Protein AF-A0A3M1CX81-F1 (afdb_monomer_lite)

Sequence (416 aa):
MIFMAELRLRRSSQTRTMSPMPPPSMSPIMRYRPAMRSPPGRPVDPVPRRPPPAGVPSSSATSQAKVPRSSPAVVVTAPSRVQVGHFPRLPGHATSARPRSLSHPSYGTVMARIRKAQEGAPVYLLLPHQTIGRGASCRLRDDDRHVSSSHAEIRWNGDRWVIQDLGSRNGTWVGGRRVGPGRDTTLTAGVTIALGRPDNCWVVVDTDAPDAIAVGPDRSLLEARDGVLALPDGDEPQVTVYRDHRGHWVVDDETGSRRIESGATIQIGDLVWTLFLPEVHIPTITRLDRAPTPATIGLSLVVTPDGKLRDVQMHHEQRVLPVRSRASGALLLHLAQQRLADAADPDLPESERGWRDQAEVQRQLDLHGNSFNVAVHRLRAAFARSGLTEAAGIVERRQQPHQVRLGVADIRIQTG

Foldseek 3Di:
DDDDDDDDDDDDDDDDDDDDDDDDDDDDDDDDDDDDDDDDDDDDDDDDDDDDDDDDDDDDDDDDDPDDPAFFDKDKFAQDVDPQPQQPDDDADDDDDDDDDDDDDDPPFDAWWKFWPDPPTGIDGDFQKFFEFCASSGPHHDVPPLTHNGAKMWHDPQPWIWIAGQPRPQFKDKQNHTHDHRDTDGDAAQIWIAGSDPNRIMGTHHITDAAKWKQKPNRDIFGDDLQKTFPPDLQQGQKIWGAAPVRFIWIQHQLGIDTGDAQMWIDRPNMIIHMRHHDHDPPDDDPPVQFAELAQWAKEFEAEPVGFTDWIWIDHDPDTFTQDQPLQRVVLSLQLVQQVVQVVDPVDDNVRGSKDQPVVSCVVSVNDDRSVVSSLSSQLNSVSVSRYDSSNQCWHFDNVPTIIHGNHNRYHYHYD

Secondary structure (DSSP, 8-state):
------------------PPPPPPPP------------------PPPPPPPPPP---------------PPPPPEEE--------------------PPPP--S-----PPPEEEESSTTPPEEEPPSEEEEESSTT-SEE---TTS-SS-EEEEE-SSSEEEEE-S-SS-EEETTEEPPBT--EE--TT-EEEESSTTSEEEEEE-PPP--EEE-TT--EEE-BTTEEEES-SSS-SEEEEE-TTS-EEEEETTEEEE--TT-EEEETTEEEEEE-------SSSSGGGS--TTT-EEEEEE-TTS-EEEEEEEETTEEEE---SSSHHHHHHHHHHHHHHHT-SSS-TTTTT-EEHHHHHHHTT--TTHHHHHHHHHHHHHHHTT-TTGGGGEEEEETTEEEEE---EEEEEE-

Structure (mmCIF, N/CA/C/O backbone):
data_AF-A0A3M1CX81-F1
#
_entry.id   AF-A0A3M1CX81-F1
#
loop_
_atom_site.group_PDB
_atom_site.id
_atom_site.type_symbol
_atom_site.label_atom_id
_atom_site.label_alt_id
_atom_site.label_comp_id
_atom_site.label_asym_id
_atom_site.label_entity_id
_atom_site.label_seq_id
_atom_site.pdbx_PDB_ins_code
_atom_site.Cartn_x
_atom_site.Cartn_y
_atom_site.Cartn_z
_atom_site.occupancy
_atom_site.B_iso_or_equiv
_atom_site.auth_seq_id
_atom_site.auth_comp_id
_atom_site.auth_asym_id
_atom_site.auth_atom_id
_atom_site.pdbx_PDB_model_num
ATOM 1 N N . MET A 1 1 ? 0.971 -72.565 -6.320 1.00 38.25 1 MET A N 1
ATOM 2 C CA . MET A 1 1 ? 2.402 -72.841 -6.580 1.00 38.25 1 MET A CA 1
ATOM 3 C C . MET A 1 1 ? 3.195 -71.818 -5.758 1.00 38.25 1 MET A C 1
ATOM 5 O O . MET A 1 1 ? 2.962 -70.644 -5.988 1.00 38.25 1 MET A O 1
ATOM 9 N N . ILE A 1 2 ? 3.819 -72.136 -4.604 1.00 31.88 2 ILE A N 1
ATOM 10 C CA . ILE A 1 2 ? 5.080 -72.916 -4.404 1.00 31.88 2 ILE A CA 1
ATOM 11 C C . ILE A 1 2 ? 6.229 -72.159 -5.116 1.00 31.88 2 ILE A C 1
ATOM 13 O O . ILE A 1 2 ? 6.096 -71.994 -6.319 1.00 31.88 2 ILE A O 1
ATOM 17 N N . PHE A 1 3 ? 7.323 -71.620 -4.539 1.00 29.50 3 PHE A N 1
ATOM 18 C CA . PHE A 1 3 ? 8.158 -71.809 -3.318 1.00 29.50 3 PHE A CA 1
ATOM 19 C C . PHE A 1 3 ? 8.978 -70.487 -3.093 1.00 29.50 3 PHE A C 1
ATOM 21 O O . PHE A 1 3 ? 9.249 -69.814 -4.080 1.00 29.50 3 PHE A O 1
ATOM 28 N N . MET A 1 4 ? 9.234 -69.928 -1.892 1.00 30.77 4 MET A N 1
ATOM 29 C CA . MET A 1 4 ? 10.176 -70.272 -0.785 1.00 30.77 4 MET A CA 1
ATOM 30 C C . MET A 1 4 ? 11.689 -70.023 -1.020 1.00 30.77 4 MET A C 1
ATOM 32 O O . MET A 1 4 ? 12.261 -70.640 -1.911 1.00 30.77 4 MET A O 1
ATOM 36 N N . ALA A 1 5 ? 12.299 -69.190 -0.144 1.00 30.83 5 ALA A N 1
ATOM 37 C CA . ALA A 1 5 ? 13.602 -69.328 0.571 1.00 30.83 5 ALA A CA 1
ATOM 38 C C . ALA A 1 5 ? 14.148 -67.925 0.971 1.00 30.83 5 ALA A C 1
ATOM 40 O O . ALA A 1 5 ? 14.569 -67.159 0.113 1.00 30.83 5 ALA A O 1
ATOM 41 N N . GLU A 1 6 ? 13.921 -67.399 2.184 1.00 32.09 6 GLU A N 1
ATOM 42 C CA . GLU A 1 6 ? 14.687 -67.565 3.447 1.00 32.09 6 GLU A CA 1
ATOM 43 C C . GLU A 1 6 ? 16.225 -67.466 3.344 1.00 32.09 6 GLU A C 1
ATOM 45 O O . GLU A 1 6 ? 16.871 -68.355 2.801 1.00 32.09 6 GLU A O 1
ATOM 50 N N . LEU A 1 7 ? 16.813 -66.481 4.046 1.00 30.47 7 LEU A N 1
ATOM 51 C CA . LEU A 1 7 ? 17.917 -66.748 4.979 1.00 30.47 7 LEU A CA 1
ATOM 52 C C . LEU A 1 7 ? 18.020 -65.692 6.097 1.00 30.47 7 LEU A C 1
ATOM 54 O O . LEU A 1 7 ? 17.965 -64.484 5.880 1.00 30.47 7 LEU A O 1
ATOM 58 N N . ARG A 1 8 ? 18.119 -66.224 7.319 1.00 31.27 8 ARG A N 1
ATOM 59 C CA . ARG A 1 8 ? 18.157 -65.582 8.641 1.00 31.27 8 ARG A CA 1
ATOM 60 C C . ARG A 1 8 ? 19.591 -65.278 9.083 1.00 31.27 8 ARG A C 1
ATOM 62 O O . ARG A 1 8 ? 20.477 -66.048 8.744 1.00 31.27 8 ARG A O 1
ATOM 69 N N . LEU A 1 9 ? 19.744 -64.302 9.990 1.00 30.97 9 LEU A N 1
ATOM 70 C CA . LEU A 1 9 ? 20.647 -64.264 11.172 1.00 30.97 9 LEU A CA 1
ATOM 71 C C . LEU A 1 9 ? 20.306 -62.958 11.949 1.00 30.97 9 LEU A C 1
ATOM 73 O O . LEU A 1 9 ? 20.465 -61.880 11.395 1.00 30.97 9 LEU A O 1
ATOM 77 N N . ARG A 1 10 ? 19.580 -62.930 13.092 1.00 31.89 10 ARG A N 1
ATOM 78 C CA . ARG A 1 10 ? 20.004 -63.157 14.510 1.00 31.89 10 ARG A CA 1
ATOM 79 C C . ARG A 1 10 ? 21.452 -62.688 14.752 1.00 31.89 10 ARG A C 1
ATOM 81 O O . ARG A 1 10 ? 22.325 -63.193 14.071 1.00 31.89 10 ARG A O 1
ATOM 88 N N . ARG A 1 11 ? 21.852 -61.808 15.681 1.00 30.62 11 ARG A N 1
ATOM 89 C CA . ARG A 1 11 ? 21.451 -61.244 17.004 1.00 30.62 11 ARG A CA 1
ATOM 90 C C . ARG A 1 11 ? 22.125 -59.833 17.066 1.00 30.62 11 ARG A C 1
ATOM 92 O O . ARG A 1 11 ? 22.950 -59.561 16.211 1.00 30.62 11 ARG A O 1
ATOM 99 N N . SER A 1 12 ? 21.894 -58.859 17.947 1.00 31.17 12 SER A N 1
ATOM 100 C CA . SER A 1 12 ? 21.649 -58.831 19.394 1.00 31.17 12 SER A CA 1
ATOM 101 C C . SER A 1 12 ? 21.380 -57.379 19.812 1.00 31.17 12 SER A C 1
ATOM 103 O O . SER A 1 12 ? 21.972 -56.443 19.281 1.00 31.17 12 SER A O 1
ATOM 105 N N . SER A 1 13 ? 20.521 -57.232 20.810 1.00 33.69 13 SER A N 1
ATOM 106 C CA . SER A 1 13 ? 20.159 -56.011 21.518 1.00 33.69 13 SER A CA 1
ATOM 107 C C . SER A 1 13 ? 21.343 -55.368 22.249 1.00 33.69 13 SER A C 1
ATOM 109 O O . SER A 1 13 ? 22.036 -56.057 22.992 1.00 33.69 13 SER A O 1
ATOM 111 N N . GLN A 1 14 ? 21.498 -54.047 22.138 1.00 36.22 14 GLN A N 1
ATOM 112 C CA . GLN A 1 14 ? 22.063 -53.212 23.203 1.00 36.22 14 GLN A CA 1
ATOM 113 C C . GLN A 1 14 ? 21.533 -51.778 23.072 1.00 36.22 14 GLN A C 1
ATOM 115 O O . GLN A 1 14 ? 21.925 -51.002 22.207 1.00 36.22 14 GLN A O 1
ATOM 120 N N . THR A 1 15 ? 20.592 -51.454 23.951 1.00 37.12 15 THR A N 1
ATOM 121 C CA . THR A 1 15 ? 20.137 -50.103 24.277 1.00 37.12 15 THR A CA 1
ATOM 122 C C . THR A 1 15 ? 21.304 -49.292 24.834 1.00 37.12 15 THR A C 1
ATOM 124 O O . THR A 1 15 ? 21.826 -49.630 25.897 1.00 37.12 15 THR A O 1
ATOM 127 N N . ARG A 1 16 ? 21.697 -48.212 24.150 1.00 36.41 16 ARG A N 1
ATOM 128 C CA . ARG A 1 16 ? 22.623 -47.211 24.690 1.00 36.41 16 ARG A CA 1
ATOM 129 C C . ARG A 1 16 ? 21.948 -45.843 24.681 1.00 36.41 16 ARG A C 1
ATOM 131 O O . ARG A 1 16 ? 21.709 -45.244 23.639 1.00 36.41 16 ARG A O 1
ATOM 138 N N . THR A 1 17 ? 21.604 -45.414 25.884 1.00 35.62 17 THR A N 1
ATOM 139 C CA . THR A 1 17 ? 21.117 -44.099 26.295 1.00 35.62 17 THR A CA 1
ATOM 140 C C . THR A 1 17 ? 22.051 -43.000 25.774 1.00 35.62 17 THR A C 1
ATOM 142 O O . THR A 1 17 ? 23.240 -43.009 26.091 1.00 35.62 17 THR A O 1
ATOM 145 N N . MET A 1 18 ? 21.533 -42.056 24.982 1.00 35.53 18 MET A N 1
ATOM 146 C CA . MET A 1 18 ? 22.246 -40.827 24.616 1.00 35.53 18 MET A CA 1
ATOM 147 C C . MET A 1 18 ? 21.865 -39.713 25.597 1.00 35.53 18 MET A C 1
ATOM 149 O O . MET A 1 18 ? 20.740 -39.222 25.574 1.00 35.53 18 MET A O 1
ATOM 153 N N . SER A 1 19 ? 22.816 -39.331 26.451 1.00 42.59 19 SER A N 1
ATOM 154 C CA . SER A 1 19 ? 22.801 -38.085 27.230 1.00 42.59 19 SER A CA 1
ATOM 155 C C . SER A 1 19 ? 23.631 -37.002 26.514 1.00 42.59 19 SER A C 1
ATOM 157 O O . SER A 1 19 ? 24.537 -37.348 25.751 1.00 42.59 19 SER A O 1
ATOM 159 N N . PRO A 1 20 ? 23.323 -35.707 26.724 1.00 41.44 20 PRO A N 1
ATOM 160 C CA . PRO A 1 20 ? 23.749 -34.606 25.857 1.00 41.44 20 PRO A CA 1
ATOM 161 C C . PRO A 1 20 ? 25.204 -34.148 26.072 1.00 41.44 20 PRO A C 1
ATOM 163 O O . PRO A 1 20 ? 25.751 -34.252 27.169 1.00 41.44 20 PRO A O 1
ATOM 166 N N . MET A 1 21 ? 25.806 -33.614 25.001 1.00 44.53 21 MET A N 1
ATOM 167 C CA . MET A 1 21 ? 27.152 -33.018 24.970 1.00 44.53 21 MET A CA 1
ATOM 168 C C . MET A 1 21 ? 27.282 -31.784 25.891 1.00 44.53 21 MET A C 1
ATOM 170 O O . MET A 1 21 ? 26.362 -30.965 25.925 1.00 44.53 21 MET A O 1
ATOM 174 N N . PRO A 1 22 ? 28.434 -31.587 26.564 1.00 52.47 22 PRO A N 1
ATOM 175 C CA . PRO A 1 22 ? 28.748 -30.361 27.295 1.00 52.47 22 PRO A CA 1
ATOM 176 C C . PRO A 1 22 ? 29.398 -29.283 26.392 1.00 52.47 22 PRO A C 1
ATOM 178 O O . PRO A 1 22 ? 30.008 -29.623 25.375 1.00 52.47 22 PRO A O 1
ATOM 181 N N . PRO A 1 23 ? 29.302 -27.986 26.752 1.00 48.25 23 PRO A N 1
ATOM 182 C CA . PRO A 1 23 ? 29.887 -26.878 25.991 1.00 48.25 23 PRO A CA 1
ATOM 183 C C . PRO A 1 23 ? 31.409 -26.733 26.213 1.00 48.25 23 PRO A C 1
ATOM 185 O O . PRO A 1 23 ? 31.929 -27.189 27.236 1.00 48.25 23 PRO A O 1
ATOM 188 N N . PRO A 1 24 ? 32.142 -26.081 25.286 1.00 45.47 24 PRO A N 1
ATOM 189 C CA . PRO A 1 24 ? 33.594 -25.956 25.370 1.00 45.47 24 PRO A CA 1
ATOM 190 C C . PRO A 1 24 ? 34.069 -24.949 26.433 1.00 45.47 24 PRO A C 1
ATOM 192 O O . PRO A 1 24 ? 33.501 -23.877 26.630 1.00 45.47 24 PRO A O 1
ATOM 195 N N . SER A 1 25 ? 35.158 -25.349 27.090 1.00 37.78 25 SER A N 1
ATOM 196 C CA . SER A 1 25 ? 35.866 -24.720 28.209 1.00 37.78 25 SER A CA 1
ATOM 197 C C . SER A 1 25 ? 36.631 -23.440 27.829 1.00 37.78 25 SER A C 1
ATOM 199 O O . SER A 1 25 ? 37.368 -23.419 26.844 1.00 37.78 25 SER A O 1
ATOM 201 N N . MET A 1 26 ? 36.500 -22.402 28.666 1.00 31.44 26 MET A N 1
ATOM 202 C CA . MET A 1 26 ? 37.367 -21.215 28.726 1.00 31.44 26 MET A CA 1
ATOM 203 C C . MET A 1 26 ? 38.563 -21.452 29.662 1.00 31.44 26 MET A C 1
ATOM 205 O O . MET A 1 26 ? 38.428 -22.066 30.718 1.00 31.44 26 MET A O 1
ATOM 209 N N . SER A 1 27 ? 39.723 -20.873 29.345 1.00 32.94 27 SER A N 1
ATOM 210 C CA . SER A 1 27 ? 40.871 -20.694 30.256 1.00 32.94 27 SER A CA 1
ATOM 211 C C . SER A 1 27 ? 41.772 -19.551 29.742 1.00 32.94 27 SER A C 1
ATOM 213 O O . SER A 1 27 ? 41.749 -19.287 28.543 1.00 32.94 27 SER A O 1
ATOM 215 N N . PRO A 1 28 ? 42.652 -18.937 30.559 1.00 40.19 28 PRO A N 1
ATOM 216 C CA . PRO A 1 28 ? 42.377 -18.292 31.840 1.00 40.19 28 PRO A CA 1
ATOM 217 C C . PRO A 1 28 ? 42.906 -16.834 31.915 1.00 40.19 28 PRO A C 1
ATOM 219 O O . PRO A 1 28 ? 43.636 -16.333 31.066 1.00 40.19 28 PRO A O 1
ATOM 222 N N . ILE A 1 29 ? 42.508 -16.175 33.002 1.00 30.86 29 ILE A N 1
ATOM 223 C CA . ILE A 1 29 ? 42.742 -14.785 33.419 1.00 30.86 29 ILE A CA 1
ATOM 224 C C . ILE A 1 29 ? 44.229 -14.479 33.695 1.00 30.86 29 ILE A C 1
ATOM 226 O O . ILE A 1 29 ? 44.849 -15.145 34.523 1.00 30.86 29 ILE A O 1
ATOM 230 N N . MET A 1 30 ? 44.751 -13.383 33.125 1.00 29.38 30 MET A N 1
ATOM 231 C CA . MET A 1 30 ? 45.986 -12.718 33.568 1.00 29.38 30 MET A CA 1
ATOM 232 C C . MET A 1 30 ? 45.639 -11.392 34.260 1.00 29.38 30 MET A C 1
ATOM 234 O O . MET A 1 30 ? 44.969 -10.527 33.700 1.00 29.38 30 MET A O 1
ATOM 238 N N . ARG A 1 31 ? 46.060 -11.265 35.522 1.00 30.59 31 ARG A N 1
ATOM 239 C CA . ARG A 1 31 ? 45.876 -10.087 36.381 1.00 30.59 31 ARG A CA 1
ATOM 240 C C . ARG A 1 31 ? 46.938 -9.031 36.064 1.00 30.59 31 ARG A C 1
ATOM 242 O O . ARG A 1 31 ? 48.116 -9.372 36.024 1.00 30.59 31 ARG A O 1
ATOM 249 N N . TYR A 1 32 ? 46.556 -7.755 36.016 1.00 28.48 32 TYR A N 1
ATOM 250 C CA . TYR A 1 32 ? 47.478 -6.661 36.338 1.00 28.48 32 TYR A CA 1
ATOM 251 C C . TYR A 1 32 ? 46.775 -5.554 37.136 1.00 28.48 32 TYR A C 1
ATOM 253 O O . TYR A 1 32 ? 45.612 -5.234 36.903 1.00 28.48 32 TYR A O 1
ATOM 261 N N . ARG A 1 33 ? 47.487 -5.052 38.149 1.00 31.14 33 ARG A N 1
ATOM 262 C CA . ARG A 1 33 ? 47.051 -4.090 39.177 1.00 31.14 33 ARG A CA 1
ATOM 263 C C . ARG A 1 33 ? 47.117 -2.627 38.685 1.00 31.14 33 ARG A C 1
ATOM 265 O O . ARG A 1 33 ? 47.879 -2.350 37.763 1.00 31.14 33 ARG A O 1
ATOM 272 N N . PRO A 1 34 ? 46.404 -1.687 39.343 1.00 38.62 34 PRO A N 1
ATOM 273 C CA . PRO A 1 34 ? 46.359 -0.266 38.981 1.00 38.62 34 PRO A CA 1
ATOM 274 C C . PRO A 1 34 ? 47.330 0.608 39.804 1.00 38.62 34 PRO A C 1
ATOM 276 O O . PRO A 1 34 ? 47.598 0.288 40.963 1.00 38.62 34 PRO A O 1
ATOM 279 N N . ALA A 1 35 ? 47.765 1.755 39.257 1.00 31.12 35 ALA A N 1
ATOM 280 C CA . ALA A 1 35 ? 48.260 2.896 40.044 1.00 31.12 35 ALA A CA 1
ATOM 281 C C . ALA A 1 35 ? 48.291 4.244 39.274 1.00 31.12 35 ALA A C 1
ATOM 283 O O . ALA A 1 35 ? 48.965 4.380 38.264 1.00 31.12 35 ALA A O 1
ATOM 284 N N . MET A 1 36 ? 47.589 5.221 39.866 1.00 30.75 36 MET A N 1
ATOM 285 C CA . MET A 1 36 ? 47.903 6.653 40.073 1.00 30.75 36 MET A CA 1
ATOM 286 C C . MET A 1 36 ? 48.133 7.672 38.925 1.00 30.75 36 MET A C 1
ATOM 288 O O . MET A 1 36 ? 49.133 7.652 38.227 1.00 30.75 36 MET A O 1
ATOM 292 N N . ARG A 1 37 ? 47.221 8.667 38.927 1.00 30.70 37 ARG A N 1
ATOM 293 C CA . ARG A 1 37 ? 47.376 10.151 38.951 1.00 30.70 37 ARG A CA 1
ATOM 294 C C . ARG A 1 37 ? 48.354 10.882 37.996 1.00 30.70 37 ARG A C 1
ATOM 296 O O . ARG A 1 37 ? 49.559 10.688 38.028 1.00 30.70 37 ARG A O 1
ATOM 303 N N . SER A 1 38 ? 47.771 11.857 37.280 1.00 36.28 38 SER A N 1
ATOM 304 C CA . SER A 1 38 ? 48.337 12.956 36.457 1.00 36.28 38 SER A CA 1
ATOM 305 C C . SER A 1 38 ? 49.252 13.935 37.239 1.00 36.28 38 SER A C 1
ATOM 307 O O . SER A 1 38 ? 49.230 13.870 38.473 1.00 36.28 38 SER A O 1
ATOM 309 N N . PRO A 1 39 ? 49.994 14.889 36.600 1.00 42.38 39 PRO A N 1
ATOM 310 C CA . PRO A 1 39 ? 49.401 16.160 36.099 1.00 42.38 39 PRO A CA 1
ATOM 311 C C . PRO A 1 39 ? 50.186 16.792 34.878 1.00 42.38 39 PRO A C 1
ATOM 313 O O . PRO A 1 39 ? 50.756 16.013 34.120 1.00 42.38 39 PRO A O 1
ATOM 316 N N . PRO A 1 40 ? 50.165 18.119 34.555 1.00 44.91 40 PRO A N 1
ATOM 317 C CA . PRO A 1 40 ? 49.626 18.628 33.277 1.00 44.91 40 PRO A CA 1
ATOM 318 C C . PRO A 1 40 ? 50.580 19.544 32.449 1.00 44.91 40 PRO A C 1
ATOM 320 O O . PRO A 1 40 ? 51.633 19.972 32.912 1.00 44.91 40 PRO A O 1
ATOM 323 N N . GLY A 1 41 ? 50.167 19.929 31.233 1.00 31.92 41 GLY A N 1
ATOM 324 C CA . GLY A 1 41 ? 50.764 21.010 30.414 1.00 31.92 41 GLY A CA 1
ATOM 325 C C . GLY A 1 41 ? 50.569 20.732 28.917 1.00 31.92 41 GLY A C 1
ATOM 326 O O . GLY A 1 41 ? 50.652 19.581 28.519 1.00 31.92 41 GLY A O 1
ATOM 327 N N . ARG A 1 42 ? 50.274 21.662 28.003 1.00 37.75 42 ARG A N 1
ATOM 328 C CA . ARG A 1 42 ? 50.213 23.135 27.948 1.00 37.75 42 ARG A CA 1
ATOM 329 C C . ARG A 1 42 ? 49.208 23.527 26.828 1.00 37.75 42 ARG A C 1
ATOM 331 O O . ARG A 1 42 ? 48.860 22.665 26.024 1.00 37.75 42 ARG A O 1
ATOM 338 N N . PRO A 1 43 ? 48.737 24.786 26.775 1.00 40.91 43 PRO A N 1
ATOM 339 C CA . PRO A 1 43 ? 47.665 25.231 25.878 1.00 40.91 43 PRO A CA 1
ATOM 340 C C . PRO A 1 43 ? 48.135 25.426 24.427 1.00 40.91 43 PRO A C 1
ATOM 342 O O . PRO A 1 43 ? 49.287 25.781 24.190 1.00 40.91 43 PRO A O 1
ATOM 345 N N . VAL A 1 44 ? 47.222 25.212 23.474 1.00 45.62 44 VAL A N 1
ATOM 346 C CA . VAL A 1 44 ? 47.404 25.480 22.038 1.00 45.62 44 VAL A CA 1
ATOM 347 C C . VAL A 1 44 ? 46.632 26.756 21.688 1.00 45.62 44 VAL A C 1
ATOM 349 O O . VAL A 1 44 ? 45.453 26.869 22.025 1.00 45.62 44 VAL A O 1
ATOM 352 N N . ASP A 1 45 ? 47.316 27.710 21.058 1.00 40.81 45 ASP A N 1
ATOM 353 C CA . ASP A 1 45 ? 46.806 29.039 20.701 1.00 40.81 45 ASP A CA 1
ATOM 354 C C . ASP A 1 45 ? 45.669 29.018 19.653 1.00 40.81 45 ASP A C 1
ATOM 356 O O . ASP A 1 45 ? 45.627 28.134 18.790 1.00 40.81 45 ASP A O 1
ATOM 360 N N . PRO A 1 46 ? 44.755 30.011 19.676 1.00 44.41 46 PRO A N 1
ATOM 361 C CA . PRO A 1 46 ? 43.644 30.112 18.735 1.00 44.41 46 PRO A CA 1
ATOM 362 C C . PRO A 1 46 ? 44.023 30.822 17.421 1.00 44.41 46 PRO A C 1
ATOM 364 O O . PRO A 1 46 ? 44.638 31.886 17.403 1.00 44.41 46 PRO A O 1
ATOM 367 N N . VAL A 1 47 ? 43.562 30.256 16.303 1.00 46.28 47 VAL A N 1
ATOM 368 C CA . VAL A 1 47 ? 43.641 30.829 14.947 1.00 46.28 47 VAL A CA 1
ATOM 369 C C . VAL A 1 47 ? 42.679 32.028 14.807 1.00 46.28 47 VAL A C 1
ATOM 371 O O . VAL A 1 47 ? 41.510 31.907 15.189 1.00 46.28 47 VAL A O 1
ATOM 374 N N . PRO A 1 48 ? 43.099 33.175 14.233 1.00 42.03 48 PRO A N 1
ATOM 375 C CA . PRO A 1 48 ? 42.236 34.346 14.090 1.00 42.03 48 PRO A CA 1
ATOM 376 C C . PRO A 1 48 ? 41.261 34.233 12.905 1.00 42.03 48 PRO A C 1
ATOM 378 O O . PRO A 1 48 ? 41.616 33.843 11.793 1.00 42.03 48 PRO A O 1
ATOM 381 N N . ARG A 1 49 ? 40.007 34.632 13.157 1.00 35.97 49 ARG A N 1
ATOM 382 C CA . ARG A 1 49 ? 38.910 34.737 12.182 1.00 35.97 49 ARG A CA 1
ATOM 383 C C . ARG A 1 49 ? 39.088 35.974 11.289 1.00 35.97 49 ARG A C 1
ATOM 385 O O . ARG A 1 49 ? 39.271 37.077 11.797 1.00 35.97 49 ARG A O 1
ATOM 392 N N . ARG A 1 50 ? 38.964 35.803 9.968 1.00 38.44 50 ARG A N 1
ATOM 393 C CA . ARG A 1 50 ? 38.807 36.902 8.993 1.00 38.44 50 ARG A CA 1
ATOM 394 C C . ARG A 1 50 ? 37.364 37.445 9.011 1.00 38.44 50 ARG A C 1
ATOM 396 O O . ARG A 1 50 ? 36.440 36.636 9.084 1.00 38.44 50 ARG A O 1
ATOM 403 N N . PRO A 1 51 ? 37.154 38.769 8.898 1.00 46.81 51 PRO A N 1
ATOM 404 C CA . PRO A 1 51 ? 35.827 39.362 8.729 1.00 46.81 51 PRO A CA 1
ATOM 405 C C . PRO A 1 51 ? 35.338 39.272 7.266 1.00 46.81 51 PRO A C 1
ATOM 407 O O . PRO A 1 51 ? 36.167 39.227 6.351 1.00 46.81 51 PRO A O 1
ATOM 410 N N . PRO A 1 52 ? 34.014 39.256 7.018 1.00 42.72 52 PRO A N 1
ATOM 411 C CA . PRO A 1 52 ? 33.452 39.285 5.668 1.00 42.72 52 PRO A CA 1
ATOM 412 C C . PRO A 1 52 ? 33.447 40.714 5.086 1.00 42.72 52 PRO A C 1
ATOM 414 O O . PRO A 1 52 ? 33.259 41.672 5.841 1.00 42.72 52 PRO A O 1
ATOM 417 N N . PRO A 1 53 ? 33.612 40.893 3.761 1.00 41.81 53 PRO A N 1
ATOM 418 C CA . PRO A 1 53 ? 33.429 42.191 3.125 1.00 41.81 53 PRO A CA 1
ATOM 419 C C . PRO A 1 53 ? 31.944 42.513 2.899 1.00 41.81 53 PRO A C 1
ATOM 421 O O . PRO A 1 53 ? 31.130 41.646 2.580 1.00 41.81 53 PRO A O 1
ATOM 424 N N . ALA A 1 54 ? 31.623 43.795 3.056 1.00 32.03 54 ALA A N 1
ATOM 425 C CA . ALA A 1 54 ? 30.333 44.400 2.769 1.00 32.03 54 ALA A CA 1
ATOM 426 C C . ALA A 1 54 ? 30.187 44.772 1.282 1.00 32.03 54 ALA A C 1
ATOM 428 O O . ALA A 1 54 ? 31.162 45.154 0.639 1.00 32.03 54 ALA A O 1
ATOM 429 N N . GLY A 1 55 ? 28.937 44.783 0.807 1.00 29.36 55 GLY A N 1
ATOM 430 C CA . GLY A 1 55 ? 28.481 45.675 -0.262 1.00 29.36 55 GLY A CA 1
ATOM 431 C C . GLY A 1 55 ? 28.283 45.042 -1.640 1.00 29.36 55 GLY A C 1
ATOM 432 O O . GLY A 1 55 ? 29.233 44.861 -2.391 1.00 29.36 55 GLY A O 1
ATOM 433 N N . VAL A 1 56 ? 27.019 44.842 -2.020 1.00 32.06 56 VAL A N 1
ATOM 434 C CA . VAL A 1 56 ? 26.587 44.860 -3.426 1.00 32.06 56 VAL A CA 1
ATOM 435 C C . VAL A 1 56 ? 25.338 45.748 -3.508 1.00 32.06 56 VAL A C 1
ATOM 437 O O . VAL A 1 56 ? 24.404 45.512 -2.737 1.00 32.06 56 VAL A O 1
ATOM 440 N N . PRO A 1 57 ? 25.290 46.775 -4.377 1.00 31.98 57 PRO A N 1
ATOM 441 C CA . PRO A 1 57 ? 24.069 47.517 -4.647 1.00 31.98 57 PRO A CA 1
ATOM 442 C C . PRO A 1 57 ? 23.210 46.815 -5.709 1.00 31.98 57 PRO A C 1
ATOM 444 O O . PRO A 1 57 ? 23.693 46.082 -6.569 1.00 31.98 57 PRO A O 1
ATOM 447 N N . SER A 1 58 ? 21.909 47.081 -5.633 1.00 28.23 58 SER A N 1
ATOM 448 C CA . SER A 1 58 ? 20.866 46.649 -6.560 1.00 28.23 58 SER A CA 1
ATOM 449 C C . SER A 1 58 ? 21.011 47.247 -7.965 1.00 28.23 58 SER A C 1
ATOM 451 O O . SER A 1 58 ? 21.260 48.445 -8.081 1.00 28.23 58 SER A O 1
ATOM 453 N N . SER A 1 59 ? 20.662 46.492 -9.013 1.00 29.75 59 SER A N 1
ATOM 454 C CA . SER A 1 59 ? 19.707 46.971 -10.030 1.00 29.75 59 SER A CA 1
ATOM 455 C C . SER A 1 59 ? 19.155 45.844 -10.921 1.00 29.75 59 SER A C 1
ATOM 457 O O . SER A 1 59 ? 19.860 44.964 -11.399 1.00 29.75 59 SER A O 1
ATOM 459 N N . SER A 1 60 ? 17.833 45.915 -11.055 1.00 26.22 60 SER A N 1
ATOM 460 C CA . SER A 1 60 ? 16.880 45.391 -12.043 1.00 26.22 60 SER A CA 1
ATOM 461 C C . SER A 1 60 ? 17.374 44.956 -13.434 1.00 26.22 60 SER A C 1
ATOM 463 O O . SER A 1 60 ? 18.037 45.738 -14.106 1.00 26.22 60 SER A O 1
ATOM 465 N N . ALA A 1 61 ? 16.843 43.833 -13.946 1.00 27.50 61 ALA A N 1
ATOM 466 C CA . ALA A 1 61 ? 15.856 43.831 -15.048 1.00 27.50 61 ALA A CA 1
ATOM 467 C C . ALA A 1 61 ? 15.375 42.409 -15.434 1.00 27.50 61 ALA A C 1
ATOM 469 O O . ALA A 1 61 ? 16.130 41.552 -15.875 1.00 27.50 61 ALA A O 1
ATOM 470 N N . THR A 1 62 ? 14.072 42.217 -15.248 1.00 26.69 62 THR A N 1
ATOM 471 C CA . THR A 1 62 ? 13.084 41.362 -15.925 1.00 26.69 62 THR A CA 1
ATOM 472 C C . THR A 1 62 ? 13.535 40.427 -17.063 1.00 26.69 62 THR A C 1
ATOM 474 O O . THR A 1 62 ? 13.839 40.869 -18.165 1.00 26.69 62 THR A O 1
ATOM 477 N N . SER A 1 63 ? 13.340 39.119 -16.865 1.00 28.17 63 SER A N 1
ATOM 478 C CA . SER A 1 63 ? 12.770 38.237 -17.893 1.00 28.17 63 SER A CA 1
ATOM 479 C C . SER A 1 63 ? 11.973 37.127 -17.207 1.00 28.17 63 SER A C 1
ATOM 481 O O . SER A 1 63 ? 12.519 36.288 -16.491 1.00 28.17 63 SER A O 1
ATOM 483 N N . GLN A 1 64 ? 10.649 37.185 -17.358 1.00 32.44 64 GLN A N 1
ATOM 484 C CA . GLN A 1 64 ? 9.710 36.188 -16.857 1.00 32.44 64 GLN A CA 1
ATOM 485 C C . GLN A 1 64 ? 9.876 34.888 -17.650 1.00 32.44 64 GLN A C 1
ATOM 487 O O . GLN A 1 64 ? 9.218 34.673 -18.665 1.00 32.44 64 GLN A O 1
ATOM 492 N N . ALA A 1 65 ? 10.722 33.990 -17.154 1.00 29.34 65 ALA A N 1
ATOM 493 C CA . ALA A 1 65 ? 10.583 32.573 -17.440 1.00 29.34 65 ALA A CA 1
ATOM 494 C C . ALA A 1 65 ? 9.508 32.015 -16.499 1.00 29.34 65 ALA A C 1
ATOM 496 O O . ALA A 1 65 ? 9.656 32.015 -15.277 1.00 29.34 65 ALA A O 1
ATOM 497 N N . LYS A 1 66 ? 8.388 31.584 -17.081 1.00 31.12 66 LYS A N 1
ATOM 498 C CA . LYS A 1 66 ? 7.301 30.873 -16.407 1.00 31.12 66 LYS A CA 1
ATOM 499 C C . LYS A 1 66 ? 7.864 29.574 -15.821 1.00 31.12 66 LYS A C 1
ATOM 501 O O . LYS A 1 66 ? 7.986 28.578 -16.525 1.00 31.12 66 LYS A O 1
ATOM 506 N N . VAL A 1 67 ? 8.241 29.613 -14.544 1.00 28.86 67 VAL A N 1
ATOM 507 C CA . VAL A 1 67 ? 8.664 28.441 -13.768 1.00 28.86 67 VAL A CA 1
ATOM 508 C C . VAL A 1 67 ? 7.511 27.428 -13.798 1.00 28.86 67 VAL A C 1
ATOM 510 O O . VAL A 1 67 ? 6.379 27.805 -13.468 1.00 28.86 67 VAL A O 1
ATOM 513 N N . PRO A 1 68 ? 7.727 26.172 -14.229 1.00 34.16 68 PRO A N 1
ATOM 514 C CA . PRO A 1 68 ? 6.701 25.152 -14.090 1.00 34.16 68 PRO A CA 1
ATOM 515 C C . PRO A 1 68 ? 6.424 24.984 -12.595 1.00 34.16 68 PRO A C 1
ATOM 517 O O . PRO A 1 68 ? 7.356 24.907 -11.796 1.00 34.16 68 PRO A O 1
ATOM 520 N N . ARG A 1 69 ? 5.143 24.991 -12.210 1.00 33.03 69 ARG A N 1
ATOM 521 C CA . ARG A 1 69 ? 4.712 24.749 -10.828 1.00 33.03 69 ARG A CA 1
ATOM 522 C C . ARG A 1 69 ? 5.403 23.475 -10.339 1.00 33.03 69 ARG A C 1
ATOM 524 O O . ARG A 1 69 ? 5.122 22.404 -10.869 1.00 33.03 69 ARG A O 1
ATOM 531 N N . SER A 1 70 ? 6.319 23.603 -9.380 1.00 44.03 70 SER A N 1
ATOM 532 C CA . SER A 1 70 ? 6.878 22.454 -8.676 1.00 44.03 70 SER A CA 1
ATOM 533 C C . SER A 1 70 ? 5.713 21.701 -8.046 1.00 44.03 70 SER A C 1
ATOM 535 O O . SER A 1 70 ? 4.881 22.321 -7.375 1.00 44.03 70 SER A O 1
ATOM 537 N N . SER A 1 71 ? 5.629 20.395 -8.292 1.00 47.00 71 SER A N 1
ATOM 538 C CA . SER A 1 71 ? 4.700 19.525 -7.573 1.00 47.00 71 SER A CA 1
ATOM 539 C C . SER A 1 71 ? 4.858 19.763 -6.064 1.00 47.00 71 SER A C 1
ATOM 541 O O . SER A 1 71 ? 5.977 20.010 -5.605 1.00 47.00 71 SER A O 1
ATOM 543 N N . PRO A 1 72 ? 3.763 19.776 -5.288 1.00 53.59 72 PRO A N 1
ATOM 544 C CA . PRO A 1 72 ? 3.860 19.981 -3.851 1.00 53.59 72 PRO A CA 1
ATOM 545 C C . PRO A 1 72 ? 4.722 18.877 -3.231 1.00 53.59 72 PRO A C 1
ATOM 547 O O . PRO A 1 72 ? 4.492 17.698 -3.486 1.00 53.59 72 PRO A O 1
ATOM 550 N N . ALA A 1 73 ? 5.711 19.265 -2.424 1.00 66.81 73 ALA A N 1
ATOM 551 C CA . ALA A 1 73 ? 6.639 18.325 -1.811 1.00 66.81 73 ALA A CA 1
ATOM 552 C C . ALA A 1 73 ? 5.887 17.308 -0.937 1.00 66.81 73 ALA A C 1
ATOM 554 O O . ALA A 1 73 ? 5.086 17.686 -0.077 1.00 66.81 73 ALA A O 1
ATOM 555 N N . VAL A 1 74 ? 6.164 16.021 -1.149 1.00 78.19 74 VAL A N 1
ATOM 556 C CA . VAL A 1 74 ? 5.635 14.938 -0.317 1.00 78.19 74 VAL A CA 1
ATOM 557 C C . VAL A 1 74 ? 6.439 14.873 0.978 1.00 78.19 74 VAL A C 1
ATOM 559 O O . VAL A 1 74 ? 7.647 14.643 0.954 1.00 78.19 74 VAL A O 1
ATOM 562 N N . VAL A 1 75 ? 5.775 15.026 2.125 1.00 83.69 75 VAL A N 1
ATOM 563 C CA . VAL A 1 75 ? 6.416 14.878 3.442 1.00 83.69 75 VAL A CA 1
ATOM 564 C C . VAL A 1 75 ? 5.876 13.633 4.122 1.00 83.69 75 VAL A C 1
ATOM 566 O O . VAL A 1 75 ? 4.671 13.479 4.295 1.00 83.69 75 VAL A O 1
ATOM 569 N N . VAL A 1 76 ? 6.771 12.735 4.531 1.00 81.12 76 VAL A N 1
ATOM 570 C CA . VAL A 1 76 ? 6.402 11.536 5.288 1.00 81.12 76 VAL A CA 1
ATOM 571 C C . VAL A 1 76 ? 6.903 11.661 6.709 1.00 81.12 76 VAL A C 1
ATOM 573 O O . VAL A 1 76 ? 8.093 11.871 6.934 1.00 81.12 76 VAL A O 1
ATOM 576 N N . THR A 1 77 ? 5.990 11.502 7.661 1.00 88.00 77 THR A N 1
ATOM 577 C CA . THR A 1 77 ? 6.296 11.572 9.089 1.00 88.00 77 THR A CA 1
ATOM 578 C C . THR A 1 77 ? 6.084 10.203 9.718 1.00 88.00 77 THR A C 1
ATOM 580 O O . THR A 1 77 ? 5.051 9.562 9.513 1.00 88.00 77 THR A O 1
ATOM 583 N N . ALA A 1 78 ? 7.076 9.749 10.486 1.00 77.81 78 ALA A N 1
ATOM 584 C CA . ALA A 1 78 ? 6.986 8.524 11.272 1.00 77.81 78 ALA A CA 1
ATOM 585 C C . ALA A 1 78 ? 5.814 8.596 12.272 1.00 77.81 78 ALA A C 1
ATOM 587 O O . ALA A 1 78 ? 5.439 9.702 12.683 1.00 77.81 78 ALA A O 1
ATOM 588 N N . PRO A 1 79 ? 5.257 7.447 12.703 1.00 68.44 79 PRO A N 1
ATOM 589 C CA . PRO A 1 79 ? 4.234 7.423 13.738 1.00 68.44 79 PRO A CA 1
ATOM 590 C C . PRO A 1 79 ? 4.794 8.069 15.007 1.00 68.44 79 PRO A C 1
ATOM 592 O O . PRO A 1 79 ? 5.576 7.488 15.755 1.00 68.44 79 PRO A O 1
ATOM 595 N N . SER A 1 80 ? 4.411 9.316 15.251 1.00 42.56 80 SER A N 1
ATOM 596 C CA . SER A 1 80 ? 4.620 9.929 16.555 1.00 42.56 80 SER A CA 1
ATOM 597 C C . SER A 1 80 ? 3.495 9.426 17.459 1.00 42.56 80 SER A C 1
ATOM 599 O O . SER A 1 80 ? 2.423 9.060 16.972 1.00 42.56 80 SER A O 1
ATOM 601 N N . ARG A 1 81 ? 3.686 9.421 18.783 1.00 37.91 81 ARG A N 1
ATOM 602 C CA . ARG A 1 81 ? 2.589 9.232 19.749 1.00 37.91 81 ARG A CA 1
ATOM 603 C C . ARG A 1 81 ? 1.690 10.479 19.694 1.00 37.91 81 ARG A C 1
ATOM 605 O O . ARG A 1 81 ? 1.656 11.277 20.623 1.00 37.91 81 ARG A O 1
ATOM 612 N N . VAL A 1 82 ? 1.064 10.712 18.541 1.00 32.44 82 VAL A N 1
ATOM 613 C CA . VAL A 1 82 ? 0.229 11.869 18.255 1.00 32.44 82 VAL A CA 1
ATOM 614 C C . VAL A 1 82 ? -1.052 11.660 19.030 1.00 32.44 82 VAL A C 1
ATOM 616 O O . VAL A 1 82 ? -1.746 10.654 18.883 1.00 32.44 82 VAL A O 1
ATOM 619 N N . GLN A 1 83 ? -1.353 12.630 19.878 1.00 33.56 83 GLN A N 1
ATOM 620 C CA . GLN A 1 83 ? -2.679 12.846 20.419 1.00 33.56 83 GLN A CA 1
ATOM 621 C C . GLN A 1 83 ? -3.589 13.100 19.214 1.00 33.56 83 GLN A C 1
ATOM 623 O O . GLN A 1 83 ? -3.621 14.203 18.675 1.00 33.56 83 GLN A O 1
ATOM 628 N N . VAL A 1 84 ? -4.207 12.034 18.700 1.00 38.38 84 VAL A N 1
ATOM 629 C CA . VAL A 1 84 ? -4.957 12.102 17.449 1.00 38.38 84 VAL A CA 1
ATOM 630 C C . VAL A 1 84 ? -6.050 13.150 17.612 1.00 38.38 84 VAL A C 1
ATOM 632 O O . VAL A 1 84 ? -6.848 13.088 18.553 1.00 38.38 84 VAL A O 1
ATOM 635 N N . GLY A 1 85 ? -6.019 14.146 16.726 1.00 42.56 85 GLY A N 1
ATOM 636 C CA . GLY A 1 85 ? -6.992 15.224 16.684 1.00 42.56 85 GLY A CA 1
ATOM 637 C C . GLY A 1 85 ? -8.420 14.688 16.601 1.00 42.56 85 GLY A C 1
ATOM 638 O O . GLY A 1 85 ? -8.671 13.537 16.250 1.00 42.56 85 GLY A O 1
ATOM 639 N N . HIS A 1 86 ? -9.366 15.548 16.965 1.00 43.16 86 HIS A N 1
ATOM 640 C CA . HIS A 1 86 ? -10.799 15.283 16.933 1.00 43.16 86 HIS A CA 1
ATOM 641 C C . HIS A 1 86 ? -11.216 14.586 15.628 1.00 43.16 86 HIS A C 1
ATOM 643 O O . HIS A 1 86 ? -11.154 15.197 14.567 1.00 43.16 86 HIS A O 1
ATOM 649 N N . PHE A 1 87 ? -11.684 13.336 15.689 1.00 50.44 87 PHE A N 1
ATOM 650 C CA . PHE A 1 87 ? -12.277 12.693 14.527 1.00 50.44 87 PHE A CA 1
ATOM 651 C C . PHE A 1 87 ? -13.782 13.079 14.454 1.00 50.44 87 PHE A C 1
ATOM 653 O O . PHE A 1 87 ? -14.571 12.590 15.270 1.00 50.44 87 PHE A O 1
ATOM 660 N N . PRO A 1 88 ? -14.244 13.868 13.465 1.00 48.16 88 PRO A N 1
ATOM 661 C CA . PRO A 1 88 ? -15.653 14.289 13.344 1.00 48.16 88 PRO A CA 1
ATOM 662 C C . PRO A 1 88 ? -16.566 13.152 12.855 1.00 48.16 88 PRO A C 1
ATOM 664 O O . PRO A 1 88 ? -16.232 12.540 11.864 1.00 48.16 88 PRO A O 1
ATOM 667 N N . ARG A 1 89 ? -17.709 12.853 13.500 1.00 49.34 89 ARG A N 1
ATOM 668 C CA . ARG A 1 89 ? -18.625 11.694 13.245 1.00 49.34 89 ARG A CA 1
ATOM 669 C C . ARG A 1 89 ? -18.637 11.106 11.813 1.00 49.34 89 ARG A C 1
ATOM 671 O O . ARG A 1 89 ? -18.705 11.827 10.829 1.00 49.34 89 ARG A O 1
ATOM 678 N N . LEU A 1 90 ? -18.627 9.766 11.708 1.00 53.53 90 LEU A N 1
ATOM 679 C CA . LEU A 1 90 ? -18.680 9.076 10.407 1.00 53.53 90 LEU A CA 1
ATOM 680 C C . LEU A 1 90 ? -20.076 9.267 9.787 1.00 53.53 90 LEU A C 1
ATOM 682 O O . LEU A 1 90 ? -21.046 8.907 10.461 1.00 53.53 90 LEU A O 1
ATOM 686 N N . PRO A 1 91 ? -20.205 9.773 8.547 1.00 39.06 91 PRO A N 1
ATOM 687 C CA . PRO A 1 91 ? -21.472 9.710 7.830 1.00 39.06 91 PRO A CA 1
ATOM 688 C C . PRO A 1 91 ? -21.831 8.246 7.538 1.00 39.06 91 PRO A C 1
ATOM 690 O O . PRO A 1 91 ? -20.967 7.417 7.247 1.00 39.06 91 PRO A O 1
ATOM 693 N N . GLY A 1 92 ? -23.112 7.907 7.676 1.00 30.52 92 GLY A N 1
ATOM 694 C CA . GLY A 1 92 ? -23.614 6.571 7.382 1.00 30.52 92 GLY A CA 1
ATOM 695 C C . GLY A 1 92 ? -23.746 6.370 5.878 1.00 30.52 92 GLY A C 1
ATOM 696 O O . GLY A 1 92 ? -24.675 6.898 5.278 1.00 30.52 92 GLY A O 1
ATOM 697 N N . HIS A 1 93 ? -22.842 5.612 5.262 1.00 36.38 93 HIS A N 1
ATOM 698 C CA . HIS A 1 93 ? -23.007 5.204 3.869 1.00 36.38 93 HIS A CA 1
ATOM 699 C C . HIS A 1 93 ? -23.782 3.886 3.805 1.00 36.38 93 HIS A C 1
ATOM 701 O O . HIS A 1 93 ? -23.322 2.844 4.271 1.00 36.38 93 HIS A O 1
ATOM 707 N N . ALA A 1 94 ? -24.980 3.940 3.225 1.00 28.03 94 ALA A N 1
ATOM 708 C CA . ALA A 1 94 ? -25.754 2.763 2.868 1.00 28.03 94 ALA A CA 1
ATOM 709 C C . ALA A 1 94 ? -25.142 2.123 1.612 1.00 28.03 94 ALA A C 1
ATOM 711 O O . ALA A 1 94 ? -25.279 2.648 0.510 1.00 28.03 94 ALA A O 1
ATOM 712 N N . THR A 1 95 ? -24.474 0.981 1.761 1.00 33.50 95 THR A N 1
ATOM 713 C CA . THR A 1 95 ? -24.111 0.123 0.626 1.00 33.50 95 THR A CA 1
ATOM 714 C C . THR A 1 95 ? -25.234 -0.887 0.395 1.00 33.50 95 THR A C 1
ATOM 716 O O . THR A 1 95 ? -25.291 -1.957 0.994 1.00 33.50 95 THR A O 1
ATOM 719 N N . SER A 1 96 ? -26.181 -0.515 -0.466 1.00 29.94 96 SER A N 1
ATOM 720 C CA . SER A 1 96 ? -27.197 -1.427 -0.997 1.00 29.94 96 SER A CA 1
ATOM 721 C C . SER A 1 96 ? -26.650 -2.143 -2.233 1.00 29.94 96 SER A C 1
ATOM 723 O O . SER A 1 96 ? -26.610 -1.548 -3.305 1.00 29.94 96 SER A O 1
ATOM 725 N N . ALA A 1 97 ? -26.302 -3.426 -2.110 1.00 28.67 97 ALA A N 1
ATOM 726 C CA . ALA A 1 97 ? -26.374 -4.386 -3.217 1.00 28.67 97 ALA A CA 1
ATOM 727 C C . ALA A 1 97 ? -26.380 -5.831 -2.679 1.00 28.67 97 ALA A C 1
ATOM 729 O O . ALA A 1 97 ? -25.466 -6.253 -1.975 1.00 28.67 97 ALA A O 1
ATOM 730 N N . ARG A 1 98 ? -27.432 -6.593 -3.007 1.00 26.14 98 ARG A N 1
ATOM 731 C CA . ARG A 1 98 ? -27.566 -8.034 -2.711 1.00 26.14 98 ARG A CA 1
ATOM 732 C C . ARG A 1 98 ? -26.501 -8.853 -3.462 1.00 26.14 98 ARG A C 1
ATOM 734 O O . ARG A 1 98 ? -26.315 -8.600 -4.652 1.00 26.14 98 ARG A O 1
ATOM 741 N N . PRO A 1 99 ? -25.905 -9.903 -2.866 1.00 30.94 99 PRO A N 1
ATOM 742 C CA . PRO A 1 99 ? -25.041 -10.811 -3.609 1.00 30.94 99 PRO A CA 1
ATOM 743 C C . PRO A 1 99 ? -25.877 -11.860 -4.359 1.00 30.94 99 PRO A C 1
ATOM 745 O O . PRO A 1 99 ? -26.668 -12.595 -3.765 1.00 30.94 99 PRO A O 1
ATOM 748 N N . ARG A 1 100 ? -25.689 -11.942 -5.681 1.00 26.16 100 ARG A N 1
ATOM 749 C CA . ARG A 1 100 ? -25.995 -13.148 -6.461 1.00 26.16 100 ARG A CA 1
ATOM 750 C C . ARG A 1 100 ? -24.784 -14.076 -6.391 1.00 26.16 100 ARG A C 1
ATOM 752 O O . ARG A 1 100 ? -23.657 -13.632 -6.576 1.00 26.16 100 ARG A O 1
ATOM 759 N N . SER A 1 101 ? -25.046 -15.351 -6.120 1.00 37.25 101 SER A N 1
ATOM 760 C CA . SER A 1 101 ? -24.060 -16.431 -6.110 1.00 37.25 101 SER A CA 1
ATOM 761 C C . SER A 1 101 ? -23.284 -16.495 -7.420 1.00 37.25 101 SER A C 1
ATOM 763 O O . SER A 1 101 ? -23.934 -16.524 -8.459 1.00 37.25 101 SER A O 1
ATOM 765 N N . LEU A 1 102 ? -21.959 -16.635 -7.359 1.00 28.89 102 LEU A N 1
ATOM 766 C CA . LEU A 1 102 ? -21.149 -17.423 -8.294 1.00 28.89 102 LEU A CA 1
ATOM 767 C C . LEU A 1 102 ? -19.789 -17.725 -7.639 1.00 28.89 102 LEU A C 1
ATOM 769 O O . LEU A 1 102 ? -19.100 -16.842 -7.141 1.00 28.89 102 LEU A O 1
ATOM 773 N N . SER A 1 103 ? -19.432 -19.002 -7.638 1.00 36.56 103 SER A N 1
ATOM 774 C CA . SER A 1 103 ? -18.160 -19.578 -7.210 1.00 36.56 103 SER A CA 1
ATOM 775 C C . SER A 1 103 ? -17.042 -19.258 -8.208 1.00 36.56 103 SER A C 1
ATOM 777 O O . SER A 1 103 ? -17.164 -19.714 -9.338 1.00 36.56 103 SER A O 1
ATOM 779 N N . HIS A 1 104 ? -15.999 -18.521 -7.794 1.00 29.22 104 HIS A N 1
ATOM 780 C CA . HIS A 1 104 ? -14.594 -18.493 -8.276 1.00 29.22 104 HIS A CA 1
ATOM 781 C C . HIS A 1 104 ? -13.748 -17.663 -7.267 1.00 29.22 104 HIS A C 1
ATOM 783 O O . HIS A 1 104 ? -14.316 -16.797 -6.602 1.00 29.22 104 HIS A O 1
ATOM 789 N N . PRO A 1 105 ? -12.426 -17.902 -7.109 1.00 34.28 105 PRO A N 1
ATOM 790 C CA . PRO A 1 105 ? -11.597 -17.220 -6.109 1.00 34.28 105 PRO A CA 1
ATOM 791 C C . PRO A 1 105 ? -11.352 -15.759 -6.515 1.00 34.28 105 PRO A C 1
ATOM 793 O O . PRO A 1 105 ? -10.565 -15.469 -7.414 1.00 34.28 105 PRO A O 1
ATOM 796 N N . SER A 1 106 ? -12.069 -14.837 -5.876 1.00 33.81 106 SER A N 1
ATOM 797 C CA . SER A 1 106 ? -12.022 -13.401 -6.144 1.00 33.81 106 SER A CA 1
ATOM 798 C C . SER A 1 106 ? -10.876 -12.723 -5.388 1.00 33.81 106 SER A C 1
ATOM 800 O O . SER A 1 106 ? -10.960 -12.535 -4.177 1.00 33.81 106 SER A O 1
ATOM 802 N N . TYR A 1 107 ? -9.847 -12.271 -6.107 1.00 37.53 107 TYR A N 1
ATOM 803 C CA . TYR A 1 107 ? -9.061 -11.110 -5.679 1.00 37.53 107 TYR A CA 1
ATOM 804 C C . TYR A 1 107 ? -9.928 -9.865 -5.892 1.00 37.53 107 TYR A C 1
ATOM 806 O O . TYR A 1 107 ? -9.952 -9.264 -6.961 1.00 37.53 107 TYR A O 1
ATOM 814 N N . GLY A 1 108 ? -10.727 -9.555 -4.880 1.00 38.31 108 GLY A N 1
ATOM 815 C CA . GLY A 1 108 ? -11.531 -8.348 -4.765 1.00 38.31 108 GLY A CA 1
ATOM 816 C C . GLY A 1 108 ? -11.765 -8.160 -3.280 1.00 38.31 108 GLY A C 1
ATOM 817 O O . GLY A 1 108 ? -12.687 -8.759 -2.735 1.00 38.31 108 GLY A O 1
ATOM 818 N N . THR A 1 109 ? -10.840 -7.469 -2.618 1.00 48.03 109 THR A N 1
ATOM 819 C CA . THR A 1 109 ? -10.767 -7.398 -1.158 1.00 48.03 109 THR A CA 1
ATOM 820 C C . THR A 1 109 ? -11.999 -6.677 -0.624 1.00 48.03 109 THR A C 1
ATOM 822 O O . THR A 1 109 ? -12.102 -5.457 -0.692 1.00 48.03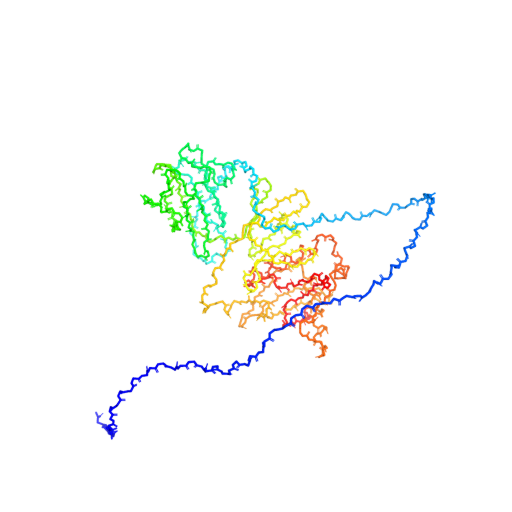 109 THR A O 1
ATOM 825 N N . VAL A 1 110 ? -12.974 -7.437 -0.131 1.00 57.91 110 VAL A N 1
ATOM 826 C CA . VAL A 1 110 ? -13.986 -6.903 0.776 1.00 57.91 110 VAL A CA 1
ATOM 827 C C . VAL A 1 110 ? -13.293 -6.829 2.131 1.00 57.91 110 VAL A C 1
ATOM 829 O O . VAL A 1 110 ? -12.736 -7.818 2.582 1.00 57.91 110 VAL A O 1
ATOM 832 N N . MET A 1 111 ? -13.222 -5.646 2.730 1.00 76.19 111 MET A N 1
ATOM 833 C CA . MET A 1 111 ? -12.687 -5.451 4.081 1.00 76.19 111 MET A CA 1
ATOM 834 C C . MET A 1 111 ? -13.705 -5.924 5.120 1.00 76.19 111 MET A C 1
ATOM 836 O O . MET A 1 111 ? -14.908 -5.860 4.868 1.00 76.19 111 MET A O 1
ATOM 840 N N . ALA A 1 112 ? -13.248 -6.295 6.318 1.00 87.81 112 ALA A N 1
ATOM 841 C CA . ALA A 1 112 ? -14.151 -6.570 7.430 1.00 87.81 112 ALA A CA 1
ATOM 842 C C . ALA A 1 112 ? -15.000 -5.349 7.815 1.00 87.81 112 ALA A C 1
ATOM 844 O O . ALA A 1 112 ? -14.557 -4.199 7.763 1.00 87.81 112 ALA A O 1
ATOM 845 N N . ARG A 1 113 ? -16.230 -5.609 8.248 1.00 93.12 113 ARG A N 1
ATOM 846 C CA . ARG A 1 113 ? -17.261 -4.615 8.525 1.00 93.12 113 ARG A CA 1
ATOM 847 C C . ARG A 1 113 ? -17.913 -4.861 9.870 1.00 93.12 113 ARG A C 1
ATOM 849 O O . ARG A 1 113 ? -18.082 -5.989 10.329 1.00 93.12 113 ARG A O 1
ATOM 856 N N . ILE A 1 114 ? -18.364 -3.778 10.485 1.00 94.56 114 ILE A N 1
ATOM 857 C CA . ILE A 1 114 ? -19.080 -3.781 11.757 1.00 94.56 114 ILE A CA 1
ATOM 858 C C . ILE A 1 114 ? -20.230 -2.777 11.710 1.00 94.56 114 ILE A C 1
ATOM 860 O O . ILE A 1 114 ? -20.145 -1.741 11.056 1.00 94.56 114 ILE A O 1
ATOM 864 N N . ARG A 1 115 ? -21.316 -3.053 12.423 1.00 95.31 115 ARG A N 1
ATOM 865 C CA . ARG A 1 115 ? -22.451 -2.127 12.557 1.00 95.31 115 ARG A CA 1
ATOM 866 C C . ARG A 1 115 ? -23.013 -2.155 13.966 1.00 95.31 115 ARG A C 1
ATOM 868 O O . ARG A 1 115 ? -22.844 -3.145 14.673 1.00 95.31 115 ARG A O 1
ATOM 875 N N . LYS A 1 116 ? -23.749 -1.120 14.364 1.00 94.56 116 LYS A N 1
ATOM 876 C CA . LYS A 1 116 ? -24.516 -1.167 15.617 1.00 94.56 116 LYS A CA 1
ATOM 877 C C . LYS A 1 116 ? -25.679 -2.165 15.482 1.00 94.56 116 LYS A C 1
ATOM 879 O O . LYS A 1 116 ? -26.239 -2.339 14.396 1.00 94.56 116 LYS A O 1
ATOM 884 N N . ALA A 1 117 ? -26.039 -2.849 16.566 1.00 90.62 117 ALA A N 1
ATOM 885 C CA . ALA A 1 117 ? -27.155 -3.798 16.628 1.00 90.62 117 ALA A CA 1
ATOM 886 C C . ALA A 1 117 ? -28.505 -3.063 16.737 1.00 90.62 117 ALA A C 1
ATOM 888 O O . ALA A 1 117 ? -29.309 -3.318 17.625 1.00 90.62 117 ALA A O 1
ATOM 889 N N . GLN A 1 118 ? -28.717 -2.098 15.848 1.00 88.12 118 GLN A N 1
ATOM 890 C CA . GLN A 1 118 ? -29.928 -1.299 15.733 1.00 88.12 118 GLN A CA 1
ATOM 891 C C . GLN A 1 118 ? -30.383 -1.347 14.278 1.00 88.12 118 GLN A C 1
ATOM 893 O O . GLN A 1 118 ? -29.560 -1.421 13.360 1.00 88.12 118 GLN A O 1
ATOM 898 N N . GLU A 1 119 ? -31.692 -1.343 14.064 1.00 80.38 119 GLU A N 1
ATOM 899 C CA . GLU A 1 119 ? -32.249 -1.332 12.717 1.00 80.38 119 GLU A CA 1
ATOM 900 C C . GLU A 1 119 ? -31.865 -0.034 11.992 1.00 80.38 119 GLU A C 1
ATOM 902 O O . GLU A 1 119 ? -31.836 1.041 12.589 1.00 80.38 119 GLU A O 1
ATOM 907 N N . GLY A 1 120 ? -31.481 -0.145 10.717 1.00 84.38 120 GLY A N 1
ATOM 908 C CA . GLY A 1 120 ? -31.008 0.993 9.922 1.00 84.38 120 GLY A CA 1
ATOM 909 C C . GLY A 1 120 ? -29.634 1.549 10.322 1.00 84.38 120 GLY A C 1
ATOM 910 O O . GLY A 1 120 ? -29.208 2.555 9.755 1.00 84.38 120 GLY A O 1
ATOM 911 N N . ALA A 1 121 ? -28.920 0.921 11.267 1.00 87.19 121 ALA A N 1
ATOM 912 C CA . ALA A 1 121 ? -27.585 1.368 11.643 1.00 87.19 121 ALA A CA 1
ATOM 913 C C . ALA A 1 121 ? -26.611 1.277 10.453 1.00 87.19 121 ALA A C 1
ATOM 915 O O . ALA A 1 121 ? -26.589 0.260 9.750 1.00 87.19 121 ALA A O 1
ATOM 916 N N . PRO A 1 122 ? -25.770 2.303 10.241 1.00 88.44 122 PRO A N 1
ATOM 917 C CA . PRO A 1 122 ? -24.766 2.269 9.190 1.00 88.44 122 PRO A CA 1
ATOM 918 C C . PRO A 1 122 ? -23.746 1.151 9.423 1.00 88.44 122 PRO A C 1
ATOM 920 O O . PRO A 1 122 ? -23.447 0.768 10.559 1.00 88.44 122 PRO A O 1
ATOM 923 N N . VAL A 1 123 ? -23.199 0.655 8.317 1.00 89.25 123 VAL A N 1
ATOM 924 C CA . VAL A 1 123 ? -22.110 -0.320 8.304 1.00 89.25 123 VAL A CA 1
ATOM 925 C C . VAL A 1 123 ? -20.792 0.428 8.145 1.00 89.25 123 VAL A C 1
ATOM 927 O O . VAL A 1 123 ? -20.661 1.299 7.287 1.00 89.25 123 VAL A O 1
ATOM 930 N N . TYR A 1 124 ? -19.816 0.084 8.974 1.00 90.25 124 TYR A N 1
ATOM 931 C CA . TYR A 1 124 ? -18.492 0.684 8.997 1.00 90.25 124 TYR A CA 1
ATOM 932 C C . TYR A 1 124 ? -17.438 -0.343 8.608 1.00 90.25 124 TYR A C 1
ATOM 934 O O . TYR A 1 124 ? -17.506 -1.484 9.055 1.00 90.25 124 TYR A O 1
ATOM 942 N N . LEU A 1 125 ? -16.445 0.078 7.829 1.00 89.50 125 LEU A N 1
ATOM 943 C CA . LEU A 1 125 ? -15.246 -0.718 7.575 1.00 89.50 125 LEU A CA 1
ATOM 944 C C . LEU A 1 125 ? -14.363 -0.757 8.830 1.00 89.50 125 LEU A C 1
ATOM 946 O O . LEU A 1 125 ? -14.232 0.246 9.540 1.00 89.50 125 LEU A O 1
ATOM 950 N N . LEU A 1 126 ? -13.753 -1.908 9.091 1.00 90.81 126 LEU A N 1
ATOM 951 C CA . LEU A 1 126 ? -12.714 -2.078 10.095 1.00 90.81 126 LEU A CA 1
ATOM 952 C C . LEU A 1 126 ? -11.354 -1.770 9.461 1.00 90.81 126 LEU A C 1
ATOM 954 O O . LEU A 1 126 ? -10.899 -2.466 8.557 1.00 90.81 126 LEU A O 1
ATOM 958 N N . LEU A 1 127 ? -10.695 -0.724 9.954 1.00 89.88 127 LEU A N 1
ATOM 959 C CA . LEU A 1 127 ? -9.283 -0.465 9.678 1.00 89.88 127 LEU A CA 1
ATOM 960 C C . LEU A 1 127 ? -8.413 -1.517 10.382 1.00 89.88 127 LEU A C 1
ATOM 962 O O . LEU A 1 127 ? -8.824 -1.996 11.442 1.00 89.88 127 LEU A O 1
ATOM 966 N N . PRO A 1 128 ? -7.203 -1.834 9.866 1.00 88.19 128 PRO A N 1
ATOM 967 C CA . PRO A 1 128 ? -6.291 -2.807 10.481 1.00 88.19 128 PRO A CA 1
ATOM 968 C C . PRO A 1 128 ? -6.085 -2.624 11.988 1.00 88.19 128 PRO A C 1
ATOM 970 O O . PRO A 1 128 ? -5.865 -3.593 12.709 1.00 88.19 128 PRO A O 1
ATOM 973 N N . HIS A 1 129 ? -6.169 -1.383 12.464 1.00 88.25 129 HIS A N 1
ATOM 974 C CA . HIS A 1 129 ? -6.151 -1.030 13.873 1.00 88.25 129 HIS A CA 1
ATOM 975 C C . HIS A 1 129 ? -7.067 0.170 14.108 1.00 88.25 129 HIS A C 1
ATOM 977 O O . HIS A 1 129 ? -6.978 1.167 13.387 1.00 88.25 129 HIS A O 1
ATOM 983 N N . GLN A 1 130 ? -7.974 0.075 15.081 1.00 91.25 130 GLN A N 1
ATOM 984 C CA . GLN A 1 130 ? -8.862 1.175 15.436 1.00 91.25 130 GLN A CA 1
ATOM 985 C C . GLN A 1 130 ? -9.452 1.063 16.842 1.00 91.25 130 GLN A C 1
ATOM 987 O O . GLN A 1 130 ? -9.734 -0.017 17.359 1.00 91.25 130 GLN A O 1
ATOM 992 N N . THR A 1 131 ? -9.743 2.217 17.434 1.00 93.75 131 THR A N 1
ATOM 993 C CA . THR A 1 131 ? -10.409 2.317 18.734 1.00 93.75 131 THR A CA 1
ATOM 994 C C . THR A 1 131 ? -11.918 2.490 18.590 1.00 93.75 131 THR A C 1
ATOM 996 O O . THR A 1 131 ? -12.415 3.181 17.689 1.00 93.75 131 THR A O 1
ATOM 999 N N . ILE A 1 132 ? -12.648 1.877 19.521 1.00 95.38 132 ILE A N 1
ATOM 1000 C CA . ILE A 1 132 ? -14.080 2.071 19.721 1.00 95.38 132 ILE A CA 1
ATOM 1001 C C . ILE A 1 132 ? -14.339 2.648 21.116 1.00 95.38 132 ILE A C 1
ATOM 1003 O O . ILE A 1 132 ? -13.782 2.194 22.119 1.00 95.38 132 ILE A O 1
ATOM 1007 N N . GLY A 1 133 ? -15.168 3.686 21.189 1.00 95.62 133 GLY A N 1
ATOM 1008 C CA . GLY A 1 133 ? -15.438 4.385 22.440 1.00 95.62 133 GLY A CA 1
ATOM 1009 C C . GLY A 1 133 ? -16.257 5.656 22.260 1.00 95.62 133 GLY A C 1
ATOM 1010 O O . GLY A 1 133 ? -16.674 6.007 21.160 1.00 95.62 133 GLY A O 1
ATOM 1011 N N . ARG A 1 134 ? -16.490 6.371 23.360 1.00 95.12 134 ARG A N 1
ATOM 1012 C CA . ARG A 1 134 ? -17.300 7.601 23.375 1.00 95.12 134 ARG A CA 1
ATOM 1013 C C . ARG A 1 134 ? -16.516 8.853 22.990 1.00 95.12 134 ARG A C 1
ATOM 1015 O O . ARG A 1 134 ? -17.099 9.876 22.633 1.00 95.12 134 ARG A O 1
ATOM 1022 N N . GLY A 1 135 ? -15.194 8.805 23.122 1.00 91.31 135 GLY A N 1
ATOM 1023 C CA . GLY A 1 135 ? -14.314 9.937 22.872 1.00 91.31 135 GLY A CA 1
ATOM 1024 C C . GLY A 1 135 ? -14.285 10.313 21.395 1.00 91.31 135 GLY A C 1
ATOM 1025 O O . GLY A 1 135 ? -14.376 9.459 20.519 1.00 91.31 135 GLY A O 1
ATOM 1026 N N . ALA A 1 136 ? -14.097 11.601 21.110 1.00 86.44 136 ALA A N 1
ATOM 1027 C CA . ALA A 1 136 ? -13.945 12.079 19.736 1.00 86.44 136 ALA A CA 1
ATOM 1028 C C . ALA A 1 136 ? -12.650 11.589 19.061 1.00 86.44 136 ALA A C 1
ATOM 1030 O O . ALA A 1 136 ? -12.531 11.670 17.846 1.00 86.44 136 ALA A O 1
ATOM 1031 N N . SER A 1 137 ? -11.691 11.073 19.833 1.00 83.75 137 SER A N 1
ATOM 1032 C CA . SER A 1 137 ? -10.486 10.412 19.328 1.00 83.75 137 SER A CA 1
ATOM 1033 C C . SER A 1 137 ? -10.728 8.959 18.892 1.00 83.75 137 SER A C 1
ATOM 1035 O O . SER A 1 137 ? -9.818 8.340 18.350 1.00 83.75 137 SER A O 1
ATOM 1037 N N . CYS A 1 138 ? -11.920 8.392 19.121 1.00 88.38 138 CYS A N 1
ATOM 1038 C CA . CYS A 1 138 ? -12.239 7.045 18.655 1.00 88.38 138 CYS A CA 1
ATOM 1039 C C . CYS A 1 138 ? -12.691 7.051 17.197 1.00 88.38 138 CYS A C 1
ATOM 1041 O O . CYS A 1 138 ? -13.526 7.863 16.785 1.00 88.38 138 CYS A O 1
ATOM 1043 N N . ARG A 1 139 ? -12.179 6.085 16.429 1.00 86.94 139 ARG A N 1
ATOM 1044 C CA . ARG A 1 139 ? -12.585 5.874 15.036 1.00 86.94 139 ARG A CA 1
ATOM 1045 C C . ARG A 1 139 ? -14.052 5.464 14.962 1.00 86.94 139 ARG A C 1
ATOM 1047 O O . ARG A 1 139 ? -14.814 6.058 14.195 1.00 86.94 139 ARG A O 1
ATOM 1054 N N . LEU A 1 140 ? -14.428 4.472 15.771 1.00 91.38 140 LEU A N 1
ATOM 1055 C CA . LEU A 1 140 ? -15.811 4.061 15.974 1.00 91.38 140 LEU A CA 1
ATOM 1056 C C . LEU A 1 140 ? -16.347 4.739 17.226 1.00 91.38 140 LEU A C 1
ATOM 1058 O O . LEU A 1 140 ? -15.911 4.465 18.344 1.00 91.38 140 LEU A O 1
ATOM 1062 N N . ARG A 1 141 ? -17.293 5.652 17.023 1.00 92.38 141 ARG A N 1
ATOM 1063 C CA . ARG A 1 141 ? -17.873 6.422 18.114 1.00 92.38 141 ARG A CA 1
ATOM 1064 C C . ARG A 1 141 ? -19.165 5.780 18.600 1.00 92.38 141 ARG A C 1
ATOM 1066 O O . ARG A 1 141 ? -20.073 5.553 17.806 1.00 92.38 141 ARG A O 1
ATOM 1073 N N . ASP A 1 142 ? -19.253 5.560 19.906 1.00 92.69 142 ASP A N 1
ATOM 1074 C CA . ASP A 1 142 ? -20.467 5.119 20.589 1.00 92.69 142 ASP A CA 1
ATOM 1075 C C . ASP A 1 142 ? -20.833 6.112 21.697 1.00 92.69 142 ASP A C 1
ATOM 1077 O O . ASP A 1 142 ? -20.096 6.281 22.667 1.00 92.69 142 ASP A O 1
ATOM 1081 N N . ASP A 1 143 ? -21.957 6.807 21.537 1.00 91.44 143 ASP A N 1
ATOM 1082 C CA . ASP A 1 143 ? -22.350 7.904 22.426 1.00 91.44 143 ASP A CA 1
ATOM 1083 C C . ASP A 1 143 ? -23.030 7.445 23.730 1.00 91.44 143 ASP A C 1
ATOM 1085 O O . ASP A 1 143 ? -23.417 8.285 24.545 1.00 91.44 143 ASP A O 1
ATOM 1089 N N . ASP A 1 144 ? -23.152 6.136 23.973 1.00 93.62 144 ASP A N 1
ATOM 1090 C CA . ASP A 1 144 ? -23.694 5.631 25.236 1.00 93.62 144 ASP A CA 1
ATOM 1091 C C . ASP A 1 144 ? -22.834 6.079 26.436 1.00 93.62 144 ASP A C 1
ATOM 1093 O O . ASP A 1 144 ? -21.615 5.903 26.485 1.00 93.62 144 ASP A O 1
ATOM 1097 N N . ARG A 1 145 ? -23.480 6.652 27.459 1.00 94.69 145 ARG A N 1
ATOM 1098 C CA . ARG A 1 145 ? -22.813 7.210 28.651 1.00 94.69 145 ARG A CA 1
ATOM 1099 C C . ARG A 1 145 ? -21.992 6.192 29.460 1.00 94.69 145 ARG A C 1
ATOM 1101 O O . ARG A 1 145 ? -21.104 6.595 30.215 1.00 94.69 145 ARG A O 1
ATOM 1108 N N . HIS A 1 146 ? -22.277 4.896 29.330 1.00 95.69 146 HIS A N 1
ATOM 1109 C CA . HIS A 1 146 ? -21.562 3.802 29.999 1.00 95.69 146 HIS A CA 1
ATOM 1110 C C . HIS A 1 146 ? -20.322 3.362 29.218 1.00 95.69 146 HIS A C 1
ATOM 1112 O O . HIS A 1 146 ? -19.516 2.585 29.737 1.00 95.69 146 HIS A O 1
ATOM 1118 N N . VAL A 1 147 ? -20.123 3.886 28.009 1.00 96.44 147 VAL A N 1
ATOM 1119 C CA . VAL A 1 147 ? -18.931 3.650 27.206 1.00 96.44 147 VAL A CA 1
ATOM 1120 C C . VAL A 1 147 ? -17.830 4.642 27.621 1.00 96.44 147 VAL A C 1
ATOM 1122 O O . VAL A 1 147 ? -18.030 5.859 27.724 1.00 96.44 147 VAL A O 1
ATOM 1125 N N . SER A 1 148 ? -16.640 4.111 27.926 1.00 94.88 148 SER A N 1
ATOM 1126 C CA . SER A 1 148 ? -15.425 4.897 28.177 1.00 94.88 148 SER A CA 1
ATOM 1127 C C . SER A 1 148 ? -14.997 5.715 26.952 1.00 94.88 148 SER A C 1
ATOM 1129 O O . SER A 1 148 ? -15.363 5.406 25.822 1.00 94.88 148 SER A O 1
ATOM 1131 N N . SER A 1 149 ? -14.212 6.775 27.169 1.00 94.00 149 SER A N 1
ATOM 1132 C CA . SER A 1 149 ? -13.703 7.632 26.087 1.00 94.00 149 SER A CA 1
ATOM 1133 C C . SER A 1 149 ? -12.878 6.848 25.065 1.00 94.00 149 SER A C 1
ATOM 1135 O O . SER A 1 149 ? -13.129 6.997 23.879 1.00 94.00 149 SER A O 1
ATOM 1137 N N . SER A 1 150 ? -11.970 5.992 25.534 1.00 94.00 150 SER A N 1
ATOM 1138 C CA . SER A 1 150 ? -11.330 4.913 24.777 1.00 94.00 150 SER A CA 1
ATOM 1139 C C . SER A 1 150 ? -11.721 3.610 25.467 1.00 94.00 150 SER A C 1
ATOM 1141 O O . SER A 1 150 ? -11.338 3.401 26.618 1.00 94.00 150 SER A O 1
ATOM 1143 N N . HIS A 1 151 ? -12.613 2.822 24.864 1.00 94.69 151 HIS A N 1
ATOM 1144 C CA . HIS A 1 151 ? -13.233 1.681 25.546 1.00 94.69 151 HIS A CA 1
ATOM 1145 C C . HIS A 1 151 ? -12.520 0.379 25.218 1.00 94.69 151 HIS A C 1
ATOM 1147 O O . HIS A 1 151 ? -12.094 -0.347 26.113 1.00 94.69 151 HIS A O 1
ATOM 1153 N N . ALA A 1 152 ? -12.396 0.101 23.928 1.00 95.75 152 ALA A N 1
ATOM 1154 C CA . ALA A 1 152 ? -11.760 -1.093 23.421 1.00 95.75 152 ALA A CA 1
ATOM 1155 C C . ALA A 1 152 ? -11.024 -0.777 22.119 1.00 95.75 152 ALA A C 1
ATOM 1157 O O . ALA A 1 152 ? -11.277 0.233 21.455 1.00 95.75 152 ALA A O 1
ATOM 1158 N N . GLU A 1 153 ? -10.122 -1.669 21.760 1.00 94.88 153 GLU A N 1
ATOM 1159 C CA . GLU A 1 153 ? -9.362 -1.640 20.525 1.00 94.88 153 GLU A CA 1
ATOM 1160 C C . GLU A 1 153 ? -9.719 -2.863 19.693 1.00 94.88 153 GLU A C 1
ATOM 1162 O O . GLU A 1 153 ? -9.711 -3.981 20.203 1.00 94.88 153 GLU A O 1
ATOM 1167 N N . ILE A 1 154 ? -10.041 -2.646 18.421 1.00 95.06 154 ILE A N 1
ATOM 1168 C CA . ILE A 1 154 ? -10.232 -3.700 17.430 1.00 95.06 154 ILE A CA 1
ATOM 1169 C C . ILE A 1 154 ? -9.036 -3.642 16.488 1.00 95.06 154 ILE A C 1
ATOM 1171 O O . ILE A 1 154 ? -8.743 -2.588 15.919 1.00 95.06 154 ILE A O 1
ATOM 1175 N N . ARG A 1 155 ? -8.353 -4.771 16.307 1.00 92.81 155 ARG A N 1
ATOM 1176 C CA . ARG A 1 155 ? -7.191 -4.854 15.423 1.00 92.81 155 ARG A CA 1
ATOM 1177 C C . ARG A 1 155 ? -7.086 -6.200 14.731 1.00 92.81 155 ARG A C 1
ATOM 1179 O O . ARG A 1 155 ? -7.571 -7.217 15.224 1.00 92.81 155 ARG A O 1
ATOM 1186 N N . TRP A 1 156 ? -6.407 -6.197 13.600 1.00 90.12 156 TRP A N 1
ATOM 1187 C CA . TRP A 1 156 ? -5.907 -7.388 12.943 1.00 90.12 156 TRP A CA 1
ATOM 1188 C C . TRP A 1 156 ? -4.575 -7.790 13.574 1.00 90.12 156 TRP A C 1
ATOM 1190 O O . TRP A 1 156 ? -3.695 -6.950 13.739 1.00 90.12 156 TRP A O 1
ATOM 1200 N N . ASN A 1 157 ? -4.418 -9.060 13.947 1.00 84.44 157 ASN A N 1
ATOM 1201 C CA . ASN A 1 157 ? -3.179 -9.568 14.555 1.00 84.44 157 ASN A CA 1
ATOM 1202 C C . ASN A 1 157 ? -2.271 -10.324 13.566 1.00 84.44 157 ASN A C 1
ATOM 1204 O O . ASN A 1 157 ? -1.420 -11.100 13.990 1.00 84.44 157 ASN A O 1
ATOM 1208 N N . GLY A 1 158 ? -2.512 -10.177 12.263 1.00 78.38 158 GLY A N 1
ATOM 1209 C CA . GLY A 1 158 ? -1.817 -10.908 11.203 1.00 78.38 158 GLY A CA 1
ATOM 1210 C C . GLY A 1 158 ? -2.521 -12.172 10.715 1.00 78.38 158 GLY A C 1
ATOM 1211 O O . GLY A 1 158 ? -2.223 -12.611 9.610 1.00 78.38 158 GLY A O 1
ATOM 1212 N N . ASP A 1 159 ? -3.471 -12.709 11.482 1.00 80.81 159 ASP A N 1
ATOM 1213 C CA . ASP A 1 159 ? -4.239 -13.916 11.132 1.00 80.81 159 ASP A CA 1
ATOM 1214 C C . ASP A 1 159 ? -5.756 -13.703 11.244 1.00 80.81 159 ASP A C 1
ATOM 1216 O O . ASP A 1 159 ? -6.533 -14.207 10.437 1.00 80.81 159 ASP A O 1
ATOM 1220 N N . ARG A 1 160 ? -6.197 -12.950 12.254 1.00 88.50 160 ARG A N 1
ATOM 1221 C CA . ARG A 1 160 ? -7.615 -12.739 12.549 1.00 88.50 160 ARG A CA 1
ATOM 1222 C C . ARG A 1 160 ? -7.869 -11.410 13.240 1.00 88.50 160 ARG A C 1
ATOM 1224 O O . ARG A 1 160 ? -6.984 -10.812 13.856 1.00 88.50 160 ARG A O 1
ATOM 1231 N N . TRP A 1 161 ? -9.125 -10.984 13.195 1.00 93.00 161 TRP A N 1
ATOM 1232 C CA . TRP A 1 161 ? -9.602 -9.849 13.973 1.00 93.00 161 TRP A CA 1
ATOM 1233 C C . TRP A 1 161 ? -9.688 -10.210 15.454 1.00 93.00 161 TRP A C 1
ATOM 1235 O O . TRP A 1 161 ? -10.236 -11.249 15.839 1.00 93.00 161 TRP A O 1
ATOM 1245 N N . VAL A 1 162 ? -9.161 -9.330 16.296 1.00 94.81 162 VAL A N 1
ATOM 1246 C CA . VAL A 1 162 ? -9.242 -9.423 17.751 1.00 94.81 162 VAL A CA 1
ATOM 1247 C C . VAL A 1 162 ? -9.744 -8.108 18.333 1.00 94.81 162 VAL A C 1
ATOM 1249 O O . VAL A 1 162 ? -9.550 -7.039 17.754 1.00 94.81 162 VAL A O 1
ATOM 1252 N N . ILE A 1 163 ? -10.392 -8.195 19.490 1.00 96.06 163 ILE A N 1
ATOM 1253 C CA . ILE A 1 163 ? -10.738 -7.052 20.328 1.00 96.06 163 ILE A CA 1
ATOM 1254 C C . ILE A 1 163 ? -10.049 -7.171 21.683 1.00 96.06 163 ILE A C 1
ATOM 1256 O O . ILE A 1 163 ? -9.996 -8.255 22.270 1.00 96.06 163 ILE A O 1
ATOM 1260 N N . GLN A 1 164 ? -9.561 -6.045 22.188 1.00 95.50 164 GLN A N 1
ATOM 1261 C CA . GLN A 1 164 ? -8.976 -5.913 23.514 1.00 95.50 164 GLN A CA 1
ATOM 1262 C C . GLN A 1 164 ? -9.697 -4.796 24.277 1.00 95.50 164 GLN A C 1
ATOM 1264 O O . GLN A 1 164 ? -9.868 -3.690 23.767 1.00 95.50 164 GLN A O 1
ATOM 1269 N N . ASP A 1 165 ? -10.128 -5.073 25.508 1.00 95.44 165 ASP A N 1
ATOM 1270 C CA . ASP A 1 165 ? -10.654 -4.037 26.405 1.00 95.44 165 ASP A CA 1
ATOM 1271 C C . ASP A 1 165 ? -9.495 -3.199 26.972 1.00 95.44 165 ASP A C 1
ATOM 1273 O O . ASP A 1 165 ? -8.533 -3.755 27.513 1.00 95.44 165 ASP A O 1
ATOM 1277 N N . LEU A 1 166 ? -9.594 -1.869 26.865 1.00 93.50 166 LEU A N 1
ATOM 1278 C CA . LEU A 1 166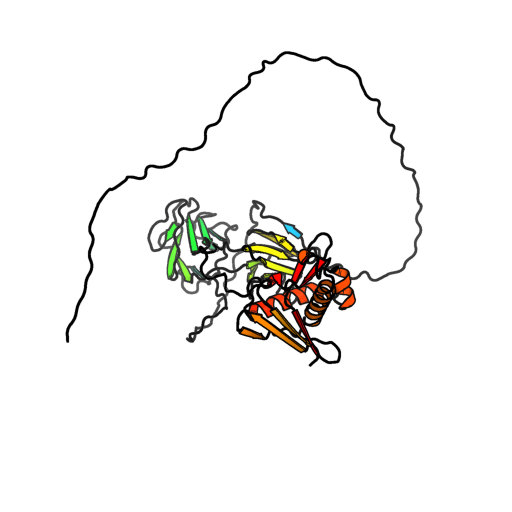 ? -8.538 -0.919 27.245 1.00 93.50 166 LEU A CA 1
ATOM 1279 C C . LEU A 1 166 ? -8.646 -0.448 28.708 1.00 93.50 166 LEU A C 1
ATOM 1281 O O . LEU A 1 166 ? -8.249 0.670 29.040 1.00 93.50 166 LEU A O 1
ATOM 1285 N N . GLY A 1 167 ? -9.216 -1.270 29.591 1.00 90.44 167 GLY A N 1
ATOM 1286 C CA . GLY A 1 167 ? -9.491 -0.891 30.978 1.00 90.44 167 GLY A CA 1
ATOM 1287 C C . GLY A 1 167 ? -10.770 -0.066 31.098 1.00 90.44 167 GLY A C 1
ATOM 1288 O O . GLY A 1 167 ? -10.823 0.941 31.808 1.00 90.44 167 GLY A O 1
ATOM 1289 N N . SER A 1 168 ? -11.811 -0.458 30.365 1.00 92.44 168 SER A N 1
ATOM 1290 C CA . SER A 1 168 ? -13.095 0.230 30.397 1.00 92.44 168 SER A CA 1
ATOM 1291 C C . SER A 1 168 ? -13.754 0.133 31.783 1.00 92.44 168 SER A C 1
ATOM 1293 O O . SER A 1 168 ? -13.600 -0.846 32.513 1.00 92.44 168 SER A O 1
ATOM 1295 N N . ARG A 1 169 ? -14.534 1.157 32.166 1.00 93.19 169 ARG A N 1
ATOM 1296 C CA . ARG A 1 169 ? -15.142 1.219 33.513 1.00 93.19 169 ARG A CA 1
ATOM 1297 C C . ARG A 1 169 ? -16.191 0.135 33.745 1.00 93.19 169 ARG A C 1
ATOM 1299 O O . ARG A 1 169 ? -16.336 -0.351 34.859 1.00 93.19 169 ARG A O 1
ATOM 1306 N N . ASN A 1 170 ? -16.935 -0.209 32.700 1.00 94.19 170 ASN A N 1
ATOM 1307 C CA . ASN A 1 170 ? -18.077 -1.113 32.799 1.00 94.19 170 ASN A CA 1
ATOM 1308 C C . ASN A 1 170 ? -17.809 -2.472 32.120 1.00 94.19 170 ASN A C 1
ATOM 1310 O O . ASN A 1 170 ? -18.465 -3.460 32.444 1.00 94.19 170 ASN A O 1
ATOM 1314 N N . GLY A 1 171 ? -16.768 -2.578 31.292 1.00 93.56 171 GLY A N 1
ATOM 1315 C CA . GLY A 1 171 ? -16.354 -3.806 30.619 1.00 93.56 171 GLY A CA 1
ATOM 1316 C C . GLY A 1 171 ? -16.855 -3.926 29.180 1.00 93.56 171 GLY A C 1
ATOM 1317 O O . GLY A 1 171 ? -17.790 -3.240 28.761 1.00 93.56 171 GLY A O 1
ATOM 1318 N N . THR A 1 172 ? -16.238 -4.871 28.474 1.00 96.38 172 THR A N 1
ATOM 1319 C CA . THR A 1 172 ? -16.571 -5.311 27.114 1.00 96.38 172 THR A CA 1
ATOM 1320 C C . THR A 1 172 ? -17.027 -6.772 27.140 1.00 96.38 172 THR A C 1
ATOM 1322 O O . THR A 1 172 ? -16.492 -7.578 27.907 1.00 96.38 172 THR A O 1
ATOM 1325 N N . TRP A 1 173 ? -17.980 -7.147 26.286 1.00 96.50 173 TRP A N 1
ATOM 1326 C CA . TRP A 1 173 ? -18.414 -8.534 26.088 1.00 96.50 173 TRP A CA 1
ATOM 1327 C C . TRP A 1 173 ? -18.341 -8.924 24.614 1.00 96.50 173 TRP A C 1
ATOM 1329 O O . TRP A 1 173 ? -18.653 -8.117 23.747 1.00 96.50 173 TRP A O 1
ATOM 1339 N N . VAL A 1 174 ? -17.986 -10.175 24.333 1.00 96.56 174 VAL A N 1
ATOM 1340 C CA . VAL A 1 174 ? -17.976 -10.772 22.990 1.00 96.56 174 VAL A CA 1
ATOM 1341 C C . VAL A 1 174 ? -18.772 -12.071 23.040 1.00 96.56 174 VAL A C 1
ATOM 1343 O O . VAL A 1 174 ? -18.493 -12.942 23.864 1.00 96.56 174 VAL A O 1
ATOM 1346 N N . GLY A 1 175 ? -19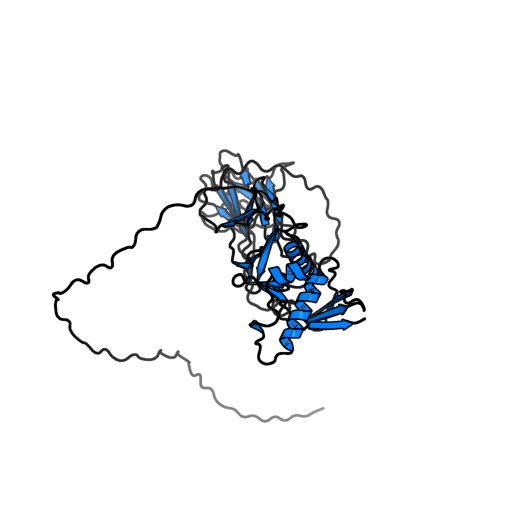.804 -12.193 22.202 1.00 94.50 175 GLY A N 1
ATOM 1347 C CA . GLY A 1 175 ? -20.688 -13.365 22.191 1.00 94.50 175 GLY A CA 1
ATOM 1348 C C . GLY A 1 175 ? -21.330 -13.644 23.558 1.00 94.50 175 GLY A C 1
ATOM 1349 O O . GLY A 1 175 ? -21.450 -14.795 23.966 1.00 94.50 175 GLY A O 1
ATOM 1350 N N . GLY A 1 176 ? -21.649 -12.587 24.314 1.00 92.62 176 GLY A N 1
ATOM 1351 C CA . GLY A 1 176 ? -22.209 -12.673 25.669 1.00 92.62 176 GLY A CA 1
ATOM 1352 C C . GLY A 1 176 ? -21.198 -12.980 26.782 1.00 92.62 176 GLY A C 1
ATOM 1353 O O . GLY A 1 176 ? -21.558 -12.944 27.957 1.00 92.62 176 GLY A O 1
ATOM 1354 N N . ARG A 1 177 ? -19.925 -13.239 26.462 1.00 93.69 177 ARG A N 1
ATOM 1355 C CA . ARG A 1 177 ? -18.867 -13.494 27.453 1.00 93.69 177 ARG A CA 1
ATOM 1356 C C . ARG A 1 177 ? -18.042 -12.240 27.694 1.00 93.69 177 ARG A C 1
ATOM 1358 O O . ARG A 1 177 ? -17.643 -11.573 26.746 1.00 93.69 177 ARG A O 1
ATOM 1365 N N . ARG A 1 178 ? -17.767 -11.920 28.959 1.00 93.25 178 ARG A N 1
ATOM 1366 C CA . ARG A 1 178 ? -16.974 -10.736 29.316 1.00 93.25 178 ARG A CA 1
ATOM 1367 C C . ARG A 1 178 ? -15.512 -10.927 28.907 1.00 93.25 178 ARG A C 1
ATOM 1369 O O . ARG A 1 178 ? -14.927 -11.974 29.182 1.00 93.25 178 ARG A O 1
ATOM 1376 N N . VAL A 1 179 ? -14.936 -9.915 28.268 1.00 92.88 179 VAL A N 1
ATOM 1377 C CA . VAL A 1 179 ? -13.522 -9.879 27.879 1.00 92.88 179 VAL A CA 1
ATOM 1378 C C . VAL A 1 179 ? -12.670 -9.609 29.119 1.00 92.88 179 VAL A C 1
ATOM 1380 O O . VAL A 1 179 ? -13.025 -8.788 29.966 1.00 92.88 179 VAL A O 1
ATOM 1383 N N . GLY A 1 180 ? -11.552 -10.325 29.245 1.00 82.69 180 GLY A N 1
ATOM 1384 C CA . GLY A 1 180 ? -10.577 -10.065 30.303 1.00 82.69 180 GLY A CA 1
ATOM 1385 C C . GLY A 1 180 ? -9.784 -8.783 30.013 1.00 82.69 180 GLY A C 1
ATOM 1386 O O . GLY A 1 180 ? -9.452 -8.545 28.851 1.00 82.69 180 GLY A O 1
ATOM 1387 N N . PRO A 1 181 ? -9.456 -7.963 31.026 1.00 72.56 181 PRO A N 1
ATOM 1388 C CA . PRO A 1 181 ? -8.692 -6.734 30.817 1.00 72.56 181 PRO A CA 1
ATOM 1389 C C . PRO A 1 181 ? -7.349 -7.038 30.143 1.00 72.56 181 PRO A C 1
ATOM 1391 O O . PRO A 1 181 ? -6.642 -7.958 30.556 1.00 72.56 181 PRO A O 1
ATOM 1394 N N . GLY A 1 182 ? -7.020 -6.295 29.082 1.00 74.56 182 GLY A N 1
ATOM 1395 C CA . GLY A 1 182 ? -5.774 -6.468 28.331 1.00 74.56 182 GLY A CA 1
ATOM 1396 C C . GLY A 1 182 ? -5.642 -7.790 27.562 1.00 74.56 182 GLY A C 1
ATOM 1397 O O . GLY A 1 182 ? -4.575 -8.058 27.015 1.00 74.56 182 GLY A O 1
ATOM 1398 N N . ARG A 1 183 ? -6.689 -8.622 27.479 1.00 88.00 183 ARG A N 1
ATOM 1399 C CA . ARG A 1 183 ? -6.648 -9.897 26.750 1.00 88.00 183 ARG A CA 1
ATOM 1400 C C . ARG A 1 183 ? -7.271 -9.771 25.364 1.00 88.00 183 ARG A C 1
ATOM 1402 O O . ARG A 1 183 ? -8.431 -9.383 25.239 1.00 88.00 183 ARG A O 1
ATOM 1409 N N . ASP A 1 184 ? -6.538 -10.220 24.352 1.00 91.94 184 ASP A N 1
ATOM 1410 C CA . ASP A 1 184 ? -7.070 -10.390 23.002 1.00 91.94 184 ASP A CA 1
ATOM 1411 C C . ASP A 1 184 ? -8.197 -11.428 22.982 1.00 91.94 184 ASP A C 1
ATOM 1413 O O . ASP A 1 184 ? -8.032 -12.571 23.422 1.00 91.94 184 ASP A O 1
ATOM 1417 N N . THR A 1 185 ? -9.339 -11.038 22.425 1.00 95.44 185 THR A N 1
ATOM 1418 C CA . THR A 1 185 ? -10.477 -11.925 22.176 1.00 95.44 185 THR A CA 1
ATOM 1419 C C . THR A 1 185 ? -10.783 -11.951 20.687 1.00 95.44 185 THR A C 1
ATOM 1421 O O . THR A 1 185 ? -10.985 -10.907 20.076 1.00 95.44 185 THR A O 1
ATOM 1424 N N . THR A 1 186 ? -10.815 -13.140 20.088 1.00 95.06 186 THR A N 1
ATOM 1425 C CA . THR A 1 186 ? -11.071 -13.305 18.652 1.00 95.06 186 THR A CA 1
ATOM 1426 C C . THR A 1 186 ? -12.492 -12.904 18.269 1.00 95.06 186 THR A C 1
ATOM 1428 O O . THR A 1 186 ? -13.457 -13.272 18.940 1.00 95.06 186 THR A O 1
ATOM 1431 N N . LEU A 1 187 ? -12.604 -12.192 17.150 1.00 95.75 187 LEU A N 1
ATOM 1432 C CA . LEU A 1 187 ? -13.858 -11.839 16.501 1.00 95.75 187 LEU A CA 1
ATOM 1433 C C . LEU A 1 187 ? -14.120 -12.777 15.321 1.00 95.75 187 LEU A C 1
ATOM 1435 O O . LEU A 1 187 ? -13.213 -13.115 14.565 1.00 95.75 187 LEU A O 1
ATOM 1439 N N . THR A 1 188 ? -15.374 -13.188 15.167 1.00 93.62 188 THR A N 1
ATOM 1440 C CA . THR A 1 188 ? -15.853 -14.014 14.049 1.00 93.62 188 THR A CA 1
ATOM 1441 C C . THR A 1 188 ? -17.049 -13.329 13.400 1.00 93.62 188 THR A C 1
ATOM 1443 O O . THR A 1 188 ? -17.734 -12.535 14.048 1.00 93.62 188 THR A O 1
ATOM 1446 N N . ALA A 1 189 ? -17.301 -13.604 12.121 1.00 93.12 189 ALA A N 1
ATOM 1447 C CA . ALA A 1 189 ? -18.453 -13.037 11.429 1.00 93.12 189 ALA A CA 1
ATOM 1448 C C . ALA A 1 189 ? -19.762 -13.403 12.155 1.00 93.12 189 ALA A C 1
ATOM 1450 O O . ALA A 1 189 ? -19.960 -14.537 12.591 1.00 93.12 189 ALA A O 1
ATOM 1451 N N . GLY A 1 190 ? -20.643 -12.420 12.315 1.00 93.62 190 GLY A N 1
ATOM 1452 C CA . GLY A 1 190 ? -21.898 -12.523 13.056 1.00 93.62 190 GLY A CA 1
ATOM 1453 C C . GLY A 1 190 ? -21.778 -12.356 14.575 1.00 93.62 190 GLY A C 1
ATOM 1454 O O . GLY A 1 190 ? -22.811 -12.265 15.238 1.00 93.62 190 GLY A O 1
ATOM 1455 N N . VAL A 1 191 ? -20.569 -12.294 15.153 1.00 96.56 191 VAL A N 1
ATOM 1456 C CA . VAL A 1 191 ? -20.424 -12.146 16.609 1.00 96.56 191 VAL A CA 1
ATOM 1457 C C . VAL A 1 191 ? -20.862 -10.760 17.079 1.00 96.56 191 VAL A C 1
ATOM 1459 O O . VAL A 1 191 ? -20.595 -9.740 16.437 1.00 96.56 191 VAL A O 1
ATOM 1462 N N . THR A 1 192 ? -21.493 -10.727 18.251 1.00 97.00 192 THR A N 1
ATOM 1463 C CA . THR A 1 192 ? -21.879 -9.485 18.919 1.00 97.00 192 THR A CA 1
ATOM 1464 C C . THR A 1 192 ? -20.803 -9.029 19.899 1.00 97.00 192 THR A C 1
ATOM 1466 O O . THR A 1 192 ? -20.341 -9.815 20.728 1.00 97.00 192 THR A O 1
ATOM 1469 N N . ILE A 1 193 ? -20.456 -7.746 19.842 1.00 97.25 193 ILE A N 1
ATOM 1470 C CA . ILE A 1 193 ? -19.605 -7.030 20.791 1.00 97.25 193 ILE A CA 1
ATOM 1471 C C . ILE A 1 193 ? -20.500 -6.082 21.590 1.00 97.25 193 ILE A C 1
ATOM 1473 O O . ILE A 1 193 ? -21.131 -5.211 21.001 1.00 97.25 193 ILE A O 1
ATOM 1477 N N . ALA A 1 194 ? -20.559 -6.220 22.910 1.00 97.12 194 ALA A N 1
ATOM 1478 C CA . ALA A 1 194 ? -21.298 -5.299 23.769 1.00 97.12 194 ALA A CA 1
ATOM 1479 C C . ALA A 1 194 ? -20.331 -4.408 24.556 1.00 97.12 194 ALA A C 1
ATOM 1481 O O . ALA A 1 194 ? -19.338 -4.902 25.098 1.00 97.12 194 ALA A O 1
ATOM 1482 N N . LEU A 1 195 ? -20.615 -3.106 24.620 1.00 96.50 195 LEU A N 1
ATOM 1483 C CA . LEU A 1 195 ? -19.746 -2.116 25.261 1.00 96.50 195 LEU A CA 1
ATOM 1484 C C . LEU A 1 195 ? -20.463 -1.417 26.403 1.00 96.50 195 LEU A C 1
ATOM 1486 O O . LEU A 1 195 ? -21.491 -0.769 26.212 1.00 96.50 195 LEU A O 1
ATOM 1490 N N . GLY A 1 196 ? -19.886 -1.504 27.596 1.00 94.62 196 GLY A N 1
ATOM 1491 C CA . GLY A 1 196 ? -20.360 -0.850 28.811 1.00 94.62 196 GLY A CA 1
ATOM 1492 C C . GLY A 1 196 ? -21.659 -1.407 29.391 1.00 94.62 196 GLY A C 1
ATOM 1493 O O . GLY A 1 196 ? -21.838 -1.378 30.606 1.00 94.62 196 GLY A O 1
ATOM 1494 N N . ARG A 1 197 ? -22.538 -1.962 28.559 1.00 93.88 197 ARG A N 1
ATOM 1495 C CA . ARG A 1 197 ? -23.708 -2.735 28.966 1.00 93.88 197 ARG A CA 1
ATOM 1496 C C . ARG A 1 197 ? -23.934 -3.904 28.001 1.00 93.88 197 ARG A C 1
ATOM 1498 O O . ARG A 1 197 ? -23.633 -3.746 26.818 1.00 93.88 197 ARG A O 1
ATOM 1505 N N . PRO A 1 198 ? -24.489 -5.040 28.462 1.00 90.19 198 PRO A N 1
ATOM 1506 C CA . PRO A 1 198 ? -24.761 -6.201 27.609 1.00 90.19 198 PRO A CA 1
ATOM 1507 C C . PRO A 1 198 ? -25.761 -5.968 26.464 1.00 90.19 198 PRO A C 1
ATOM 1509 O O . PRO A 1 198 ? -25.804 -6.774 25.544 1.00 90.19 198 PRO A O 1
ATOM 1512 N N . ASP A 1 199 ? -26.568 -4.907 26.522 1.00 91.00 199 ASP A N 1
ATOM 1513 C CA . ASP A 1 199 ? -27.571 -4.529 25.517 1.00 91.00 199 ASP A CA 1
ATOM 1514 C C . ASP A 1 199 ? -27.060 -3.491 24.496 1.00 91.00 199 ASP A C 1
ATOM 1516 O O . ASP A 1 199 ? -27.645 -3.344 23.421 1.00 91.00 199 ASP A O 1
ATOM 1520 N N . ASN A 1 200 ? -25.945 -2.802 24.774 1.00 95.56 200 ASN A N 1
ATOM 1521 C CA . ASN A 1 200 ? -25.323 -1.860 23.840 1.00 95.56 200 ASN A CA 1
ATOM 1522 C C . ASN A 1 200 ? -24.390 -2.594 22.865 1.00 95.56 200 ASN A C 1
ATOM 1524 O O . ASN A 1 200 ? -23.167 -2.634 23.031 1.00 95.56 200 ASN A O 1
ATOM 1528 N N . CYS A 1 201 ? -25.011 -3.208 21.864 1.00 95.94 201 CYS A N 1
ATOM 1529 C CA . CYS A 1 201 ? -24.394 -4.196 20.992 1.00 95.94 201 CYS A CA 1
ATOM 1530 C C . CYS A 1 201 ? -23.959 -3.642 19.627 1.00 95.94 201 CYS A C 1
ATOM 1532 O O . CYS A 1 201 ? -24.649 -2.843 18.994 1.00 95.94 201 CYS A O 1
ATOM 1534 N N . TRP A 1 202 ? -22.844 -4.168 19.136 1.00 97.31 202 TRP A N 1
ATOM 1535 C CA . TRP A 1 202 ? -22.312 -4.048 17.783 1.00 97.31 202 TRP A CA 1
ATOM 1536 C C . TRP A 1 202 ? -22.202 -5.446 17.180 1.00 97.31 202 TRP A C 1
ATOM 1538 O O . TRP A 1 202 ? -21.865 -6.390 17.883 1.00 97.31 202 TRP A O 1
ATOM 1548 N N . VAL A 1 203 ? -22.480 -5.596 15.891 1.00 96.56 203 VAL A N 1
ATOM 1549 C CA . VAL A 1 203 ? -22.401 -6.873 15.174 1.00 96.56 203 VAL A CA 1
ATOM 1550 C C . VAL A 1 203 ? -21.258 -6.798 14.175 1.00 96.56 203 VAL A C 1
ATOM 1552 O O . VAL A 1 203 ? -21.249 -5.911 13.316 1.00 96.56 203 VAL A O 1
ATOM 1555 N N . VAL A 1 204 ? -20.315 -7.732 14.282 1.00 95.56 204 VAL A N 1
ATOM 1556 C CA . VAL A 1 204 ? -19.289 -7.963 13.260 1.00 95.56 204 VAL A CA 1
ATOM 1557 C C . VAL A 1 204 ? -19.981 -8.615 12.071 1.00 95.56 204 VAL A C 1
ATOM 1559 O O . VAL A 1 204 ? -20.561 -9.686 12.207 1.00 95.56 204 VAL A O 1
ATOM 1562 N N . VAL A 1 205 ? -19.995 -7.951 10.922 1.00 93.12 205 VAL A N 1
ATOM 1563 C CA . VAL A 1 205 ? -20.710 -8.429 9.730 1.00 93.12 205 VAL A CA 1
ATOM 1564 C C . VAL A 1 205 ? -19.857 -9.456 8.988 1.00 93.12 205 VAL A C 1
ATOM 1566 O O . VAL A 1 205 ? -20.349 -10.524 8.637 1.00 93.12 205 VAL A O 1
ATOM 1569 N N . ASP A 1 206 ? -18.569 -9.167 8.836 1.00 89.69 206 ASP A N 1
ATOM 1570 C CA . ASP A 1 20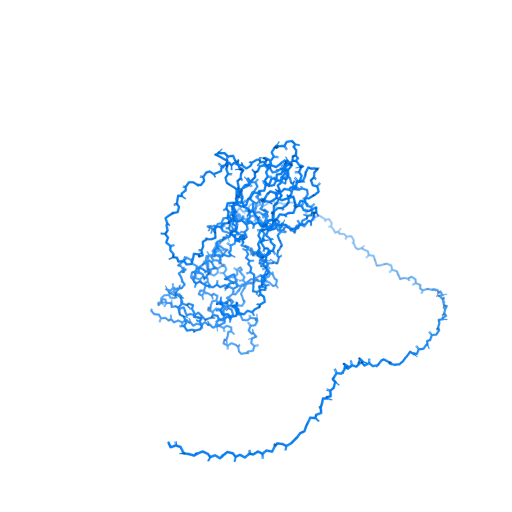6 ? -17.577 -10.004 8.161 1.00 89.69 206 ASP A CA 1
ATOM 1571 C C . ASP A 1 206 ? -16.199 -9.792 8.791 1.00 89.69 206 ASP A C 1
ATOM 1573 O O . ASP A 1 206 ? -15.983 -8.869 9.578 1.00 89.69 206 ASP A O 1
ATOM 1577 N N . THR A 1 207 ? -15.285 -10.710 8.491 1.00 88.75 207 THR A N 1
ATOM 1578 C CA . THR A 1 207 ? -13.949 -10.790 9.097 1.00 88.75 207 THR A CA 1
ATOM 1579 C C . THR A 1 207 ? -12.863 -10.995 8.052 1.00 88.75 207 THR A C 1
ATOM 1581 O O . THR A 1 207 ? -11.840 -11.610 8.345 1.00 88.75 207 THR A O 1
ATOM 1584 N N . ASP A 1 208 ? -13.096 -10.509 6.836 1.00 86.44 208 ASP A N 1
ATOM 1585 C CA . ASP A 1 208 ? -12.100 -10.541 5.775 1.00 86.44 208 ASP A CA 1
ATOM 1586 C C . ASP A 1 208 ? -10.833 -9.780 6.198 1.00 86.44 208 ASP A C 1
ATOM 1588 O O . ASP A 1 208 ? -10.880 -8.823 6.984 1.00 86.44 208 ASP A O 1
ATOM 1592 N N . ALA A 1 209 ? -9.681 -10.251 5.723 1.00 81.56 209 ALA A N 1
ATOM 1593 C CA . ALA A 1 209 ? -8.398 -9.665 6.079 1.00 81.56 209 ALA A CA 1
ATOM 1594 C C . ALA A 1 209 ? -8.312 -8.218 5.568 1.00 81.56 209 ALA A C 1
ATOM 1596 O O . ALA A 1 209 ? -8.740 -7.938 4.446 1.00 81.56 209 ALA A O 1
ATOM 1597 N N . PRO A 1 210 ? -7.753 -7.294 6.362 1.00 85.25 210 PRO A N 1
ATOM 1598 C CA . PRO A 1 210 ? -7.577 -5.933 5.911 1.00 85.25 210 PRO A CA 1
ATOM 1599 C C . PRO A 1 210 ? -6.474 -5.819 4.851 1.00 85.25 210 PRO A C 1
ATOM 1601 O O . PRO A 1 210 ? -5.462 -6.519 4.914 1.00 85.25 210 PRO A O 1
ATOM 1604 N N . ASP A 1 211 ? -6.640 -4.870 3.933 1.00 83.69 211 ASP A N 1
ATOM 1605 C CA . ASP A 1 211 ? -5.578 -4.359 3.066 1.00 83.69 211 ASP A CA 1
ATOM 1606 C C . ASP A 1 211 ? -5.012 -3.036 3.620 1.00 83.69 211 ASP A C 1
ATOM 1608 O O . ASP A 1 211 ? -5.486 -2.512 4.635 1.00 83.69 211 ASP A O 1
ATOM 1612 N N . ALA A 1 212 ? -3.974 -2.496 2.979 1.00 87.69 212 ALA A N 1
ATOM 1613 C CA . ALA A 1 212 ? -3.469 -1.166 3.306 1.00 87.69 212 ALA A CA 1
ATOM 1614 C C . ALA A 1 212 ? -4.516 -0.088 3.007 1.00 87.69 212 ALA A C 1
ATOM 1616 O O . ALA A 1 212 ? -5.135 -0.072 1.943 1.00 87.69 212 ALA A O 1
ATOM 1617 N N . ILE A 1 213 ? -4.678 0.841 3.949 1.00 90.25 213 ILE A N 1
ATOM 1618 C CA . ILE A 1 213 ? -5.636 1.941 3.854 1.00 90.25 213 ILE A CA 1
ATOM 1619 C C . ILE A 1 213 ? -4.947 3.262 4.171 1.00 90.25 213 ILE A C 1
ATOM 1621 O O . ILE A 1 213 ? -4.125 3.339 5.084 1.00 90.25 213 ILE A O 1
ATOM 1625 N N . ALA A 1 214 ? -5.337 4.321 3.470 1.00 92.00 214 ALA A N 1
ATOM 1626 C CA . ALA A 1 214 ? -5.106 5.691 3.900 1.00 92.00 214 ALA A CA 1
ATOM 1627 C C . ALA A 1 214 ? -6.422 6.365 4.286 1.00 92.00 214 ALA A C 1
ATOM 1629 O O . ALA A 1 214 ? -7.439 6.241 3.601 1.00 92.00 214 ALA A O 1
ATOM 1630 N N . VAL A 1 215 ? -6.378 7.115 5.382 1.00 89.75 215 VAL A N 1
ATOM 1631 C CA . VAL A 1 215 ? -7.468 7.977 5.836 1.00 89.75 215 VAL A CA 1
ATOM 1632 C C . VAL A 1 215 ? -7.072 9.422 5.564 1.00 89.75 215 VAL A C 1
ATOM 1634 O O . VAL A 1 215 ? -6.060 9.887 6.090 1.00 89.75 215 VAL A O 1
ATOM 1637 N N . GLY A 1 216 ? -7.859 10.109 4.740 1.00 88.06 216 GLY A N 1
ATOM 1638 C CA . GLY A 1 216 ? -7.681 11.523 4.416 1.00 88.06 216 GLY A CA 1
ATOM 1639 C C . GLY A 1 216 ? -8.223 12.462 5.502 1.00 88.06 216 GLY A C 1
ATOM 1640 O O . GLY A 1 216 ? -8.872 12.011 6.456 1.00 88.06 216 GLY A O 1
ATOM 1641 N N . PRO A 1 217 ? -7.993 13.780 5.371 1.00 82.19 217 PRO A N 1
ATOM 1642 C CA . PRO A 1 217 ? -8.371 14.773 6.383 1.00 82.19 217 PRO A CA 1
ATOM 1643 C C . PRO A 1 217 ? -9.890 14.891 6.595 1.00 82.19 217 PRO A C 1
ATOM 1645 O O . PRO A 1 217 ? -10.351 15.180 7.697 1.00 82.19 217 PRO A O 1
ATOM 1648 N N . ASP A 1 218 ? -10.681 14.609 5.565 1.00 82.62 218 ASP A N 1
ATOM 1649 C CA . ASP A 1 218 ? -12.148 14.557 5.579 1.00 82.62 218 ASP A CA 1
ATOM 1650 C C . ASP A 1 218 ? -12.697 13.160 5.935 1.00 82.62 218 ASP A C 1
ATOM 1652 O O . ASP A 1 218 ? -13.900 12.913 5.842 1.00 82.62 218 ASP A O 1
ATOM 1656 N N . ARG A 1 219 ? -11.824 12.244 6.379 1.00 76.56 219 ARG A N 1
ATOM 1657 C CA . ARG A 1 219 ? -12.097 10.816 6.604 1.00 76.56 219 ARG A CA 1
ATOM 1658 C C . ARG A 1 219 ? -12.419 10.034 5.325 1.00 76.56 219 ARG A C 1
ATOM 1660 O O . ARG A 1 219 ? -12.964 8.930 5.440 1.00 76.56 219 ARG A O 1
ATOM 1667 N N . SER A 1 220 ? -12.048 10.542 4.145 1.00 84.06 220 SER A N 1
ATOM 1668 C CA . SER A 1 220 ? -12.024 9.746 2.919 1.00 84.06 220 SER A CA 1
ATOM 1669 C C . SER A 1 220 ? -11.157 8.507 3.128 1.00 84.06 220 SER A C 1
ATOM 1671 O O . SER A 1 220 ? -10.043 8.602 3.649 1.00 84.06 220 SER A O 1
ATOM 1673 N N . LEU A 1 221 ? -11.665 7.346 2.729 1.00 86.50 221 LEU A N 1
ATOM 1674 C CA . LEU A 1 221 ? -10.925 6.092 2.784 1.00 86.50 221 LEU A CA 1
ATOM 1675 C C . LEU A 1 221 ? -10.417 5.759 1.391 1.00 86.50 221 LEU A C 1
ATOM 1677 O O . LEU A 1 221 ? -11.205 5.659 0.453 1.00 86.50 221 LEU A O 1
ATOM 1681 N N . LEU A 1 222 ? -9.107 5.569 1.284 1.00 88.88 222 LEU A N 1
ATOM 1682 C CA . LEU A 1 222 ? -8.483 4.987 0.108 1.00 88.88 222 LEU A CA 1
ATOM 1683 C C . LEU A 1 222 ? -7.921 3.633 0.483 1.00 88.88 222 LEU A C 1
ATOM 1685 O O . LEU A 1 222 ? -7.108 3.518 1.396 1.00 88.88 222 LEU A O 1
ATOM 1689 N N . GLU A 1 223 ? -8.385 2.618 -0.224 1.00 86.50 223 GLU A N 1
ATOM 1690 C CA . GLU A 1 223 ? -7.958 1.237 -0.058 1.00 86.50 223 GLU A CA 1
ATOM 1691 C C . GLU A 1 223 ? -6.929 0.895 -1.130 1.00 86.50 223 GLU A C 1
ATOM 1693 O O . GLU A 1 223 ? -7.009 1.368 -2.271 1.00 86.50 223 GLU A O 1
ATOM 1698 N N . ALA A 1 224 ? -5.964 0.057 -0.767 1.00 84.19 224 ALA A N 1
ATOM 1699 C CA . ALA A 1 224 ? -5.053 -0.525 -1.729 1.00 84.19 224 ALA A CA 1
ATOM 1700 C C . ALA A 1 224 ? -5.828 -1.332 -2.775 1.00 84.19 224 ALA A C 1
ATOM 1702 O O . ALA A 1 224 ? -6.798 -2.030 -2.478 1.00 84.19 224 ALA A O 1
ATOM 1703 N N . ARG A 1 225 ? -5.373 -1.247 -4.022 1.00 78.69 225 ARG A N 1
ATOM 1704 C CA . ARG A 1 225 ? -5.864 -2.073 -5.122 1.00 78.69 225 ARG A CA 1
ATOM 1705 C C . ARG A 1 225 ? -4.705 -2.873 -5.668 1.00 78.69 225 ARG A C 1
ATOM 1707 O O . ARG A 1 225 ? -3.626 -2.329 -5.888 1.00 78.69 225 ARG A O 1
ATOM 1714 N N . ASP A 1 226 ? -4.927 -4.169 -5.857 1.00 71.94 226 ASP A N 1
ATOM 1715 C CA . ASP A 1 226 ? -3.902 -5.089 -6.347 1.00 71.94 226 ASP A CA 1
ATOM 1716 C C . ASP A 1 226 ? -2.595 -5.018 -5.509 1.00 71.94 226 ASP A C 1
ATOM 1718 O O . ASP A 1 226 ? -1.488 -5.101 -6.038 1.00 71.94 226 ASP A O 1
ATOM 1722 N N . GLY A 1 227 ? -2.718 -4.816 -4.187 1.00 75.75 227 GLY A N 1
ATOM 1723 C CA . GLY A 1 227 ? -1.588 -4.716 -3.253 1.00 75.75 227 GLY A CA 1
ATOM 1724 C C . GLY A 1 227 ? -0.821 -3.386 -3.274 1.00 75.75 227 GLY A C 1
ATOM 1725 O O . GLY A 1 227 ? 0.241 -3.294 -2.653 1.00 75.75 227 GLY A O 1
ATOM 1726 N N . VAL A 1 228 ? -1.336 -2.366 -3.971 1.00 83.12 228 VAL A N 1
ATOM 1727 C CA . VAL A 1 228 ? -0.745 -1.024 -4.039 1.00 83.12 228 VAL A CA 1
ATOM 1728 C C . VAL A 1 228 ? -1.771 0.021 -3.612 1.00 83.12 228 VAL A C 1
ATOM 1730 O O . VAL A 1 228 ? -2.838 0.155 -4.208 1.00 83.12 228 VAL A O 1
ATOM 1733 N N . LEU A 1 229 ? -1.428 0.803 -2.595 1.00 89.31 229 LEU A N 1
ATOM 1734 C CA . LEU A 1 229 ? -2.169 1.989 -2.186 1.00 89.31 229 LEU A CA 1
ATOM 1735 C C . LEU A 1 229 ? -1.612 3.206 -2.924 1.00 89.31 229 LEU A C 1
ATOM 1737 O O . LEU A 1 229 ? -0.407 3.443 -2.910 1.00 89.31 229 LEU A O 1
ATOM 1741 N N . ALA A 1 230 ? -2.483 3.960 -3.582 1.00 90.44 230 ALA A N 1
ATOM 1742 C CA . ALA A 1 230 ? -2.129 5.098 -4.421 1.00 90.44 230 ALA A CA 1
ATOM 1743 C C . ALA A 1 230 ? -2.729 6.383 -3.843 1.00 90.44 230 ALA A C 1
ATOM 1745 O O . ALA A 1 230 ? -3.921 6.420 -3.541 1.00 90.44 230 ALA A O 1
ATOM 1746 N N . LEU A 1 231 ? -1.893 7.406 -3.657 1.00 91.62 231 LEU A N 1
ATOM 1747 C CA . LEU A 1 231 ? -2.262 8.686 -3.054 1.00 91.62 231 LEU A CA 1
ATOM 1748 C C . LEU A 1 231 ? -1.859 9.856 -3.959 1.00 91.62 231 LEU A C 1
ATOM 1750 O O . LEU A 1 231 ? -0.774 9.809 -4.542 1.00 91.62 231 LEU A O 1
ATOM 1754 N N . PRO A 1 232 ? -2.660 10.933 -4.031 1.00 90.06 232 PRO A N 1
ATOM 1755 C CA . PRO A 1 232 ? -3.934 11.122 -3.328 1.00 90.06 232 PRO A CA 1
ATOM 1756 C C . PRO A 1 232 ? -5.096 10.336 -3.953 1.00 90.06 232 PRO A C 1
ATOM 1758 O O . PRO A 1 232 ? -6.167 10.291 -3.368 1.00 90.06 232 PRO A O 1
ATOM 1761 N N . ASP A 1 233 ? -4.889 9.715 -5.112 1.00 87.25 233 ASP A N 1
ATOM 1762 C CA . ASP A 1 233 ? -5.840 8.836 -5.785 1.00 87.25 233 ASP A CA 1
ATOM 1763 C C . ASP A 1 233 ? -5.096 7.865 -6.726 1.00 87.25 233 ASP A C 1
ATOM 1765 O O . ASP A 1 233 ? -3.868 7.911 -6.855 1.00 87.25 233 ASP A O 1
ATOM 1769 N N . GLY A 1 234 ? -5.836 6.942 -7.347 1.00 82.00 234 GLY A N 1
ATOM 1770 C CA . GLY A 1 234 ? -5.281 5.924 -8.247 1.00 82.00 234 GLY A CA 1
ATOM 1771 C C . GLY A 1 234 ? -5.049 6.377 -9.691 1.00 82.00 234 GLY A C 1
ATOM 1772 O O . GLY A 1 234 ? -4.341 5.689 -10.429 1.00 82.00 234 GLY A O 1
ATOM 1773 N N . ASP A 1 235 ? -5.624 7.504 -10.108 1.00 80.50 235 ASP A N 1
ATOM 1774 C CA . ASP A 1 235 ? -5.526 8.004 -11.479 1.00 80.50 235 ASP A CA 1
ATOM 1775 C C . ASP A 1 235 ? -4.270 8.866 -11.660 1.00 80.50 235 ASP A C 1
ATOM 1777 O O . ASP A 1 235 ? -3.529 8.681 -12.637 1.00 80.50 235 ASP A O 1
ATOM 1781 N N . GLU A 1 236 ? -3.990 9.734 -10.683 1.00 83.50 236 GLU A N 1
ATOM 1782 C CA . GLU A 1 236 ? -2.817 10.608 -10.615 1.00 83.50 236 GLU A CA 1
ATOM 1783 C C . GLU A 1 236 ? -1.997 10.428 -9.319 1.00 83.50 236 GLU A C 1
ATOM 1785 O O . GLU A 1 236 ? -1.772 11.386 -8.570 1.00 83.50 236 GLU A O 1
ATOM 1790 N N . PRO A 1 237 ? -1.468 9.219 -9.043 1.00 89.69 237 PRO A N 1
ATOM 1791 C CA . PRO A 1 237 ? -0.706 8.958 -7.828 1.00 89.69 237 PRO A CA 1
ATOM 1792 C C . PRO A 1 237 ? 0.578 9.780 -7.774 1.00 89.69 237 PRO A C 1
ATOM 1794 O O . PRO A 1 237 ? 1.428 9.674 -8.655 1.00 89.69 237 PRO A O 1
ATOM 1797 N N . GLN A 1 238 ? 0.736 10.567 -6.717 1.00 90.19 238 GLN A N 1
ATOM 1798 C CA . GLN A 1 238 ? 1.993 11.220 -6.339 1.00 90.19 238 GLN A CA 1
ATOM 1799 C C . GLN A 1 238 ? 2.836 10.319 -5.436 1.00 90.19 238 GLN A C 1
ATOM 1801 O O . GLN A 1 238 ? 4.064 10.382 -5.451 1.00 90.19 238 GLN A O 1
ATOM 1806 N N . VAL A 1 239 ? 2.168 9.454 -4.671 1.00 91.38 239 VAL A N 1
ATOM 1807 C CA . VAL A 1 239 ? 2.791 8.518 -3.744 1.00 91.38 239 VAL A CA 1
ATOM 1808 C C . VAL A 1 239 ? 2.142 7.152 -3.891 1.00 91.38 239 VAL A C 1
ATOM 1810 O O . VAL A 1 239 ? 0.922 7.038 -4.012 1.00 91.38 239 VAL A O 1
ATOM 1813 N N . THR A 1 240 ? 2.954 6.101 -3.844 1.00 91.38 240 THR A N 1
ATOM 1814 C CA . THR A 1 240 ? 2.466 4.723 -3.751 1.00 91.38 240 THR A CA 1
ATOM 1815 C C . THR A 1 240 ? 3.000 4.049 -2.498 1.00 91.38 240 THR A C 1
ATOM 1817 O O . THR A 1 240 ? 4.160 4.226 -2.142 1.00 91.38 240 THR A O 1
ATOM 1820 N N . VAL A 1 241 ? 2.157 3.274 -1.822 1.00 91.12 241 VAL A N 1
ATOM 1821 C CA . VAL A 1 241 ? 2.518 2.472 -0.652 1.00 91.12 241 VAL A CA 1
ATOM 1822 C C . VAL A 1 241 ? 2.238 1.008 -0.969 1.00 91.12 241 VAL A C 1
ATOM 1824 O O . VAL A 1 241 ? 1.165 0.669 -1.466 1.00 91.12 241 VAL A O 1
ATOM 1827 N N . TYR A 1 242 ? 3.207 0.137 -0.721 1.00 86.38 242 TYR A N 1
ATOM 1828 C CA . TYR A 1 242 ? 3.146 -1.278 -1.090 1.00 86.38 242 TYR A CA 1
ATOM 1829 C C . TYR A 1 242 ? 3.996 -2.133 -0.144 1.00 86.38 242 TYR A C 1
ATOM 1831 O O . TYR A 1 242 ? 4.738 -1.604 0.684 1.00 86.38 242 TYR A O 1
ATOM 1839 N N . ARG A 1 243 ? 3.910 -3.463 -0.274 1.00 81.94 243 ARG A N 1
ATOM 1840 C CA . ARG A 1 243 ? 4.814 -4.402 0.413 1.00 81.94 243 ARG A CA 1
ATOM 1841 C C . ARG A 1 243 ? 5.950 -4.846 -0.497 1.00 81.94 243 ARG A C 1
ATOM 1843 O O . ARG A 1 243 ? 5.701 -5.202 -1.650 1.00 81.94 243 ARG A O 1
ATOM 1850 N N . ASP A 1 244 ? 7.169 -4.832 0.027 1.00 76.88 244 ASP A N 1
ATOM 1851 C CA . ASP A 1 244 ? 8.333 -5.429 -0.627 1.00 76.88 244 ASP A CA 1
ATOM 1852 C C . ASP A 1 244 ? 8.385 -6.958 -0.438 1.00 76.88 244 ASP A C 1
ATOM 1854 O O . ASP A 1 244 ? 7.537 -7.558 0.229 1.00 76.88 244 ASP A O 1
ATOM 1858 N N . HIS A 1 245 ? 9.425 -7.582 -0.998 1.00 66.31 245 HIS A N 1
ATOM 1859 C CA . HIS A 1 245 ? 9.649 -9.029 -0.945 1.00 66.31 245 HIS A CA 1
ATOM 1860 C C . HIS A 1 245 ? 9.960 -9.604 0.433 1.00 66.31 245 HIS A C 1
ATOM 1862 O O . HIS A 1 245 ? 9.922 -10.812 0.655 1.00 66.31 245 HIS A O 1
ATOM 1868 N N . ARG A 1 246 ? 10.280 -8.735 1.388 1.00 70.88 246 ARG A N 1
ATOM 1869 C CA . ARG A 1 246 ? 10.513 -9.103 2.784 1.00 70.88 246 ARG A CA 1
ATOM 1870 C C . ARG A 1 246 ? 9.255 -8.889 3.624 1.00 70.88 246 ARG A C 1
ATOM 1872 O O . ARG A 1 246 ? 9.297 -9.060 4.842 1.00 70.88 246 ARG A O 1
ATOM 1879 N N . GLY A 1 247 ? 8.146 -8.500 2.990 1.00 74.75 247 GLY A N 1
ATOM 1880 C CA . GLY A 1 247 ? 6.886 -8.163 3.641 1.00 74.75 247 GLY A CA 1
ATOM 1881 C C . GLY A 1 247 ? 6.910 -6.810 4.351 1.00 74.75 247 GLY A C 1
ATOM 1882 O O . GLY A 1 247 ? 6.014 -6.528 5.145 1.00 74.75 247 GLY A O 1
ATOM 1883 N N . HIS A 1 248 ? 7.919 -5.971 4.114 1.00 84.44 248 HIS A N 1
ATOM 1884 C CA . HIS A 1 248 ? 7.996 -4.643 4.706 1.00 84.44 248 HIS A CA 1
ATOM 1885 C C . HIS A 1 248 ? 7.160 -3.653 3.906 1.00 84.44 248 HIS A C 1
ATOM 1887 O O . HIS A 1 248 ? 7.160 -3.665 2.676 1.00 84.44 248 HIS A O 1
ATOM 1893 N N . TRP A 1 249 ? 6.474 -2.759 4.612 1.00 89.25 249 TRP A N 1
ATOM 1894 C CA . TRP A 1 249 ? 5.778 -1.656 3.973 1.00 89.25 249 TRP A CA 1
ATOM 1895 C C . TRP A 1 249 ? 6.773 -0.598 3.498 1.00 89.25 249 TRP A C 1
ATOM 1897 O O . TRP A 1 249 ? 7.661 -0.165 4.238 1.00 89.25 249 TRP A O 1
ATOM 1907 N N . VAL A 1 250 ? 6.603 -0.181 2.251 1.00 89.06 250 VAL A N 1
ATOM 1908 C CA . VAL A 1 250 ? 7.440 0.793 1.560 1.00 89.06 250 VAL A CA 1
ATOM 1909 C C . VAL A 1 250 ? 6.542 1.874 0.989 1.00 89.06 250 VAL A C 1
ATOM 1911 O O . VAL A 1 250 ? 5.510 1.584 0.387 1.00 89.06 250 VAL A O 1
ATOM 1914 N N . VAL A 1 251 ? 6.949 3.123 1.183 1.00 92.06 251 VAL A N 1
ATOM 1915 C CA . VAL A 1 251 ? 6.413 4.275 0.467 1.00 92.06 251 VAL A CA 1
ATOM 1916 C C . VAL A 1 251 ? 7.385 4.653 -0.645 1.00 92.06 251 VAL A C 1
ATOM 1918 O O . VAL A 1 251 ? 8.597 4.678 -0.436 1.00 92.06 251 VAL A O 1
ATOM 1921 N N . ASP A 1 252 ? 6.851 4.928 -1.826 1.00 89.19 252 ASP A N 1
ATOM 1922 C CA . ASP A 1 252 ? 7.597 5.320 -3.014 1.00 89.19 252 ASP A CA 1
ATOM 1923 C C . ASP A 1 252 ? 6.964 6.560 -3.638 1.00 89.19 252 ASP A C 1
ATOM 1925 O O . ASP A 1 252 ? 5.783 6.563 -3.998 1.00 89.19 252 ASP A O 1
ATOM 1929 N N . ASP A 1 253 ? 7.773 7.605 -3.746 1.00 88.25 253 ASP A N 1
ATOM 1930 C CA . ASP A 1 253 ? 7.430 8.898 -4.326 1.00 88.25 253 ASP A CA 1
ATOM 1931 C C . ASP A 1 253 ? 8.546 9.358 -5.280 1.00 88.25 253 ASP A C 1
ATOM 1933 O O . ASP A 1 253 ? 9.380 8.561 -5.721 1.00 88.25 253 ASP A O 1
ATOM 1937 N N . GLU A 1 254 ? 8.555 10.643 -5.634 1.00 80.31 254 GLU A N 1
ATOM 1938 C CA . GLU A 1 254 ? 9.574 11.233 -6.509 1.00 80.31 254 GLU A CA 1
ATOM 1939 C C . GLU A 1 254 ? 10.995 11.198 -5.928 1.00 80.31 254 GLU A C 1
ATOM 1941 O O . GLU A 1 254 ? 11.960 11.167 -6.689 1.00 80.31 254 GLU A O 1
ATOM 1946 N N . THR A 1 255 ? 11.135 11.162 -4.600 1.00 80.75 255 THR A N 1
ATOM 1947 C CA . THR A 1 255 ? 12.439 11.090 -3.927 1.00 80.75 255 THR A CA 1
ATOM 1948 C C . THR A 1 255 ? 12.984 9.661 -3.920 1.00 80.75 255 THR A C 1
ATOM 1950 O O . THR A 1 255 ? 14.194 9.455 -3.828 1.00 80.75 255 THR A O 1
ATOM 1953 N N . GLY A 1 256 ? 12.100 8.671 -4.077 1.00 81.56 256 GLY A N 1
ATOM 1954 C CA . GLY A 1 256 ? 12.385 7.242 -4.171 1.00 81.56 256 GLY A CA 1
ATOM 1955 C C . GLY A 1 256 ? 11.792 6.443 -3.010 1.00 81.56 256 GLY A C 1
ATOM 1956 O O . GLY A 1 256 ? 11.063 6.968 -2.167 1.00 81.56 256 GLY A O 1
ATOM 1957 N N . SER A 1 257 ? 12.137 5.161 -2.939 1.00 87.12 257 SER A N 1
ATOM 1958 C CA . SER A 1 257 ? 11.523 4.221 -1.999 1.00 87.12 257 SER A CA 1
ATOM 1959 C C . SER A 1 257 ? 12.138 4.275 -0.593 1.00 87.12 257 SER A C 1
ATOM 1961 O O . SER A 1 257 ? 13.360 4.296 -0.438 1.00 87.12 257 SER A O 1
ATOM 1963 N N . ARG A 1 258 ? 11.295 4.244 0.447 1.00 88.88 258 ARG A N 1
ATOM 1964 C CA . ARG A 1 258 ? 11.705 4.164 1.862 1.00 88.88 258 ARG A CA 1
ATOM 1965 C C . ARG A 1 258 ? 10.731 3.331 2.691 1.00 88.88 258 ARG A C 1
ATOM 1967 O O . ARG A 1 258 ? 9.536 3.286 2.408 1.00 88.88 258 ARG A O 1
ATOM 1974 N N . ARG A 1 259 ? 11.240 2.676 3.735 1.00 90.38 259 ARG A N 1
ATOM 1975 C CA . ARG A 1 259 ? 10.421 1.868 4.648 1.00 90.38 259 ARG A CA 1
ATOM 1976 C C . ARG A 1 259 ? 9.497 2.756 5.481 1.00 90.38 259 ARG A C 1
ATOM 1978 O O . ARG A 1 259 ? 9.896 3.838 5.907 1.00 90.38 259 ARG A O 1
ATOM 1985 N N . ILE A 1 260 ? 8.287 2.270 5.730 1.00 92.44 260 ILE A N 1
ATOM 1986 C CA . ILE A 1 260 ? 7.271 2.954 6.527 1.00 92.44 260 ILE A CA 1
ATOM 1987 C C . ILE A 1 260 ? 6.549 1.965 7.446 1.00 92.44 260 ILE A C 1
ATOM 1989 O O . ILE A 1 260 ? 6.593 0.753 7.238 1.00 92.44 260 ILE A O 1
ATOM 1993 N N . GLU A 1 261 ? 5.894 2.488 8.476 1.00 90.56 261 GLU A N 1
ATOM 1994 C CA . GLU A 1 261 ? 5.120 1.711 9.442 1.00 90.56 261 GLU A CA 1
ATOM 1995 C C . GLU A 1 261 ? 3.674 2.210 9.498 1.00 90.56 261 GLU A C 1
ATOM 1997 O O . GLU A 1 261 ? 3.357 3.324 9.070 1.00 90.56 261 GLU A O 1
ATOM 2002 N N . SER A 1 262 ? 2.784 1.367 10.023 1.00 89.56 262 SER A N 1
ATOM 2003 C CA . SER A 1 262 ? 1.392 1.749 10.267 1.00 89.56 262 SER A CA 1
ATOM 2004 C C . SER A 1 262 ? 1.325 2.948 11.223 1.00 89.56 262 SER A C 1
ATOM 2006 O O . SER A 1 262 ? 2.119 3.057 12.156 1.00 89.56 262 SER A O 1
ATOM 2008 N N . GLY A 1 263 ? 0.393 3.868 10.985 1.00 88.44 263 GLY A N 1
ATOM 2009 C CA . GLY A 1 263 ? 0.254 5.126 11.722 1.00 88.44 263 GLY A CA 1
ATOM 2010 C C . GLY A 1 263 ? 1.118 6.279 11.199 1.00 88.44 263 GLY A C 1
ATOM 2011 O O . GLY A 1 263 ? 0.961 7.404 11.672 1.00 88.44 263 GLY A O 1
ATOM 2012 N N . ALA A 1 264 ? 2.004 6.041 10.227 1.00 92.19 264 ALA A N 1
ATOM 2013 C CA . ALA A 1 264 ? 2.728 7.116 9.557 1.00 92.19 264 ALA A CA 1
ATOM 2014 C C . ALA A 1 264 ? 1.774 8.048 8.794 1.00 92.19 264 ALA A C 1
ATOM 2016 O O . ALA A 1 264 ? 0.717 7.624 8.310 1.00 92.19 264 ALA A O 1
ATOM 2017 N N . THR A 1 265 ? 2.170 9.313 8.650 1.00 94.06 265 THR A N 1
ATOM 2018 C CA . THR A 1 265 ? 1.416 10.294 7.867 1.00 94.06 265 THR A CA 1
ATOM 2019 C C . THR A 1 265 ? 2.147 10.677 6.588 1.00 94.06 265 THR A C 1
ATOM 2021 O O . THR A 1 265 ? 3.372 10.805 6.570 1.00 94.06 265 THR A O 1
ATOM 2024 N N . ILE A 1 266 ? 1.384 10.854 5.510 1.00 93.12 266 ILE A N 1
ATOM 2025 C CA . ILE A 1 266 ? 1.854 11.330 4.209 1.00 93.12 266 ILE A CA 1
ATOM 2026 C C . ILE A 1 266 ? 1.152 12.653 3.924 1.00 93.12 266 ILE A C 1
ATOM 2028 O O . ILE A 1 266 ? -0.070 12.699 3.781 1.00 93.12 266 ILE A O 1
ATOM 2032 N N . GLN A 1 267 ? 1.921 13.729 3.845 1.00 93.44 267 GLN A N 1
ATOM 2033 C CA . GLN A 1 267 ? 1.436 15.032 3.428 1.00 93.44 267 GLN A CA 1
ATOM 2034 C C . GLN A 1 267 ? 1.651 15.200 1.924 1.00 93.44 267 GLN A C 1
ATOM 2036 O O . GLN A 1 267 ? 2.769 15.038 1.437 1.00 93.44 267 GLN A O 1
ATOM 2041 N N . ILE A 1 268 ? 0.577 15.530 1.208 1.00 89.44 268 ILE A N 1
ATOM 2042 C CA . ILE A 1 268 ? 0.568 15.824 -0.226 1.00 89.44 268 ILE A CA 1
ATOM 2043 C C . ILE A 1 268 ? -0.128 17.175 -0.403 1.00 89.44 268 ILE A C 1
ATOM 2045 O O . ILE A 1 268 ? -1.350 17.277 -0.274 1.00 89.44 268 ILE A O 1
ATOM 2049 N N . GLY A 1 269 ? 0.651 18.231 -0.648 1.00 87.50 269 GLY A N 1
ATOM 2050 C CA . GLY A 1 269 ? 0.142 19.604 -0.573 1.00 87.50 269 GLY A CA 1
ATOM 2051 C C . GLY A 1 269 ? -0.393 19.919 0.828 1.00 87.50 269 GLY A C 1
ATOM 2052 O O . GLY A 1 269 ? 0.317 19.739 1.819 1.00 87.50 269 GLY A O 1
ATOM 2053 N N . ASP A 1 270 ? -1.655 20.344 0.907 1.00 85.88 270 ASP A N 1
ATOM 2054 C CA . ASP A 1 270 ? -2.342 20.651 2.173 1.00 85.88 270 ASP A CA 1
ATOM 2055 C C . ASP A 1 270 ? -3.074 19.437 2.777 1.00 85.88 270 ASP A C 1
ATOM 2057 O O . ASP A 1 270 ? -3.634 19.517 3.872 1.00 85.88 270 ASP A O 1
ATOM 2061 N N . LEU A 1 271 ? -3.095 18.299 2.074 1.00 89.88 271 LEU A N 1
ATOM 2062 C CA . LEU A 1 271 ? -3.784 17.092 2.521 1.00 89.88 271 LEU A CA 1
ATOM 2063 C C . LEU A 1 271 ? -2.840 16.212 3.335 1.00 89.88 271 LEU A C 1
ATOM 2065 O O . LEU A 1 271 ? -1.763 15.842 2.869 1.00 89.88 271 LEU A O 1
ATOM 2069 N N . VAL A 1 272 ? -3.277 15.823 4.532 1.00 93.62 272 VAL A N 1
ATOM 2070 C CA . VAL A 1 272 ? -2.554 14.885 5.396 1.00 93.62 272 VAL A CA 1
ATOM 2071 C C . VAL A 1 272 ? -3.301 13.562 5.437 1.00 93.62 272 VAL A C 1
ATOM 2073 O O . VAL A 1 272 ? -4.437 13.487 5.903 1.00 93.62 272 VAL A O 1
ATOM 2076 N N . TRP A 1 273 ? -2.635 12.513 4.974 1.00 94.00 273 TRP A N 1
ATOM 2077 C CA . TRP A 1 273 ? -3.134 11.147 4.968 1.00 94.00 273 TRP A CA 1
ATOM 2078 C C . TRP A 1 273 ? -2.507 10.363 6.111 1.00 94.00 273 TRP A C 1
ATOM 2080 O O . TRP A 1 273 ? -1.295 10.411 6.289 1.00 94.00 273 TRP A O 1
ATOM 2090 N N . THR A 1 274 ? -3.300 9.622 6.881 1.00 93.75 274 THR A N 1
ATOM 2091 C CA . THR A 1 274 ? -2.789 8.664 7.877 1.00 93.75 274 THR A CA 1
ATOM 2092 C C . THR A 1 274 ? -2.898 7.249 7.339 1.00 93.75 274 THR A C 1
ATOM 2094 O O . THR A 1 274 ? -3.971 6.836 6.898 1.00 93.75 274 THR A O 1
ATOM 2097 N N . LEU A 1 275 ? -1.797 6.505 7.386 1.00 92.94 275 LEU A N 1
ATOM 2098 C CA . LEU A 1 275 ? -1.729 5.137 6.891 1.00 92.94 275 LEU A CA 1
ATOM 2099 C C . LEU A 1 275 ? -2.113 4.133 7.969 1.00 92.94 275 LEU A C 1
ATOM 2101 O O . LEU A 1 275 ? -1.628 4.196 9.095 1.00 92.94 275 LEU A O 1
ATOM 2105 N N . PHE A 1 276 ? -2.916 3.151 7.589 1.00 90.75 276 PHE A N 1
ATOM 2106 C CA . PHE A 1 276 ? -3.225 1.974 8.382 1.00 90.75 276 PHE A CA 1
ATOM 2107 C C . PHE A 1 276 ? -2.779 0.767 7.571 1.00 90.75 276 PHE A C 1
ATOM 2109 O O . PHE A 1 276 ? -3.400 0.397 6.575 1.00 90.75 276 PHE A O 1
ATOM 2116 N N . LEU A 1 277 ? -1.653 0.194 7.978 1.00 89.50 277 LEU A N 1
ATOM 2117 C CA . LEU A 1 277 ? -0.962 -0.860 7.253 1.00 89.50 277 LEU A CA 1
ATOM 2118 C C . LEU A 1 277 ? -1.075 -2.154 8.063 1.00 89.50 277 LEU A C 1
ATOM 2120 O O . LEU A 1 277 ? -0.673 -2.163 9.230 1.00 89.50 277 LEU A O 1
ATOM 2124 N N . PRO A 1 278 ? -1.656 -3.227 7.506 1.00 86.19 278 PRO A N 1
ATOM 2125 C CA . PRO A 1 278 ? -1.849 -4.455 8.254 1.00 86.19 278 PRO A CA 1
ATOM 2126 C C . PRO A 1 278 ? -0.521 -5.165 8.508 1.00 86.19 278 PRO A C 1
ATOM 2128 O O . PRO A 1 278 ? 0.339 -5.264 7.625 1.00 86.19 278 PRO A O 1
ATOM 2131 N N . GLU A 1 279 ? -0.376 -5.693 9.722 1.00 75.38 279 GLU A N 1
ATOM 2132 C CA . GLU A 1 279 ? 0.636 -6.701 10.015 1.00 75.38 279 GLU A CA 1
ATOM 2133 C C . GLU A 1 279 ? 0.268 -7.985 9.272 1.00 75.38 279 GLU A C 1
ATOM 2135 O O . GLU A 1 279 ? -0.896 -8.389 9.246 1.00 75.38 279 GLU A O 1
ATOM 2140 N N . VAL A 1 280 ? 1.256 -8.630 8.658 1.00 62.66 280 VAL A N 1
ATOM 2141 C CA . VAL A 1 280 ? 1.083 -9.953 8.061 1.00 62.66 280 VAL A CA 1
ATOM 2142 C C . VAL A 1 280 ? 2.097 -10.876 8.696 1.00 62.66 280 VAL A C 1
ATOM 2144 O O . VAL A 1 280 ? 3.303 -10.688 8.550 1.00 62.66 280 VAL A O 1
ATOM 2147 N N . HIS A 1 281 ? 1.603 -11.896 9.389 1.00 54.78 281 HIS A N 1
ATOM 2148 C CA . HIS A 1 281 ? 2.434 -13.037 9.713 1.00 54.78 281 HIS A CA 1
ATOM 2149 C C . HIS A 1 281 ? 2.602 -13.845 8.432 1.00 54.78 281 HIS A C 1
ATOM 2151 O O . HIS A 1 281 ? 1.630 -14.380 7.909 1.00 54.78 281 HIS A O 1
ATOM 2157 N N . ILE A 1 282 ? 3.828 -13.923 7.914 1.00 47.03 282 ILE A N 1
ATOM 2158 C CA . ILE A 1 282 ? 4.165 -14.912 6.891 1.00 47.03 282 ILE A CA 1
ATOM 2159 C C . ILE A 1 282 ? 4.001 -16.271 7.585 1.00 47.03 282 ILE A C 1
ATOM 2161 O O . ILE A 1 282 ? 4.775 -16.556 8.507 1.00 47.03 282 ILE A O 1
ATOM 2165 N N . PRO A 1 283 ? 2.995 -17.099 7.245 1.00 39.66 283 PRO A N 1
ATOM 2166 C CA . PRO A 1 283 ? 2.932 -18.434 7.812 1.00 39.66 283 PRO A CA 1
ATOM 2167 C C . PRO A 1 283 ? 4.213 -19.169 7.419 1.00 39.66 283 PRO A C 1
ATOM 2169 O O . PRO A 1 283 ? 4.688 -19.029 6.289 1.00 39.66 283 PRO A O 1
ATOM 2172 N N . THR A 1 284 ? 4.780 -19.925 8.364 1.00 38.22 284 THR A N 1
ATOM 2173 C CA . THR A 1 284 ? 5.957 -20.763 8.132 1.00 38.22 284 THR A CA 1
ATOM 2174 C C . THR A 1 284 ? 5.806 -21.502 6.803 1.00 38.22 284 THR A C 1
ATOM 2176 O O . THR A 1 284 ? 4.833 -22.210 6.552 1.00 38.22 284 THR A O 1
ATOM 2179 N N . ILE A 1 285 ? 6.768 -21.204 5.941 1.00 47.41 285 ILE A N 1
ATOM 2180 C CA . ILE A 1 285 ? 6.841 -21.439 4.506 1.00 47.41 285 ILE A CA 1
ATOM 2181 C C . ILE A 1 285 ? 6.441 -22.862 4.112 1.00 47.41 285 ILE A C 1
ATOM 2183 O O . ILE A 1 285 ? 7.021 -23.849 4.560 1.00 47.41 285 ILE A O 1
ATOM 2187 N N . THR A 1 286 ? 5.469 -22.961 3.202 1.00 46.03 286 THR A N 1
ATOM 2188 C CA . THR A 1 286 ? 5.385 -24.088 2.249 1.00 46.03 286 THR A CA 1
ATOM 2189 C C . THR A 1 286 ? 4.737 -23.706 0.902 1.00 46.03 286 THR A C 1
ATOM 2191 O O . THR A 1 286 ? 4.685 -24.538 0.001 1.00 46.03 286 THR A O 1
ATOM 2194 N N . ARG A 1 287 ? 4.228 -22.469 0.714 1.00 42.53 287 ARG A N 1
ATOM 2195 C CA . ARG A 1 287 ? 3.485 -22.072 -0.509 1.00 42.53 287 ARG A CA 1
ATOM 2196 C C . ARG A 1 287 ? 3.915 -20.769 -1.200 1.00 42.53 287 ARG A C 1
ATOM 2198 O O . ARG A 1 287 ? 3.589 -20.627 -2.375 1.00 42.53 287 ARG A O 1
ATOM 2205 N N . LEU A 1 288 ? 4.603 -19.839 -0.524 1.00 48.69 288 LEU A N 1
ATOM 2206 C CA . LEU A 1 288 ? 5.018 -18.562 -1.137 1.00 48.69 288 LEU A CA 1
ATOM 2207 C C . LEU A 1 288 ? 6.128 -18.725 -2.189 1.00 48.69 288 LEU A C 1
ATOM 2209 O O . LEU A 1 288 ? 6.168 -17.941 -3.128 1.00 48.69 288 LEU A O 1
ATOM 2213 N N . ASP A 1 289 ? 6.936 -19.785 -2.109 1.00 50.94 289 ASP A N 1
ATOM 2214 C CA . ASP A 1 289 ? 8.079 -20.018 -3.010 1.00 50.94 289 ASP A CA 1
ATOM 2215 C C . ASP A 1 289 ? 7.695 -20.285 -4.485 1.00 50.94 289 ASP A C 1
ATOM 2217 O O . ASP A 1 289 ? 8.572 -20.502 -5.315 1.00 50.94 289 ASP A O 1
ATOM 2221 N N . ARG A 1 290 ? 6.397 -20.294 -4.833 1.00 61.91 290 ARG A N 1
ATOM 2222 C CA . ARG A 1 290 ? 5.895 -20.464 -6.215 1.00 61.91 290 ARG A CA 1
ATOM 2223 C C . ARG A 1 290 ? 5.102 -19.274 -6.754 1.00 61.91 290 ARG A C 1
ATOM 2225 O O . ARG A 1 290 ? 4.554 -19.360 -7.855 1.00 61.91 290 ARG A O 1
ATOM 2232 N N . ALA A 1 291 ? 4.942 -18.201 -5.985 1.00 72.69 291 ALA A N 1
ATOM 2233 C CA . ALA A 1 291 ? 4.294 -17.010 -6.517 1.00 72.69 291 ALA A CA 1
ATOM 2234 C C . ALA A 1 291 ? 5.283 -16.263 -7.431 1.00 72.69 291 ALA A C 1
ATOM 2236 O O . ALA A 1 291 ? 6.443 -16.117 -7.053 1.00 72.69 291 ALA A O 1
ATOM 2237 N N . PRO A 1 292 ? 4.859 -15.785 -8.615 1.00 83.50 292 PRO A N 1
ATOM 2238 C CA . PRO A 1 292 ? 5.734 -14.996 -9.471 1.00 83.50 292 PRO A CA 1
ATOM 2239 C C . PRO A 1 292 ? 6.119 -13.702 -8.753 1.00 83.50 292 PRO A C 1
ATOM 2241 O O . PRO A 1 292 ? 5.249 -12.970 -8.277 1.00 83.50 292 PRO A O 1
ATOM 2244 N N . THR A 1 293 ? 7.413 -13.413 -8.715 1.00 86.88 293 THR A N 1
ATOM 2245 C CA . THR A 1 293 ? 8.040 -12.188 -8.190 1.00 86.88 293 THR A CA 1
ATOM 2246 C C . THR A 1 293 ? 8.944 -11.586 -9.270 1.00 86.88 293 THR A C 1
ATOM 2248 O O . THR A 1 293 ? 9.355 -12.314 -10.175 1.00 86.88 293 THR A O 1
ATOM 2251 N N . PRO A 1 294 ? 9.325 -10.296 -9.206 1.00 89.25 294 PRO A N 1
ATOM 2252 C CA . PRO A 1 294 ? 10.228 -9.693 -10.196 1.00 89.25 294 PRO A CA 1
ATOM 2253 C C . PRO A 1 294 ? 11.530 -10.481 -10.434 1.00 89.25 294 PRO A C 1
ATOM 2255 O O . PRO A 1 294 ? 12.020 -10.530 -11.558 1.00 89.25 294 PRO A O 1
ATOM 2258 N N . ALA A 1 295 ? 12.049 -11.156 -9.402 1.00 86.81 295 ALA A N 1
ATOM 2259 C CA . ALA A 1 295 ? 13.268 -11.961 -9.480 1.00 86.81 295 ALA A CA 1
ATOM 2260 C C . ALA A 1 295 ? 13.086 -13.342 -10.144 1.00 86.81 295 ALA A C 1
ATOM 2262 O O . ALA A 1 295 ? 14.073 -13.961 -10.534 1.00 86.81 295 ALA A O 1
ATOM 2263 N N . THR A 1 296 ? 11.854 -13.852 -10.242 1.00 89.12 296 THR A N 1
ATOM 2264 C CA . THR A 1 296 ? 11.550 -15.213 -10.735 1.00 89.12 296 THR A CA 1
ATOM 2265 C C . THR A 1 296 ? 10.862 -15.228 -12.097 1.00 89.12 296 THR A C 1
ATOM 2267 O O . THR A 1 296 ? 10.747 -16.285 -12.719 1.00 89.12 296 THR A O 1
ATOM 2270 N N . ILE A 1 297 ? 10.394 -14.072 -12.569 1.00 93.12 297 ILE A N 1
ATOM 2271 C CA . ILE A 1 297 ? 9.739 -13.940 -13.868 1.00 93.12 297 ILE A CA 1
ATOM 2272 C C . ILE A 1 297 ? 10.732 -13.604 -14.984 1.00 93.12 297 ILE A C 1
ATOM 2274 O O . ILE A 1 297 ? 11.750 -12.957 -14.756 1.00 93.12 297 ILE A O 1
ATOM 2278 N N . GLY A 1 298 ? 10.379 -13.983 -16.210 1.00 94.31 298 GLY A N 1
ATOM 2279 C CA . GLY A 1 298 ? 10.961 -13.437 -17.435 1.00 94.31 298 GLY A CA 1
ATOM 2280 C C . GLY A 1 298 ? 9.959 -12.556 -18.180 1.00 94.31 298 GLY A C 1
ATOM 2281 O O . GLY A 1 298 ? 8.746 -12.744 -18.052 1.00 94.31 298 GLY A O 1
ATOM 2282 N N . LEU A 1 299 ? 10.440 -11.605 -18.978 1.00 95.75 299 LEU A N 1
ATOM 2283 C CA . LEU A 1 299 ? 9.607 -10.735 -19.813 1.00 95.75 299 LEU A CA 1
ATOM 2284 C C . LEU A 1 299 ? 9.933 -10.908 -21.294 1.00 95.75 299 LEU A C 1
ATOM 2286 O O . LEU A 1 299 ? 11.080 -10.744 -21.697 1.00 95.75 299 LEU A O 1
ATOM 2290 N N . SER A 1 300 ? 8.905 -11.133 -22.111 1.00 94.75 300 SER A N 1
ATOM 2291 C CA . SER A 1 300 ? 8.993 -10.995 -23.567 1.00 94.75 300 SER A CA 1
ATOM 2292 C C . SER A 1 300 ? 8.210 -9.768 -24.015 1.00 94.75 300 SER A C 1
ATOM 2294 O O . SER A 1 300 ? 7.006 -9.663 -23.777 1.00 94.75 300 SER A O 1
ATOM 2296 N N . LEU A 1 301 ? 8.902 -8.827 -24.650 1.00 94.75 301 LEU A N 1
ATOM 2297 C CA . LEU A 1 301 ? 8.350 -7.588 -25.177 1.00 94.75 301 LEU A CA 1
ATOM 2298 C C . LEU A 1 301 ? 8.332 -7.682 -26.701 1.00 94.75 301 LEU A C 1
ATOM 2300 O O . LEU A 1 301 ? 9.374 -7.871 -27.331 1.00 94.75 301 LEU A O 1
ATOM 2304 N N . VAL A 1 302 ? 7.155 -7.513 -27.295 1.00 93.38 302 VAL A N 1
ATOM 2305 C CA . VAL A 1 302 ? 7.007 -7.415 -28.749 1.00 93.38 302 VAL A CA 1
ATOM 2306 C C . VAL A 1 302 ? 6.930 -5.943 -29.110 1.00 93.38 302 VAL A C 1
ATOM 2308 O O . VAL A 1 302 ? 6.044 -5.237 -28.623 1.00 93.38 302 VAL A O 1
ATOM 2311 N N . VAL A 1 303 ? 7.842 -5.478 -29.958 1.00 94.12 303 VAL A N 1
ATOM 2312 C CA . VAL A 1 303 ? 7.868 -4.101 -30.460 1.00 94.12 303 VAL A CA 1
ATOM 2313 C C . VAL A 1 303 ? 7.449 -4.047 -31.923 1.00 94.12 303 VAL A C 1
ATOM 2315 O O . VAL A 1 303 ? 7.724 -4.957 -32.702 1.00 94.12 303 VAL A O 1
ATOM 2318 N N . THR A 1 304 ? 6.767 -2.973 -32.295 1.00 92.88 304 THR A N 1
ATOM 2319 C CA . THR A 1 304 ? 6.455 -2.650 -33.684 1.00 92.88 304 THR A CA 1
ATOM 2320 C C . THR A 1 304 ? 7.722 -2.240 -34.450 1.00 92.88 304 THR A C 1
ATOM 2322 O O . THR A 1 304 ? 8.730 -1.884 -33.829 1.00 92.88 304 THR A O 1
ATOM 2325 N N . PRO A 1 305 ? 7.686 -2.213 -35.796 1.00 90.00 305 PRO A N 1
ATOM 2326 C CA . PRO A 1 305 ? 8.809 -1.735 -36.606 1.00 90.00 305 PRO A CA 1
ATOM 2327 C C . PRO A 1 305 ? 9.228 -0.288 -36.306 1.00 90.00 305 PRO A C 1
ATOM 2329 O O . PRO A 1 305 ? 10.402 0.042 -36.427 1.00 90.00 305 PRO A O 1
ATOM 2332 N N . ASP A 1 306 ? 8.295 0.569 -35.871 1.00 88.50 306 ASP A N 1
ATOM 2333 C CA . ASP A 1 306 ? 8.580 1.941 -35.421 1.00 88.50 306 ASP A CA 1
ATOM 2334 C C . ASP A 1 306 ? 9.072 2.021 -33.961 1.00 88.50 306 ASP A C 1
ATOM 2336 O O . ASP A 1 306 ? 9.151 3.107 -33.391 1.00 88.50 306 ASP A O 1
ATOM 2340 N N . GLY A 1 307 ? 9.407 0.882 -33.343 1.00 86.12 307 GLY A N 1
ATOM 2341 C CA . GLY A 1 307 ? 10.039 0.812 -32.025 1.00 86.12 307 GLY A CA 1
ATOM 2342 C C . GLY A 1 307 ? 9.089 0.995 -30.840 1.00 86.12 307 GLY A C 1
ATOM 2343 O O . GLY A 1 307 ? 9.554 1.246 -29.730 1.00 86.12 307 GLY A O 1
ATOM 2344 N N . LYS A 1 308 ? 7.769 0.875 -31.031 1.00 88.62 308 LYS A N 1
ATOM 2345 C CA . LYS A 1 308 ? 6.781 1.006 -29.948 1.00 88.62 308 LYS A CA 1
ATOM 2346 C C . LYS A 1 308 ? 6.402 -0.347 -29.371 1.00 88.62 308 LYS A C 1
ATOM 2348 O O . LYS A 1 308 ? 6.272 -1.334 -30.084 1.00 88.62 308 LYS A O 1
ATOM 2353 N N . LEU A 1 309 ? 6.154 -0.390 -28.066 1.00 90.06 309 LEU A N 1
ATOM 2354 C CA . LEU A 1 309 ? 5.712 -1.613 -27.404 1.00 90.06 309 LEU A CA 1
ATOM 2355 C C . LEU A 1 309 ? 4.301 -2.010 -27.867 1.00 90.06 309 LEU A C 1
ATOM 2357 O O . LEU A 1 309 ? 3.347 -1.254 -27.680 1.00 90.06 309 LEU A O 1
ATOM 2361 N N . ARG A 1 310 ? 4.176 -3.203 -28.453 1.00 90.19 310 ARG A N 1
ATOM 2362 C CA . ARG A 1 310 ? 2.924 -3.786 -28.952 1.00 90.19 310 ARG A CA 1
ATOM 2363 C C . ARG A 1 310 ? 2.301 -4.751 -27.951 1.00 90.19 310 ARG A C 1
ATOM 2365 O O . ARG A 1 310 ? 1.100 -4.666 -27.703 1.00 90.19 310 ARG A O 1
ATOM 2372 N N . ASP A 1 311 ? 3.103 -5.666 -27.414 1.00 90.56 311 ASP A N 1
ATOM 2373 C CA . ASP A 1 311 ? 2.656 -6.694 -26.470 1.00 90.56 311 ASP A CA 1
ATOM 2374 C C . ASP A 1 311 ? 3.720 -6.973 -25.406 1.00 90.56 311 ASP A C 1
ATOM 2376 O O . ASP A 1 311 ? 4.915 -6.756 -25.626 1.00 90.56 311 ASP A O 1
ATOM 2380 N N . VAL A 1 312 ? 3.269 -7.447 -24.247 1.00 93.81 312 VAL A N 1
ATOM 2381 C CA . VAL A 1 312 ? 4.123 -7.835 -23.122 1.00 93.81 312 VAL A CA 1
ATOM 2382 C C . VAL A 1 312 ? 3.617 -9.144 -22.554 1.00 93.81 312 VAL A C 1
ATOM 2384 O O . VAL A 1 312 ? 2.449 -9.269 -22.183 1.00 93.81 312 VAL A O 1
ATOM 2387 N N . GLN A 1 313 ? 4.521 -10.104 -22.422 1.00 93.56 313 GLN A N 1
ATOM 2388 C CA . GLN A 1 313 ? 4.241 -11.403 -21.834 1.00 93.56 313 GLN A CA 1
ATOM 2389 C C . GLN A 1 313 ? 5.165 -11.635 -20.644 1.00 93.56 313 GLN A C 1
ATOM 2391 O O . GLN A 1 313 ? 6.380 -11.471 -20.739 1.00 93.56 313 GLN A O 1
ATOM 2396 N N . MET A 1 314 ? 4.567 -12.005 -19.516 1.00 93.56 314 MET A N 1
ATOM 2397 C CA . MET A 1 314 ? 5.267 -12.435 -18.314 1.00 93.56 314 MET A CA 1
ATOM 2398 C C . MET A 1 314 ? 5.356 -13.960 -18.313 1.00 93.56 314 MET A C 1
ATOM 2400 O O . MET A 1 314 ? 4.340 -14.651 -18.411 1.00 93.56 314 MET A O 1
ATOM 2404 N N . HIS A 1 315 ? 6.570 -14.479 -18.190 1.00 92.94 315 HIS A N 1
ATOM 2405 C CA . HIS A 1 315 ? 6.872 -15.901 -18.122 1.00 92.94 315 HIS A CA 1
ATOM 2406 C C . HIS A 1 315 ? 7.172 -16.275 -16.676 1.00 92.94 315 HIS A C 1
ATOM 2408 O O . HIS A 1 315 ? 8.008 -15.642 -16.038 1.00 92.94 315 HIS A O 1
ATOM 2414 N N . HIS A 1 316 ? 6.503 -17.301 -16.160 1.00 89.88 316 HIS A N 1
ATOM 2415 C CA . HIS A 1 316 ? 6.805 -17.866 -14.849 1.00 89.88 316 HIS A CA 1
ATOM 2416 C C . HIS A 1 316 ? 6.553 -19.370 -14.877 1.00 89.88 316 HIS A C 1
ATOM 2418 O O . HIS A 1 316 ? 5.443 -19.807 -15.198 1.00 89.88 316 HIS A O 1
ATOM 2424 N N . GLU A 1 317 ? 7.572 -20.160 -14.540 1.00 85.44 317 GLU A N 1
ATOM 2425 C CA . GLU A 1 317 ? 7.559 -21.619 -14.698 1.00 85.44 317 GLU A CA 1
ATOM 2426 C C . GLU A 1 317 ? 7.119 -22.030 -16.125 1.00 85.44 317 GLU A C 1
ATOM 2428 O O . GLU A 1 317 ? 7.789 -21.710 -17.102 1.00 85.44 317 GLU A O 1
ATOM 2433 N N . GLN A 1 318 ? 5.987 -22.729 -16.263 1.00 81.69 318 GLN A N 1
ATOM 2434 C CA . GLN A 1 318 ? 5.411 -23.184 -17.539 1.00 81.69 318 GLN A CA 1
ATOM 2435 C C . GLN A 1 318 ? 4.289 -22.259 -18.052 1.00 81.69 318 GLN A C 1
ATOM 2437 O O . GLN A 1 318 ? 3.617 -22.575 -19.034 1.00 81.69 318 GLN A O 1
ATOM 2442 N N . ARG A 1 319 ? 4.024 -21.135 -17.372 1.00 85.88 319 ARG A N 1
ATOM 2443 C CA . ARG A 1 319 ? 2.916 -20.226 -17.695 1.00 85.88 319 ARG A CA 1
ATOM 2444 C C . ARG A 1 319 ? 3.421 -19.002 -18.447 1.00 85.88 319 ARG A C 1
ATOM 2446 O O . ARG A 1 319 ? 4.432 -18.407 -18.083 1.00 85.88 319 ARG A O 1
ATOM 2453 N N . VAL A 1 320 ? 2.647 -18.594 -19.449 1.00 89.12 320 VAL A N 1
ATOM 2454 C CA . VAL A 1 320 ? 2.804 -17.319 -20.155 1.00 89.12 320 VAL A CA 1
ATOM 2455 C C . VAL A 1 320 ? 1.554 -16.492 -19.897 1.00 89.12 320 VAL A C 1
ATOM 2457 O O . VAL A 1 320 ? 0.440 -16.930 -20.187 1.00 89.12 320 VAL A O 1
ATOM 2460 N N . LEU A 1 321 ? 1.730 -15.324 -19.287 1.00 86.81 321 LEU A N 1
ATOM 2461 C CA . LEU A 1 321 ? 0.648 -14.466 -18.822 1.00 86.81 321 LEU A CA 1
ATOM 2462 C C . LEU A 1 321 ? 0.734 -13.116 -19.545 1.00 86.81 321 LEU A C 1
ATOM 2464 O O . LEU A 1 321 ? 1.747 -12.427 -19.416 1.00 86.81 321 LEU A O 1
ATOM 2468 N N . PRO A 1 322 ? -0.291 -12.723 -20.322 1.00 87.56 322 PRO A N 1
ATOM 2469 C CA . PRO A 1 322 ? -0.273 -11.446 -21.024 1.00 87.56 322 PRO A CA 1
ATOM 2470 C C . PRO A 1 322 ? -0.413 -10.288 -20.033 1.00 87.56 322 PRO A C 1
ATOM 2472 O O . PRO A 1 322 ? -1.347 -10.262 -19.229 1.00 87.56 322 PRO A O 1
ATOM 2475 N N . VAL A 1 323 ? 0.470 -9.296 -20.137 1.00 87.19 323 VAL A N 1
ATOM 2476 C CA . VAL A 1 323 ? 0.456 -8.099 -19.291 1.00 87.19 323 VAL A CA 1
ATOM 2477 C C . VAL A 1 323 ? -0.177 -6.949 -20.059 1.00 87.19 323 VAL A C 1
ATOM 2479 O O . VAL A 1 323 ? 0.414 -6.332 -20.944 1.00 87.19 323 VAL A O 1
ATOM 2482 N N . ARG A 1 324 ? -1.421 -6.624 -19.708 1.00 76.69 324 ARG A N 1
ATOM 2483 C CA . ARG A 1 324 ? -2.172 -5.556 -20.379 1.00 76.69 324 ARG A CA 1
ATOM 2484 C C . ARG A 1 324 ? -1.807 -4.189 -19.795 1.00 76.69 324 ARG A C 1
ATOM 2486 O O . ARG A 1 324 ? -2.455 -3.729 -18.857 1.00 76.69 324 ARG A O 1
ATOM 2493 N N . SER A 1 325 ? -0.811 -3.514 -20.376 1.00 66.12 325 SER A N 1
ATOM 2494 C CA . SER A 1 325 ? -0.458 -2.125 -20.031 1.00 66.12 325 SER A CA 1
ATOM 2495 C C . SER A 1 325 ? -0.210 -1.262 -21.272 1.00 66.12 325 SER A C 1
ATOM 2497 O O . SER A 1 325 ? 0.911 -1.149 -21.757 1.00 66.12 325 SER A O 1
ATOM 2499 N N . ARG A 1 326 ? -1.265 -0.631 -21.807 1.00 61.22 326 ARG A N 1
ATOM 2500 C CA . ARG A 1 326 ? -1.145 0.227 -23.005 1.00 61.22 326 ARG A CA 1
ATOM 2501 C C . ARG A 1 326 ? -0.589 1.625 -22.714 1.00 61.22 326 ARG A C 1
ATOM 2503 O O . ARG A 1 326 ? 0.023 2.220 -23.587 1.00 61.22 326 ARG A O 1
ATOM 2510 N N . ALA A 1 327 ? -0.794 2.154 -21.507 1.00 59.84 327 ALA A N 1
ATOM 2511 C CA . ALA A 1 327 ? -0.505 3.557 -21.191 1.00 59.84 327 ALA A CA 1
ATOM 2512 C C . ALA A 1 327 ? 0.930 3.822 -20.698 1.00 59.84 327 ALA A C 1
ATOM 2514 O O . ALA A 1 327 ? 1.330 4.977 -20.597 1.00 59.84 327 ALA A O 1
ATOM 2515 N N . SER A 1 328 ? 1.699 2.781 -20.367 1.00 82.19 328 SER A N 1
ATOM 2516 C CA . SER A 1 328 ? 3.031 2.925 -19.745 1.00 82.19 328 SER A CA 1
ATOM 2517 C C . SER A 1 328 ? 4.102 2.068 -20.422 1.00 82.19 328 SER A C 1
ATOM 2519 O O . SER A 1 328 ? 5.173 1.839 -19.864 1.00 82.19 328 SER A O 1
ATOM 2521 N N . GLY A 1 329 ? 3.818 1.611 -21.646 1.00 87.31 329 GLY A N 1
ATOM 2522 C CA . GLY A 1 329 ? 4.711 0.749 -22.415 1.00 87.31 329 GLY A CA 1
ATOM 2523 C C . GLY A 1 329 ? 6.034 1.413 -22.800 1.00 87.31 329 GLY A C 1
ATOM 2524 O O . GLY A 1 329 ? 7.054 0.736 -22.819 1.00 87.31 329 GLY A O 1
ATOM 2525 N N . ALA A 1 330 ? 6.050 2.731 -23.029 1.00 91.56 330 ALA A N 1
ATOM 2526 C CA . ALA A 1 330 ? 7.278 3.460 -23.354 1.00 91.56 330 ALA A CA 1
ATOM 2527 C C . ALA A 1 330 ? 8.308 3.401 -22.213 1.00 91.56 330 ALA A C 1
ATOM 2529 O O . ALA A 1 330 ? 9.471 3.094 -22.455 1.00 91.56 330 ALA A O 1
ATOM 2530 N N . LEU A 1 331 ? 7.869 3.608 -20.963 1.00 94.62 331 LEU A N 1
ATOM 2531 C CA . LEU A 1 331 ? 8.738 3.501 -19.788 1.00 94.62 331 LEU A CA 1
ATOM 2532 C C . LEU A 1 331 ? 9.262 2.074 -19.602 1.00 94.62 331 LEU A C 1
ATOM 2534 O O . LEU A 1 331 ? 10.458 1.884 -19.407 1.00 94.62 331 LEU A O 1
ATOM 2538 N N . LEU A 1 332 ? 8.381 1.072 -19.698 1.00 95.25 332 LEU A N 1
ATOM 2539 C CA . LEU A 1 332 ? 8.773 -0.334 -19.578 1.00 95.25 332 LEU A CA 1
ATOM 2540 C C . LEU A 1 332 ? 9.814 -0.722 -20.632 1.00 95.25 332 LEU A C 1
ATOM 2542 O O . LEU A 1 332 ? 10.838 -1.308 -20.290 1.00 95.25 332 LEU A O 1
ATOM 2546 N N . LEU A 1 333 ? 9.565 -0.371 -21.897 1.00 95.19 333 LEU A N 1
ATOM 2547 C CA . LEU A 1 333 ? 10.474 -0.668 -22.997 1.00 95.19 333 LEU A CA 1
ATOM 2548 C C . LEU A 1 333 ? 11.819 0.041 -22.817 1.00 95.19 333 LEU A C 1
ATOM 2550 O O . LEU A 1 333 ? 12.857 -0.594 -22.977 1.00 95.19 333 LEU A O 1
ATOM 2554 N N . HIS A 1 334 ? 11.805 1.317 -22.429 1.00 95.62 334 HIS A N 1
ATOM 2555 C CA . HIS A 1 334 ? 13.024 2.078 -22.185 1.00 95.62 334 HIS A CA 1
ATOM 2556 C C . HIS A 1 334 ? 13.878 1.435 -21.085 1.00 95.62 334 HIS A C 1
ATOM 2558 O O . HIS A 1 334 ? 15.044 1.129 -21.313 1.00 95.62 334 HIS A O 1
ATOM 2564 N N . LEU A 1 335 ? 13.301 1.149 -19.912 1.00 96.62 335 LEU A N 1
ATOM 2565 C CA . LEU A 1 335 ? 14.041 0.521 -18.810 1.00 96.62 335 LEU A CA 1
ATOM 2566 C C . LEU A 1 335 ? 14.543 -0.887 -19.174 1.00 96.62 335 LEU A C 1
ATOM 2568 O O . LEU A 1 335 ? 15.652 -1.259 -18.788 1.00 96.62 335 LEU A O 1
ATOM 2572 N N . ALA A 1 336 ? 13.763 -1.651 -19.945 1.00 95.81 336 ALA A N 1
ATOM 2573 C CA . ALA A 1 336 ? 14.166 -2.960 -20.451 1.00 95.81 336 ALA A CA 1
ATOM 2574 C C . ALA A 1 336 ? 15.379 -2.868 -21.393 1.00 95.81 336 ALA A C 1
ATOM 2576 O O . ALA A 1 336 ? 16.335 -3.628 -21.245 1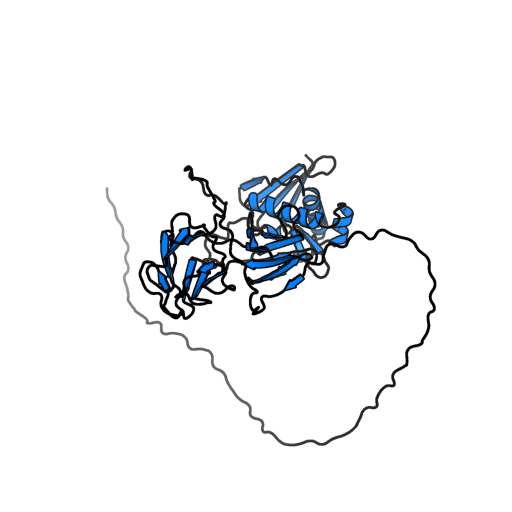.00 95.81 336 ALA A O 1
ATOM 2577 N N . GLN A 1 337 ? 15.373 -1.906 -22.320 1.00 95.31 337 GLN A N 1
ATOM 2578 C CA . GLN A 1 337 ? 16.490 -1.651 -23.233 1.00 95.31 337 GLN A CA 1
ATOM 2579 C C . GLN A 1 337 ? 17.757 -1.232 -22.481 1.00 95.31 337 GLN A C 1
ATOM 2581 O O . GLN A 1 337 ? 18.830 -1.749 -22.777 1.00 95.31 337 GLN A O 1
ATOM 2586 N N . GLN A 1 338 ? 17.644 -0.346 -21.486 1.00 95.88 338 GLN A N 1
ATOM 2587 C CA . GLN A 1 338 ? 18.795 0.095 -20.688 1.00 95.88 338 GLN A CA 1
ATOM 2588 C C . GLN A 1 338 ? 19.413 -1.056 -19.889 1.00 95.88 338 GLN A C 1
ATOM 2590 O O . GLN A 1 338 ? 20.634 -1.180 -19.833 1.00 95.88 338 GLN A O 1
ATOM 2595 N N . ARG A 1 339 ? 18.583 -1.940 -19.319 1.00 94.69 339 ARG A N 1
ATOM 2596 C CA . ARG A 1 339 ? 19.077 -3.123 -18.605 1.00 94.69 339 ARG A CA 1
ATOM 2597 C C . ARG A 1 339 ? 19.764 -4.122 -19.541 1.00 94.69 339 ARG A C 1
ATOM 2599 O O . ARG A 1 339 ? 20.807 -4.651 -19.178 1.00 94.69 339 ARG A O 1
ATOM 2606 N N . LEU A 1 340 ? 19.214 -4.357 -20.735 1.00 93.75 340 LEU A N 1
ATOM 2607 C CA . LEU A 1 340 ? 19.830 -5.232 -21.742 1.00 93.75 340 LEU A CA 1
ATOM 2608 C C . LEU A 1 340 ? 21.148 -4.670 -22.289 1.00 93.75 340 LEU A C 1
ATOM 2610 O O . LEU A 1 340 ? 22.081 -5.438 -22.503 1.00 93.75 340 LEU A O 1
ATOM 2614 N N . ALA A 1 341 ? 21.236 -3.352 -22.489 1.00 93.31 341 ALA A N 1
ATOM 2615 C CA . ALA A 1 341 ? 22.470 -2.696 -22.914 1.00 93.31 341 ALA A CA 1
ATOM 2616 C C . ALA A 1 341 ? 23.593 -2.899 -21.885 1.00 93.31 341 ALA A C 1
ATOM 2618 O O . ALA A 1 341 ? 24.694 -3.295 -22.250 1.00 93.31 341 ALA A O 1
ATOM 2619 N N . ASP A 1 342 ? 23.285 -2.719 -20.600 1.00 94.12 342 ASP A N 1
ATOM 2620 C CA . ASP A 1 342 ? 24.228 -2.945 -19.500 1.00 94.12 342 ASP A CA 1
ATOM 2621 C C . ASP A 1 342 ? 24.581 -4.432 -19.315 1.00 94.12 342 ASP A C 1
ATOM 2623 O O . ASP A 1 342 ? 25.682 -4.762 -18.887 1.00 94.12 342 ASP A O 1
ATOM 2627 N N . ALA A 1 343 ? 23.668 -5.352 -19.645 1.00 88.50 343 ALA A N 1
ATOM 2628 C CA . ALA A 1 343 ? 23.921 -6.792 -19.573 1.00 88.50 343 ALA A CA 1
ATOM 2629 C C . ALA A 1 343 ? 24.928 -7.293 -20.624 1.00 88.50 343 ALA A C 1
ATOM 2631 O O . ALA A 1 343 ? 25.467 -8.389 -20.465 1.00 88.50 343 ALA A O 1
ATOM 2632 N N . ALA A 1 344 ? 25.191 -6.506 -21.674 1.00 87.19 344 ALA A N 1
ATOM 2633 C CA . ALA A 1 344 ? 26.239 -6.793 -22.649 1.00 87.19 344 ALA A CA 1
ATOM 2634 C C . ALA A 1 344 ? 27.654 -6.543 -22.093 1.00 87.19 344 ALA A C 1
ATOM 2636 O O . ALA A 1 344 ? 28.617 -7.053 -22.663 1.00 87.19 344 ALA A O 1
ATOM 2637 N N . ASP A 1 345 ? 27.776 -5.794 -20.991 1.00 90.69 345 ASP A N 1
ATOM 2638 C CA . ASP A 1 345 ? 29.033 -5.572 -20.281 1.00 90.69 345 ASP A CA 1
ATOM 2639 C C . ASP A 1 345 ? 29.255 -6.684 -19.225 1.00 90.69 345 ASP A C 1
ATOM 2641 O O . ASP A 1 345 ? 28.503 -6.781 -18.239 1.00 90.69 345 ASP A O 1
ATOM 2645 N N . PRO A 1 346 ? 30.254 -7.570 -19.415 1.00 84.88 346 PRO A N 1
ATOM 2646 C CA . PRO A 1 346 ? 30.548 -8.643 -18.470 1.00 84.88 346 PRO A CA 1
ATOM 2647 C C . PRO A 1 346 ? 31.179 -8.144 -17.162 1.00 84.88 346 PRO A C 1
ATOM 2649 O O . PRO A 1 346 ? 31.078 -8.850 -16.158 1.00 84.88 346 PRO A O 1
ATOM 2652 N N . ASP A 1 347 ? 31.786 -6.953 -17.149 1.00 92.12 347 ASP A N 1
ATOM 2653 C CA . ASP A 1 347 ? 32.472 -6.395 -15.978 1.00 92.12 347 ASP A CA 1
ATOM 2654 C C . ASP A 1 347 ? 31.510 -5.639 -15.042 1.00 92.12 347 ASP A C 1
ATOM 2656 O O . ASP A 1 347 ? 31.824 -5.389 -13.874 1.00 92.12 347 ASP A O 1
ATOM 2660 N N . LEU A 1 348 ? 30.303 -5.312 -15.520 1.00 91.62 348 LEU A N 1
ATOM 2661 C CA . LEU A 1 348 ? 29.277 -4.631 -14.736 1.00 91.62 348 LEU A CA 1
ATOM 2662 C C . LEU A 1 348 ? 28.425 -5.637 -13.929 1.00 91.62 348 LEU A C 1
ATOM 2664 O O . LEU A 1 348 ? 27.726 -6.470 -14.521 1.00 91.62 348 LEU A O 1
ATOM 2668 N N . PRO A 1 349 ? 28.400 -5.559 -12.582 1.00 93.19 349 PRO A N 1
ATOM 2669 C CA . PRO A 1 349 ? 27.647 -6.495 -11.751 1.00 93.19 349 PRO A CA 1
ATOM 2670 C C . PRO A 1 349 ? 26.131 -6.328 -11.912 1.00 93.19 349 PRO A C 1
ATOM 2672 O O . PRO A 1 349 ? 25.624 -5.220 -12.079 1.00 93.19 349 PRO A O 1
ATOM 2675 N N . GLU A 1 350 ? 25.382 -7.423 -11.745 1.00 88.88 350 GLU A N 1
ATOM 2676 C CA . GLU A 1 350 ? 23.910 -7.464 -11.854 1.00 88.88 350 GLU A CA 1
ATOM 2677 C C . GLU A 1 350 ? 23.193 -6.423 -10.970 1.00 88.88 350 GLU A C 1
ATOM 2679 O O . GLU A 1 350 ? 22.141 -5.884 -11.330 1.00 88.88 350 GLU A O 1
ATOM 2684 N N . SER A 1 351 ? 23.784 -6.094 -9.818 1.00 89.75 351 SER A N 1
ATOM 2685 C CA . SER A 1 351 ? 23.276 -5.071 -8.904 1.00 89.75 351 SER A CA 1
ATOM 2686 C C . SER A 1 351 ? 23.337 -3.654 -9.476 1.00 89.75 351 SER A C 1
ATOM 2688 O O . SER A 1 351 ? 22.509 -2.836 -9.080 1.00 89.75 351 SER A O 1
ATOM 2690 N N . GLU A 1 352 ? 24.248 -3.369 -10.410 1.00 93.12 352 GLU A N 1
ATOM 2691 C CA . GLU A 1 352 ? 24.404 -2.050 -11.038 1.00 93.12 352 GLU A CA 1
ATOM 2692 C C . GLU A 1 352 ? 23.757 -1.946 -12.428 1.00 93.12 352 GLU A C 1
ATOM 2694 O O . GLU A 1 352 ? 23.508 -0.842 -12.913 1.00 93.12 352 GLU A O 1
ATOM 2699 N N . ARG A 1 353 ? 23.390 -3.071 -13.049 1.00 94.44 353 ARG A N 1
ATOM 2700 C CA . ARG A 1 353 ? 22.764 -3.074 -14.378 1.00 94.44 353 ARG A CA 1
ATOM 2701 C C . ARG A 1 353 ? 21.405 -2.377 -14.387 1.00 94.44 353 ARG A C 1
ATOM 2703 O O . ARG A 1 353 ? 20.547 -2.614 -13.525 1.00 94.44 353 ARG A O 1
ATOM 2710 N N . GLY A 1 354 ? 21.200 -1.558 -15.416 1.00 93.75 354 GLY A N 1
ATOM 2711 C CA . GLY A 1 354 ? 19.949 -0.895 -15.764 1.00 93.75 354 GLY A CA 1
ATOM 2712 C C . GLY A 1 354 ? 19.627 0.360 -14.958 1.00 93.75 354 GLY A C 1
ATOM 2713 O O . GLY A 1 354 ? 18.583 0.960 -15.212 1.00 93.75 354 GLY A O 1
ATOM 2714 N N . TRP A 1 355 ? 20.466 0.771 -13.999 1.00 95.31 355 TRP A N 1
ATOM 2715 C CA . TRP A 1 355 ? 20.234 2.012 -13.257 1.00 95.31 355 TRP A CA 1
ATOM 2716 C C . TRP A 1 355 ? 20.438 3.225 -14.156 1.00 95.31 355 TRP A C 1
ATOM 2718 O O . TRP A 1 355 ? 21.492 3.400 -14.770 1.00 95.31 355 TRP A O 1
ATOM 2728 N N . ARG A 1 356 ? 19.428 4.091 -14.207 1.00 95.81 356 ARG A N 1
ATOM 2729 C CA . ARG A 1 356 ? 19.475 5.367 -14.921 1.00 95.81 356 ARG A CA 1
ATOM 2730 C C . ARG A 1 356 ? 18.990 6.491 -14.034 1.00 95.81 356 ARG A C 1
ATOM 2732 O O . ARG A 1 356 ? 18.122 6.282 -13.189 1.00 95.81 356 ARG A O 1
ATOM 2739 N N . ASP A 1 357 ? 19.566 7.671 -14.229 1.00 93.56 357 ASP A N 1
ATOM 2740 C CA . ASP A 1 357 ? 19.099 8.892 -13.580 1.00 93.56 357 ASP A CA 1
ATOM 2741 C C . ASP A 1 357 ? 17.625 9.135 -13.925 1.00 93.56 357 ASP A C 1
ATOM 2743 O O . ASP A 1 357 ? 17.229 9.078 -15.092 1.00 93.56 357 ASP A O 1
ATOM 2747 N N . GLN A 1 358 ? 16.795 9.353 -12.905 1.00 92.62 358 GLN A N 1
ATOM 2748 C CA . GLN A 1 358 ? 15.357 9.488 -13.117 1.00 92.62 358 GLN A CA 1
ATOM 2749 C C . GLN A 1 358 ? 15.023 10.725 -13.961 1.00 92.62 358 GLN A C 1
ATOM 2751 O O . GLN A 1 358 ? 14.156 10.642 -14.832 1.00 92.62 358 GLN A O 1
ATOM 2756 N N . ALA A 1 359 ? 15.717 11.847 -13.748 1.00 90.62 359 ALA A N 1
ATOM 2757 C CA . ALA A 1 359 ? 15.468 13.076 -14.494 1.00 90.62 359 ALA A CA 1
ATOM 2758 C C . ALA A 1 359 ? 15.861 12.923 -15.974 1.00 90.62 359 ALA A C 1
ATOM 2760 O O . ALA A 1 359 ? 15.189 13.467 -16.852 1.00 90.62 359 ALA A O 1
ATOM 2761 N N . GLU A 1 360 ? 16.901 12.138 -16.264 1.00 92.56 360 GLU A N 1
ATOM 2762 C CA . GLU A 1 360 ? 17.267 11.741 -17.626 1.00 92.56 360 GLU A CA 1
ATOM 2763 C C . GLU A 1 360 ? 16.156 10.935 -18.304 1.00 92.56 360 GLU A C 1
ATOM 2765 O O . GLU A 1 360 ? 15.702 11.304 -19.389 1.00 92.56 360 GLU A O 1
ATOM 2770 N N . VAL A 1 361 ? 15.666 9.880 -17.647 1.00 94.38 361 VAL A N 1
ATOM 2771 C CA . VAL A 1 361 ? 14.584 9.036 -18.183 1.00 94.38 361 VAL A CA 1
ATOM 2772 C C . VAL A 1 361 ? 13.317 9.860 -18.421 1.00 94.38 361 VAL A C 1
ATOM 2774 O O . VAL A 1 361 ? 12.669 9.717 -19.458 1.00 94.38 361 VAL A O 1
ATOM 2777 N N . GLN A 1 362 ? 12.972 10.756 -17.492 1.00 93.38 362 GLN A N 1
ATOM 2778 C CA . GLN A 1 362 ? 11.827 11.651 -17.640 1.00 93.38 362 GLN A CA 1
ATOM 2779 C C . GLN A 1 362 ? 11.955 12.540 -18.876 1.00 93.38 362 GLN A C 1
ATOM 2781 O O . GLN A 1 362 ? 11.007 12.652 -19.649 1.00 93.38 362 GLN A O 1
ATOM 2786 N N . ARG A 1 363 ? 13.134 13.124 -19.107 1.00 92.75 363 ARG A N 1
ATOM 2787 C CA . ARG A 1 363 ? 13.376 13.992 -20.262 1.00 92.75 363 ARG A CA 1
ATOM 2788 C C . ARG A 1 363 ? 13.330 13.228 -21.583 1.00 92.75 363 ARG A C 1
ATOM 2790 O O . ARG A 1 363 ? 12.743 13.718 -22.540 1.00 92.75 363 ARG A O 1
ATOM 2797 N N . GLN A 1 364 ? 13.923 12.036 -21.635 1.00 93.19 364 GLN A N 1
ATOM 2798 C CA . GLN A 1 364 ? 13.957 11.212 -22.849 1.00 93.19 364 GLN A CA 1
ATOM 2799 C C . GLN A 1 364 ? 12.574 10.700 -23.260 1.00 93.19 364 GLN A C 1
ATOM 2801 O O . GLN A 1 364 ? 12.315 10.511 -24.446 1.00 93.19 364 GLN A O 1
ATOM 2806 N N . LEU A 1 365 ? 11.688 10.481 -22.287 1.00 92.69 365 LEU A N 1
ATOM 2807 C CA . LEU A 1 365 ? 10.330 9.989 -22.516 1.00 92.69 365 LEU A CA 1
ATOM 2808 C C . LEU A 1 365 ? 9.264 11.093 -22.504 1.00 92.69 365 LEU A C 1
ATOM 2810 O O . LEU A 1 365 ? 8.078 10.771 -22.552 1.00 92.69 365 LEU A O 1
ATOM 2814 N N . ASP A 1 366 ? 9.669 12.364 -22.429 1.00 90.50 366 ASP A N 1
ATOM 2815 C CA . ASP A 1 366 ? 8.769 13.523 -22.333 1.00 90.50 366 ASP A CA 1
ATOM 2816 C C . ASP A 1 366 ? 7.765 13.419 -21.157 1.00 90.50 366 ASP A C 1
ATOM 2818 O O . ASP A 1 366 ? 6.608 13.834 -21.230 1.00 90.50 366 ASP A O 1
ATOM 2822 N N . LEU A 1 367 ? 8.206 12.820 -20.044 1.00 88.19 367 LEU A N 1
ATOM 2823 C CA . LEU A 1 367 ? 7.404 12.598 -18.840 1.00 88.19 367 LEU A CA 1
ATOM 2824 C C . LEU A 1 367 ? 7.570 13.760 -17.856 1.00 88.19 367 LEU A C 1
ATOM 2826 O O . LEU A 1 367 ? 8.477 13.777 -17.021 1.00 88.19 367 LEU A O 1
ATOM 2830 N N . HIS A 1 368 ? 6.642 14.713 -17.918 1.00 83.06 368 HIS A N 1
ATOM 2831 C CA . HIS A 1 368 ? 6.630 15.902 -17.060 1.00 83.06 368 HIS A CA 1
ATOM 2832 C C . HIS A 1 368 ? 5.780 15.736 -15.799 1.00 83.06 368 HIS A C 1
ATOM 2834 O O . HIS A 1 368 ? 4.781 15.009 -15.789 1.00 83.06 368 HIS A O 1
ATOM 2840 N N . GLY A 1 369 ? 6.147 16.459 -14.738 1.00 79.56 369 GLY A N 1
ATOM 2841 C CA . GLY A 1 369 ? 5.396 16.497 -13.481 1.00 79.56 369 GLY A CA 1
ATOM 2842 C C . GLY A 1 369 ? 5.158 15.100 -12.904 1.00 79.56 369 GLY A C 1
ATOM 2843 O O . GLY A 1 369 ? 6.079 14.292 -12.803 1.00 79.56 369 GLY A O 1
ATOM 2844 N N . ASN A 1 370 ? 3.905 14.794 -12.563 1.00 83.44 370 ASN A N 1
ATOM 2845 C CA . ASN A 1 370 ? 3.541 13.522 -11.940 1.00 83.44 370 ASN A CA 1
ATOM 2846 C C . ASN A 1 370 ? 3.405 12.339 -12.927 1.00 83.44 370 ASN A C 1
ATOM 2848 O O . ASN A 1 370 ? 3.218 11.196 -12.511 1.00 83.44 370 ASN A O 1
ATOM 2852 N N . SER A 1 371 ? 3.516 12.574 -14.241 1.00 86.00 371 SER A N 1
ATOM 2853 C CA . SER A 1 371 ? 3.283 11.536 -15.262 1.00 86.00 371 SER A CA 1
ATOM 2854 C C . SER A 1 371 ? 4.228 10.332 -15.143 1.00 86.00 371 SER A C 1
ATOM 2856 O O . SER A 1 371 ? 3.841 9.208 -15.465 1.00 86.00 371 SER A O 1
ATOM 2858 N N . PHE A 1 372 ? 5.437 10.531 -14.608 1.00 88.81 372 PHE A N 1
ATOM 2859 C CA . PHE A 1 372 ? 6.374 9.445 -14.326 1.00 88.81 372 PHE A CA 1
ATOM 2860 C C . PHE A 1 372 ? 5.870 8.506 -13.218 1.00 88.81 372 PHE A C 1
ATOM 2862 O O . PHE A 1 372 ? 5.908 7.284 -13.372 1.00 88.81 372 PHE A O 1
ATOM 2869 N N . ASN A 1 373 ? 5.343 9.052 -12.118 1.00 87.75 373 ASN A N 1
ATOM 2870 C CA . ASN A 1 373 ? 4.760 8.255 -11.033 1.00 87.75 373 ASN A CA 1
ATOM 2871 C C . ASN A 1 373 ? 3.489 7.542 -11.485 1.00 87.75 373 ASN A C 1
ATOM 2873 O O . ASN A 1 373 ? 3.320 6.358 -11.198 1.00 87.75 373 ASN A O 1
ATOM 2877 N N . VAL A 1 374 ? 2.657 8.221 -12.278 1.00 87.38 374 VAL A N 1
ATOM 2878 C CA . VAL A 1 374 ? 1.494 7.617 -12.938 1.00 87.38 374 VAL A CA 1
ATOM 2879 C C . VAL A 1 374 ? 1.919 6.421 -13.791 1.00 87.38 374 VAL A C 1
ATOM 2881 O O . VAL A 1 374 ? 1.318 5.350 -13.695 1.00 87.38 374 VAL A O 1
ATOM 2884 N N . ALA A 1 375 ? 2.973 6.561 -14.600 1.00 89.31 375 ALA A N 1
ATOM 2885 C CA . ALA A 1 375 ? 3.472 5.476 -15.439 1.00 89.31 375 ALA A CA 1
ATOM 2886 C C . ALA A 1 375 ? 3.984 4.286 -14.611 1.00 89.31 375 ALA A C 1
ATOM 2888 O O . ALA A 1 375 ? 3.646 3.139 -14.908 1.00 89.31 375 ALA A O 1
ATOM 2889 N N . VAL A 1 376 ? 4.741 4.545 -13.541 1.00 90.31 376 VAL A N 1
ATOM 2890 C CA . VAL A 1 376 ? 5.217 3.496 -12.628 1.00 90.31 376 VAL A CA 1
ATOM 2891 C C . VAL A 1 376 ? 4.058 2.797 -11.920 1.00 90.31 376 VAL A C 1
ATOM 2893 O O . VAL A 1 376 ? 4.001 1.568 -11.923 1.00 90.31 376 VAL A O 1
ATOM 2896 N N . HIS A 1 377 ? 3.098 3.543 -11.373 1.00 87.19 377 HIS A N 1
ATOM 2897 C CA . HIS A 1 377 ? 1.917 2.967 -10.732 1.00 87.19 377 HIS A CA 1
ATOM 2898 C C . HIS A 1 377 ? 1.121 2.084 -11.700 1.00 87.19 377 HIS A C 1
ATOM 2900 O O . HIS A 1 377 ? 0.788 0.945 -11.372 1.00 87.19 377 HIS A O 1
ATOM 2906 N N . ARG A 1 378 ? 0.869 2.564 -12.923 1.00 87.38 378 ARG A N 1
ATOM 2907 C CA . ARG A 1 378 ? 0.141 1.807 -13.951 1.00 87.38 378 ARG A CA 1
ATOM 2908 C C . ARG A 1 378 ? 0.866 0.526 -14.354 1.00 87.38 378 ARG A C 1
ATOM 2910 O O . ARG A 1 378 ? 0.199 -0.487 -14.563 1.00 87.38 378 ARG A O 1
ATOM 2917 N N . LEU A 1 379 ? 2.201 0.543 -14.433 1.00 90.50 379 LEU A N 1
ATOM 2918 C CA . LEU A 1 379 ? 2.993 -0.673 -14.636 1.00 90.50 379 LEU A CA 1
ATOM 2919 C C . LEU A 1 379 ? 2.800 -1.650 -13.477 1.00 90.50 379 LEU A C 1
ATOM 2921 O O . LEU A 1 379 ? 2.366 -2.775 -13.715 1.00 90.50 379 LEU A O 1
ATOM 2925 N N . ARG A 1 380 ? 3.028 -1.212 -12.234 1.00 88.50 380 ARG A N 1
ATOM 2926 C CA . ARG A 1 380 ? 2.848 -2.046 -11.032 1.00 88.50 380 ARG A CA 1
ATOM 2927 C C . ARG A 1 380 ? 1.456 -2.679 -10.996 1.00 88.50 380 ARG A C 1
ATOM 2929 O O . ARG A 1 380 ? 1.340 -3.894 -10.873 1.00 88.50 380 ARG A O 1
ATOM 2936 N N . ALA A 1 381 ? 0.410 -1.886 -11.216 1.00 82.44 381 ALA A N 1
ATOM 2937 C CA . ALA A 1 381 ? -0.969 -2.362 -11.227 1.00 82.44 381 ALA A CA 1
ATOM 2938 C C . ALA A 1 381 ? -1.250 -3.349 -12.379 1.00 82.44 381 ALA A C 1
ATOM 2940 O O . ALA A 1 381 ? -1.963 -4.334 -12.199 1.00 82.44 381 ALA A O 1
ATOM 2941 N N . ALA A 1 382 ? -0.689 -3.129 -13.574 1.00 87.00 382 ALA A N 1
ATOM 2942 C CA . ALA A 1 382 ? -0.861 -4.053 -14.696 1.00 87.00 382 ALA A CA 1
ATOM 2943 C C . ALA A 1 382 ? -0.216 -5.421 -14.439 1.00 87.00 382 ALA A C 1
ATOM 2945 O O . ALA A 1 382 ? -0.814 -6.454 -14.753 1.00 87.00 382 ALA A O 1
ATOM 2946 N N . PHE A 1 383 ? 0.975 -5.434 -13.844 1.00 88.56 383 PHE A N 1
ATOM 2947 C CA . PHE A 1 383 ? 1.652 -6.669 -13.468 1.00 88.56 383 PHE A CA 1
ATOM 2948 C C . PHE A 1 383 ? 0.958 -7.374 -12.299 1.00 88.56 383 PHE A C 1
ATOM 2950 O O . PHE A 1 383 ? 0.740 -8.583 -12.372 1.00 88.56 383 PHE A O 1
ATOM 2957 N N . ALA A 1 384 ? 0.520 -6.629 -11.281 1.00 82.94 384 ALA A N 1
ATOM 2958 C CA . ALA A 1 384 ? -0.233 -7.179 -10.157 1.00 82.94 384 ALA A CA 1
ATOM 2959 C C . ALA A 1 384 ? -1.529 -7.871 -10.619 1.00 82.94 384 ALA A C 1
ATOM 2961 O O . ALA A 1 384 ? -1.767 -9.028 -10.277 1.00 82.94 384 ALA A O 1
ATOM 2962 N N . ARG A 1 385 ? -2.306 -7.238 -11.515 1.00 83.25 385 ARG A N 1
ATOM 2963 C CA . ARG A 1 385 ? -3.493 -7.860 -12.141 1.00 83.25 385 ARG A CA 1
ATOM 2964 C C . ARG A 1 385 ? -3.181 -9.097 -12.978 1.00 83.25 385 ARG A C 1
ATOM 2966 O O . ARG A 1 385 ? -4.051 -9.940 -13.176 1.00 83.25 385 ARG A O 1
ATOM 2973 N N . SER A 1 386 ? -1.956 -9.198 -13.486 1.00 85.12 386 SER A N 1
ATOM 2974 C CA . SER A 1 386 ? -1.477 -10.367 -14.232 1.00 85.12 386 SER A CA 1
ATOM 2975 C C . SER A 1 386 ? -0.961 -11.476 -13.303 1.00 85.12 386 SER A C 1
ATOM 2977 O O . SER A 1 386 ? -0.520 -12.516 -13.783 1.00 85.12 386 SER A O 1
ATOM 2979 N N . GLY A 1 387 ? -1.046 -11.277 -11.982 1.00 79.56 387 GLY A N 1
ATOM 2980 C CA . GLY A 1 387 ? -0.697 -12.249 -10.951 1.00 79.56 387 GLY A CA 1
ATOM 2981 C C . GLY A 1 387 ? 0.684 -12.059 -10.328 1.00 79.56 387 GLY A C 1
ATOM 2982 O O . GLY A 1 387 ? 1.062 -12.902 -9.520 1.00 79.56 387 GLY A O 1
ATOM 2983 N N . LEU A 1 388 ? 1.432 -11.002 -10.682 1.00 83.69 388 LEU A N 1
ATOM 2984 C CA . LEU A 1 388 ? 2.741 -10.711 -10.088 1.00 83.69 388 LEU A CA 1
ATOM 2985 C C . LEU A 1 388 ? 2.579 -10.325 -8.613 1.00 83.69 388 LEU A C 1
ATOM 2987 O O . LEU A 1 388 ? 1.920 -9.336 -8.289 1.00 83.69 388 LEU A O 1
ATOM 2991 N N . THR A 1 389 ? 3.215 -11.077 -7.722 1.00 79.62 389 THR A N 1
ATOM 2992 C CA . THR A 1 389 ? 3.394 -10.663 -6.327 1.00 79.62 389 THR A CA 1
ATOM 2993 C C . THR A 1 389 ? 4.559 -9.687 -6.226 1.00 79.62 389 THR A C 1
ATOM 2995 O O . THR A 1 389 ? 5.449 -9.698 -7.071 1.00 79.62 389 THR A O 1
ATOM 2998 N N . GLU A 1 390 ? 4.526 -8.789 -5.236 1.00 77.50 390 GLU A N 1
ATOM 2999 C CA . GLU A 1 390 ? 5.559 -7.748 -5.070 1.00 77.50 390 GLU A CA 1
ATOM 3000 C C . GLU A 1 390 ? 5.725 -6.888 -6.329 1.00 77.50 390 GLU A C 1
ATOM 3002 O O . GLU A 1 390 ? 6.825 -6.455 -6.676 1.00 77.50 390 GLU A O 1
ATOM 3007 N N . ALA A 1 391 ? 4.614 -6.622 -7.027 1.00 82.50 391 ALA A N 1
ATOM 3008 C CA . ALA A 1 391 ? 4.630 -5.940 -8.316 1.00 82.50 391 ALA A CA 1
ATOM 3009 C C . ALA A 1 391 ? 5.314 -4.572 -8.271 1.00 82.50 391 ALA A C 1
ATOM 3011 O O . ALA A 1 391 ? 5.737 -4.062 -9.301 1.00 82.50 391 ALA A O 1
ATOM 3012 N N . ALA A 1 392 ? 5.471 -3.989 -7.085 1.00 77.38 392 ALA A N 1
ATOM 3013 C CA . ALA A 1 392 ? 6.252 -2.790 -6.898 1.00 77.38 392 ALA A CA 1
ATOM 3014 C C . ALA A 1 392 ? 7.711 -2.904 -7.355 1.00 77.38 392 ALA A C 1
ATOM 3016 O O . ALA A 1 392 ? 8.220 -1.946 -7.936 1.00 77.38 392 ALA A O 1
ATOM 3017 N N . GLY A 1 393 ? 8.330 -4.074 -7.179 1.00 86.00 393 GLY A N 1
ATOM 3018 C CA . GLY A 1 393 ? 9.688 -4.360 -7.632 1.00 86.00 393 GLY A CA 1
ATOM 3019 C C . GLY A 1 393 ? 9.826 -4.477 -9.151 1.00 86.00 393 GLY A C 1
ATOM 3020 O O . GLY A 1 393 ? 10.938 -4.621 -9.637 1.00 86.00 393 GLY A O 1
ATOM 3021 N N . ILE A 1 394 ? 8.739 -4.373 -9.932 1.00 91.44 394 ILE A N 1
ATOM 3022 C CA . ILE A 1 394 ? 8.859 -4.278 -11.393 1.00 91.44 394 ILE A CA 1
ATOM 3023 C C . ILE A 1 394 ? 9.667 -3.037 -11.802 1.00 91.44 394 ILE A C 1
ATOM 3025 O O . ILE A 1 394 ? 10.472 -3.105 -12.727 1.00 91.44 394 ILE A O 1
ATOM 3029 N N . VAL A 1 395 ? 9.493 -1.927 -11.074 1.00 92.25 395 VAL A N 1
ATOM 3030 C CA . VAL A 1 395 ? 10.285 -0.702 -11.213 1.00 92.25 395 VAL A CA 1
ATOM 3031 C C . VAL A 1 395 ? 10.905 -0.370 -9.862 1.00 92.25 395 VAL A C 1
ATOM 3033 O O . VAL A 1 395 ? 10.208 0.042 -8.930 1.00 92.25 395 VAL A O 1
ATOM 3036 N N . GLU A 1 396 ? 12.222 -0.518 -9.782 1.00 91.19 396 GLU A N 1
ATOM 3037 C CA . GLU A 1 396 ? 13.009 -0.199 -8.595 1.00 91.19 396 GLU A CA 1
ATOM 3038 C C . GLU A 1 396 ? 13.485 1.254 -8.643 1.00 91.19 396 GLU A C 1
ATOM 3040 O O . GLU A 1 396 ? 13.857 1.753 -9.707 1.00 91.19 396 GLU A O 1
ATOM 3045 N N . ARG A 1 397 ? 13.506 1.924 -7.484 1.00 90.75 397 ARG A N 1
ATOM 3046 C CA . ARG A 1 397 ? 14.008 3.295 -7.326 1.00 90.75 397 ARG A CA 1
ATOM 3047 C C . ARG A 1 397 ? 14.956 3.391 -6.129 1.00 90.75 397 ARG A C 1
ATOM 3049 O O . ARG A 1 397 ? 14.653 2.843 -5.070 1.00 90.75 397 ARG A O 1
ATOM 3056 N N . ARG A 1 398 ? 16.072 4.115 -6.268 1.00 87.94 398 ARG A N 1
ATOM 3057 C CA . ARG A 1 398 ? 17.012 4.436 -5.173 1.00 87.94 398 ARG A CA 1
ATOM 3058 C C . ARG A 1 398 ? 17.173 5.948 -5.014 1.00 87.94 398 ARG A C 1
ATOM 3060 O O . ARG A 1 398 ? 17.035 6.672 -5.991 1.00 87.94 398 ARG A O 1
ATOM 3067 N N . GLN A 1 399 ? 17.408 6.416 -3.784 1.00 78.50 399 GLN A N 1
ATOM 3068 C CA . GLN A 1 399 ? 17.351 7.848 -3.440 1.00 78.50 399 GLN A CA 1
ATOM 3069 C C . GLN A 1 399 ? 18.669 8.610 -3.650 1.00 78.50 399 GLN A C 1
ATOM 3071 O O . GLN A 1 399 ? 18.648 9.820 -3.840 1.00 78.50 399 GLN A O 1
ATOM 3076 N N . GLN A 1 400 ? 19.827 7.950 -3.582 1.00 79.75 400 GLN A N 1
ATOM 3077 C CA . GLN A 1 400 ? 21.126 8.626 -3.677 1.00 79.75 400 GLN A CA 1
ATOM 3078 C C . GLN A 1 400 ? 22.125 7.768 -4.462 1.00 79.75 400 GLN A C 1
ATOM 3080 O O . GLN A 1 400 ? 22.681 6.826 -3.893 1.00 79.75 400 GLN A O 1
ATOM 3085 N N . PRO A 1 401 ? 22.368 8.077 -5.751 1.00 83.75 401 PRO A N 1
ATOM 3086 C CA . PRO A 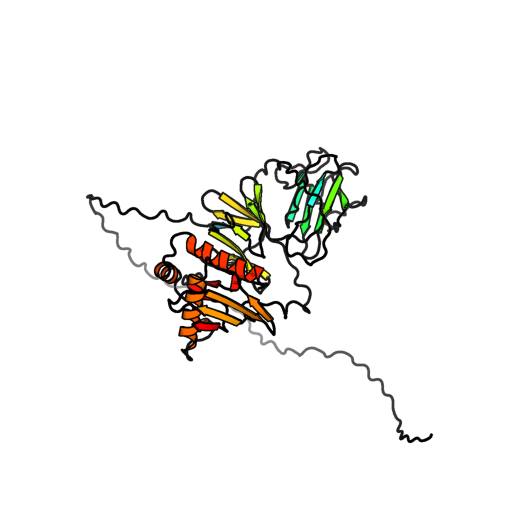1 401 ? 21.658 9.062 -6.592 1.00 83.75 401 PRO A CA 1
ATOM 3087 C C . PRO A 1 401 ? 20.206 8.647 -6.916 1.00 83.75 401 PRO A C 1
ATOM 3089 O O . PRO A 1 401 ? 19.882 7.463 -6.841 1.00 83.75 401 PRO A O 1
ATOM 3092 N N . HIS A 1 402 ? 19.346 9.605 -7.296 1.00 88.44 402 HIS A N 1
ATOM 3093 C CA . HIS A 1 402 ? 17.953 9.350 -7.701 1.00 88.44 402 HIS A CA 1
ATOM 3094 C C . HIS A 1 402 ? 17.895 8.570 -9.015 1.00 88.44 402 HIS A C 1
ATOM 3096 O O . HIS A 1 402 ? 17.930 9.138 -10.108 1.00 88.44 402 HIS A O 1
ATOM 3102 N N . GLN A 1 403 ? 17.826 7.249 -8.909 1.00 93.69 403 GLN A N 1
ATOM 3103 C CA . GLN A 1 403 ? 17.895 6.369 -10.064 1.00 93.69 403 GLN A CA 1
ATOM 3104 C C . GLN A 1 403 ? 16.752 5.374 -10.088 1.00 93.69 403 GLN A C 1
ATOM 3106 O O . GLN A 1 403 ? 16.229 4.972 -9.048 1.00 93.69 403 GLN A O 1
ATOM 3111 N N . VAL A 1 404 ? 16.402 4.961 -11.300 1.00 94.62 404 VAL A N 1
ATOM 3112 C CA . VAL A 1 404 ? 15.351 3.995 -11.598 1.00 94.62 404 VAL A CA 1
ATOM 3113 C C . VAL A 1 404 ? 15.897 2.878 -12.480 1.00 94.62 404 VAL A C 1
ATOM 3115 O O . VAL A 1 404 ? 16.792 3.107 -13.296 1.00 94.62 404 VAL A O 1
ATOM 3118 N N . ARG A 1 405 ? 15.350 1.670 -12.331 1.00 95.00 405 ARG A N 1
ATOM 3119 C CA . ARG A 1 405 ? 15.603 0.548 -13.242 1.00 95.00 405 ARG A CA 1
ATOM 3120 C C . ARG A 1 405 ? 14.424 -0.413 -13.318 1.00 95.00 405 ARG A C 1
ATOM 3122 O O . ARG A 1 405 ? 13.526 -0.382 -12.476 1.00 95.00 405 ARG A O 1
ATOM 3129 N N . LEU A 1 406 ? 14.472 -1.313 -14.298 1.00 95.75 406 LEU A N 1
ATOM 3130 C CA . LEU A 1 406 ? 13.631 -2.507 -14.305 1.00 95.75 406 LEU A CA 1
ATOM 3131 C C . LEU A 1 406 ? 14.203 -3.553 -13.337 1.00 95.75 406 LEU A C 1
ATOM 3133 O O . LEU A 1 406 ? 15.403 -3.836 -13.400 1.00 95.75 406 LEU A O 1
ATOM 3137 N N . GLY A 1 407 ? 13.351 -4.124 -12.483 1.00 92.81 407 GLY A N 1
ATOM 3138 C CA . GLY A 1 407 ? 13.744 -5.147 -11.500 1.00 92.81 407 GLY A CA 1
ATOM 3139 C C . GLY A 1 407 ? 13.726 -6.590 -12.018 1.00 92.81 407 GLY A C 1
ATOM 3140 O O . GLY A 1 407 ? 13.985 -7.517 -11.259 1.00 92.81 407 GLY A O 1
ATOM 3141 N N . VAL A 1 408 ? 13.417 -6.800 -13.303 1.00 94.06 408 VAL A N 1
ATOM 3142 C CA . VAL A 1 408 ? 13.432 -8.128 -13.940 1.00 94.06 408 VAL A CA 1
ATOM 3143 C C . VAL A 1 408 ? 14.714 -8.305 -14.739 1.00 94.06 408 VAL A C 1
ATOM 3145 O O . VAL A 1 408 ? 15.050 -7.439 -15.544 1.00 94.06 408 VAL A O 1
ATOM 3148 N N . ALA A 1 409 ? 15.406 -9.427 -14.537 1.00 91.56 409 ALA A N 1
ATOM 3149 C CA . ALA A 1 409 ? 16.670 -9.731 -15.208 1.00 91.56 409 ALA A CA 1
ATOM 3150 C C . ALA A 1 409 ? 16.500 -10.449 -16.561 1.00 91.56 409 ALA A C 1
ATOM 3152 O O . ALA A 1 409 ? 17.144 -10.059 -17.532 1.00 91.56 409 ALA A O 1
ATOM 3153 N N . ASP A 1 410 ? 15.632 -11.467 -16.654 1.00 93.75 410 ASP A N 1
ATOM 3154 C CA . ASP A 1 410 ? 15.387 -12.199 -17.911 1.00 93.75 410 ASP A CA 1
ATOM 3155 C C . ASP A 1 410 ? 14.440 -11.395 -18.811 1.00 93.75 410 ASP A C 1
ATOM 3157 O O . ASP A 1 410 ? 13.229 -11.343 -18.588 1.00 93.75 410 ASP A O 1
ATOM 3161 N N . ILE A 1 411 ? 15.006 -10.726 -19.816 1.00 95.62 411 ILE A N 1
ATOM 3162 C CA . ILE A 1 411 ? 14.283 -9.852 -20.742 1.00 95.62 411 ILE A CA 1
ATOM 3163 C C . ILE A 1 411 ? 14.579 -10.286 -22.173 1.00 95.62 411 ILE A C 1
ATOM 3165 O O . ILE A 1 411 ? 15.730 -10.485 -22.559 1.00 95.62 411 ILE A O 1
ATOM 3169 N N . ARG A 1 412 ? 13.536 -10.361 -22.999 1.00 95.25 412 ARG A N 1
ATOM 3170 C CA . ARG A 1 412 ? 13.636 -10.600 -24.440 1.00 95.25 412 ARG A CA 1
ATOM 3171 C C . ARG A 1 412 ? 12.828 -9.546 -25.173 1.00 95.25 412 ARG A C 1
ATOM 3173 O O . ARG A 1 412 ? 11.670 -9.311 -24.843 1.00 95.25 412 ARG A O 1
ATOM 3180 N N . ILE A 1 413 ? 13.436 -8.917 -26.174 1.00 94.50 413 ILE A N 1
ATOM 3181 C CA . ILE A 1 413 ? 12.767 -7.945 -27.044 1.00 94.50 413 ILE A CA 1
ATOM 3182 C C . ILE A 1 413 ? 12.778 -8.504 -28.463 1.00 94.50 413 ILE A C 1
ATOM 3184 O O . ILE A 1 413 ? 13.832 -8.879 -28.972 1.00 94.50 413 ILE A O 1
ATOM 3188 N N . GLN A 1 414 ? 11.606 -8.575 -29.089 1.00 93.38 414 GLN A N 1
ATOM 3189 C CA . GLN A 1 414 ? 11.430 -9.068 -30.454 1.00 93.38 414 GLN A CA 1
ATOM 3190 C C . GLN A 1 414 ? 10.671 -8.038 -31.287 1.00 93.38 414 GLN A C 1
ATOM 3192 O O . GLN A 1 414 ? 9.677 -7.477 -30.826 1.00 93.38 414 GLN A O 1
ATOM 3197 N N . THR A 1 415 ? 11.117 -7.803 -32.518 1.00 87.31 415 THR A N 1
ATOM 3198 C CA . THR A 1 415 ? 10.370 -7.006 -33.499 1.00 87.31 415 THR A CA 1
ATOM 3199 C C . THR A 1 415 ? 9.347 -7.906 -34.184 1.00 87.31 415 THR A C 1
ATOM 3201 O O . THR A 1 415 ? 9.716 -8.977 -34.666 1.00 87.31 415 THR A O 1
ATOM 3204 N N . GLY A 1 416 ? 8.076 -7.498 -34.212 1.00 72.50 416 GLY A N 1
ATOM 3205 C CA . GLY A 1 416 ? 6.991 -8.291 -34.807 1.00 72.50 416 GLY A CA 1
ATOM 3206 C C . GLY A 1 416 ? 5.956 -7.482 -35.561 1.00 72.50 416 GLY A C 1
ATOM 3207 O O . GLY A 1 416 ? 6.244 -6.325 -35.937 1.00 72.50 416 GLY A O 1
#

Radius of gyration: 31.19 Å; chains: 1; bounding box: 83×120×77 Å

pLDDT: mean 74.81, std 23.95, range [26.14, 97.31]